Protein AF-A0A932S2H0-F1 (afdb_monomer)

Radius of gyration: 32.2 Å; Cα contacts (8 Å, |Δi|>4): 896; chains: 1; bounding box: 72×89×84 Å

pLDDT: mean 75.14, std 18.94, range [22.08, 97.12]

Secondary structure (DSSP, 8-state):
--GGGSPPTT-TTHHHHHHHHSPS-GGGHHHHHHHHHHHHHHHTTT-HHHHHHHHHHHHHHHHHHH-TTTTTT-S--------SPPP--HHHHHHHHHHHHHHHHHSPPPPPTHHHHHHHHHHHHTT--EEHHHHT-TTTS--SSSS-----GGGTT-----------SSSSSSHHHHHHHHHHHHHTTT---PEEEPHHHHHHHS-S--------SEEEEEEEEE-STT-BTTB-EEEEEEEE-SSS-TTTGGGGGG-HHHHHHHHHHHHHHHTTS-TTSEEEEEE---STTTHHHH------SEEEESSS---S-GGGEEEGGGEEEEEETTEEEEEETTT--EEEEE--S---TTSSS-HHHHHHHHHTTTT---B-----GGGTT-SEE--EEETTEEEE--EEEEEHHHHHHHHHHHHTT-HHHHHHHTT--SEEEEEETTEEEEEETT-HHHHHHHHHHHTT-SEEEEEE-HHHHTGGGT-TTS---EEEEEEEE----S--TTTTSSS---HHHHHHHHHGGGTTS--S--TTEEEEEEE--HHHHHHHIIIIIHHHHHHHHHTTSEEEEEEEEEESSSEEEEEEEEES-HHHHHHHHHHHHHHHHHHHGGGT---EEEEES--BTTBS---------------------

Mean predicted aligned error: 14.0 Å

Nearest PDB structures (foldseek):
  5ehk-assembly1_B  TM=7.546E-01  e=5.288E-26  Microbispora corallina
  2gff-assembly1_A  TM=5.831E-01  e=1.777E-02  Yersinia pestis
  4hl9-assembly4_H  TM=5.674E-01  e=1.698E-01  Rhodospirillum rubrum ATCC 11170
  2omo-assembly4_E  TM=5.451E-01  e=1.440E-01  Nitrosomonas europaea
  4dpo-assembly1_B  TM=5.372E-01  e=2.638E-01  Methanosarcina mazei Go1

Sequence (657 aa):
MLPQLAPTASSKWSLNAIVEKTPTHPATETLREVHRQLNELRQHVLSPLSNTQQYQKLQATVAGVLGTQEVSRGVLQIDSIDIQPAQINREHVQHIIHVVTLFASHLRRRLSPLTEYKRLFRERFEDREVNLAFALHEEQGVPFPVKGNIKSPLLEGLYFGGMSASGDANEKLDQALQNLLVRRLFDLQGASGPIHITEQDLVEASVATSPSGAFTEGLFAHVEVLHGALAQDDSPMIELRGIAGSNGLELLTRFCHLCPELDAAVQNHQSVLDDQRDAQAIYAEIIHHPQDRLLNVLRRPRLGTYELVFAGTSDLPREQQIWIDDLSIKLVDGHFELRDRRSGRRVIPRLSSAHNYSSNQLGMYQFLATLQDDGSALLAFKWPQALENLPYLPRVELSRCILSRARWILQKADIASLNKASVELDIGSWRTTRKMPRFVTWDIADNRLPIDLDNIASVGLLLDEIIKLDTAILYECPALNAPLEAGLGAVRNQEWIVPLTIQKPIDDQRADELWPGSSTALTARQQLHAEGLILSSTDNYMYLRIYTGCGYADSVLREYIGPVMLEEQANGNIDHWFVVRYQDSFEHLRLRFCGHDQAALLVAMGKRSYNVHARTACYGGYLQMIMFPNYSATVGFLACVSANNCFVRIPGICSSF

Solvent-accessible surface area (backbone atoms only — not comparable to full-atom values): 39029 Å² total; per-residue (Å²): 130,67,73,91,70,55,66,34,52,58,53,87,50,49,66,60,55,46,61,71,74,45,75,95,43,84,94,44,45,67,59,50,50,52,53,50,49,52,51,51,51,67,74,40,71,91,38,70,76,62,41,54,56,52,47,52,54,46,46,52,58,52,22,74,74,68,36,63,77,73,40,69,87,53,86,77,86,86,88,86,81,78,88,70,81,83,87,75,63,66,67,58,54,53,49,51,52,49,54,50,50,52,47,67,72,47,54,82,64,55,82,47,86,53,58,65,48,53,54,53,46,39,76,61,52,50,83,44,75,41,36,39,59,47,46,44,27,76,87,84,38,53,41,39,66,80,81,60,79,72,84,42,88,90,43,70,91,65,84,75,84,74,76,73,77,77,85,78,69,75,74,77,75,53,48,49,52,41,51,49,53,54,50,57,58,59,73,43,74,83,58,90,59,67,47,78,49,53,73,64,58,44,58,73,37,34,73,95,63,84,72,92,50,62,74,44,58,11,27,23,40,35,32,37,56,31,57,42,77,71,31,64,90,91,44,60,30,33,33,54,74,34,33,34,67,41,64,20,43,25,85,50,26,54,54,26,86,79,33,71,69,53,35,51,52,53,50,52,54,48,49,62,46,57,77,72,48,64,85,73,46,42,57,21,36,58,34,66,56,66,82,97,57,54,60,76,43,52,26,23,70,86,83,54,84,26,36,32,49,49,71,53,50,77,90,64,60,72,91,36,47,43,48,57,87,43,26,30,34,31,59,54,99,88,39,82,44,34,26,35,56,87,78,67,31,41,43,45,50,39,67,64,25,67,64,77,54,89,59,98,59,58,36,70,58,32,46,49,58,50,56,49,35,64,62,37,44,69,50,62,77,73,78,49,75,93,57,69,80,48,54,63,44,61,26,33,33,42,90,66,26,35,51,38,68,28,34,38,48,36,43,47,68,51,49,53,49,48,54,50,24,55,75,71,72,40,36,65,59,60,33,56,79,67,71,53,67,58,32,28,24,46,64,58,91,92,49,69,45,77,32,42,55,85,36,66,68,43,44,47,58,51,42,74,73,44,70,84,40,66,62,45,60,37,31,56,28,63,72,60,55,25,28,66,82,71,44,90,83,80,68,77,91,44,75,47,78,46,63,39,76,51,86,70,78,94,72,76,74,73,70,73,79,79,60,83,90,45,75,68,57,52,58,56,49,62,56,40,78,54,61,88,58,85,69,93,72,52,86,40,39,45,42,39,42,40,38,39,54,80,90,48,46,62,55,48,40,64,74,50,50,46,58,51,53,54,50,37,35,72,72,68,45,31,83,49,72,53,73,44,84,47,70,76,98,56,47,23,37,41,42,38,38,28,34,86,52,66,67,62,54,52,49,57,52,51,63,50,48,54,62,42,53,70,56,29,71,78,59,86,58,78,76,52,78,53,82,49,92,73,44,55,99,84,49,89,78,79,88,77,96,70,87,74,79,80,70,90,80,79,90,84,80,92,77,91,134

Structure (mmCIF, N/CA/C/O backbone):
data_AF-A0A932S2H0-F1
#
_entry.id   AF-A0A932S2H0-F1
#
loop_
_atom_site.group_PDB
_atom_site.id
_atom_site.type_symbol
_atom_site.label_atom_id
_atom_site.label_alt_id
_atom_site.label_comp_id
_atom_site.label_asym_id
_atom_site.label_entity_id
_atom_site.label_seq_id
_atom_site.pdbx_PDB_ins_code
_atom_site.Cartn_x
_atom_site.Cartn_y
_atom_site.Cartn_z
_atom_site.occupancy
_atom_site.B_iso_or_equiv
_atom_site.auth_seq_id
_atom_site.auth_comp_id
_atom_site.auth_asym_id
_atom_site.auth_atom_id
_atom_site.pdbx_PDB_model_num
ATOM 1 N N . MET A 1 1 ? -31.163 -2.646 -6.554 1.00 46.53 1 MET A N 1
ATOM 2 C CA . MET A 1 1 ? -30.758 -4.020 -6.932 1.00 46.53 1 MET A CA 1
ATOM 3 C C . MET A 1 1 ? -31.077 -4.947 -5.774 1.00 46.53 1 MET A C 1
ATOM 5 O O . MET A 1 1 ? -30.970 -4.494 -4.643 1.00 46.53 1 MET A O 1
ATOM 9 N N . LEU A 1 2 ? -31.481 -6.197 -6.020 1.00 50.53 2 LEU A N 1
ATOM 10 C CA . LEU A 1 2 ? -31.581 -7.195 -4.948 1.00 50.53 2 LEU A CA 1
ATOM 11 C C . LEU A 1 2 ? -30.178 -7.383 -4.340 1.00 50.53 2 LEU A C 1
ATOM 13 O O . LEU A 1 2 ? -29.289 -7.805 -5.079 1.00 50.53 2 LEU A O 1
ATOM 17 N N . PRO A 1 3 ? -29.956 -7.098 -3.042 1.00 55.16 3 PRO A N 1
ATOM 18 C CA . PRO A 1 3 ? -28.644 -7.271 -2.406 1.00 55.16 3 PRO A CA 1
ATOM 19 C C . PRO A 1 3 ? -28.094 -8.696 -2.566 1.00 55.16 3 PRO A C 1
ATOM 21 O O . PRO A 1 3 ? -26.895 -8.893 -2.680 1.00 55.16 3 PRO A O 1
ATOM 24 N N . GLN A 1 4 ? -28.985 -9.685 -2.688 1.00 57.59 4 GLN A N 1
ATOM 25 C CA . GLN A 1 4 ? -28.665 -11.100 -2.912 1.00 57.59 4 GLN A CA 1
ATOM 26 C C . GLN A 1 4 ? -27.989 -11.403 -4.265 1.00 57.59 4 GLN A C 1
ATOM 28 O O . GLN A 1 4 ? -27.494 -12.511 -4.461 1.00 57.59 4 GLN A O 1
ATOM 33 N N . LEU A 1 5 ? -28.013 -10.459 -5.214 1.00 58.62 5 LEU A N 1
ATOM 34 C CA . LEU A 1 5 ? -27.375 -10.582 -6.530 1.00 58.62 5 LEU A CA 1
ATOM 35 C C . LEU A 1 5 ? -26.090 -9.749 -6.640 1.00 58.62 5 LEU A C 1
ATOM 37 O O . LEU A 1 5 ? -25.452 -9.758 -7.693 1.00 58.62 5 LEU A O 1
ATOM 41 N N . ALA A 1 6 ? -25.720 -9.003 -5.595 1.00 65.00 6 ALA A N 1
ATOM 42 C CA . ALA A 1 6 ? -24.497 -8.221 -5.610 1.00 65.00 6 ALA A CA 1
ATOM 43 C C . ALA A 1 6 ? -23.275 -9.159 -5.546 1.00 65.00 6 ALA A C 1
ATOM 45 O O . ALA A 1 6 ? -23.282 -10.122 -4.777 1.00 65.00 6 ALA A O 1
ATOM 46 N N . PRO A 1 7 ? -22.226 -8.915 -6.352 1.00 66.56 7 PRO A N 1
ATOM 47 C CA . PRO A 1 7 ? -20.992 -9.681 -6.244 1.00 66.56 7 PRO A CA 1
ATOM 48 C C . PRO A 1 7 ? -20.390 -9.490 -4.849 1.00 66.56 7 PRO A C 1
ATOM 50 O O . PRO A 1 7 ? -20.389 -8.379 -4.323 1.00 66.56 7 PRO A O 1
ATOM 53 N N . THR A 1 8 ? -19.856 -10.563 -4.272 1.00 70.06 8 THR A N 1
ATOM 54 C CA . THR A 1 8 ? -19.049 -10.509 -3.044 1.00 70.06 8 THR A CA 1
ATOM 55 C C . THR A 1 8 ? -17.569 -10.600 -3.401 1.00 70.06 8 THR A C 1
ATOM 57 O O . THR A 1 8 ? -17.211 -11.111 -4.469 1.00 70.06 8 THR A O 1
ATOM 60 N N . ALA A 1 9 ? -16.685 -10.147 -2.506 1.00 65.25 9 ALA A N 1
ATOM 61 C CA . ALA A 1 9 ? -15.234 -10.245 -2.712 1.00 65.25 9 ALA A CA 1
ATOM 62 C C . ALA A 1 9 ? -14.745 -11.699 -2.879 1.00 65.25 9 ALA A C 1
ATOM 64 O O . ALA A 1 9 ? -13.744 -11.928 -3.561 1.00 65.25 9 ALA A O 1
ATOM 65 N N . SER A 1 10 ? -15.478 -12.661 -2.299 1.00 62.16 10 SER A N 1
ATOM 66 C CA . SER A 1 10 ? -15.185 -14.097 -2.355 1.00 62.16 10 SER A CA 1
ATOM 67 C C . SER A 1 10 ? -15.933 -14.862 -3.448 1.00 62.16 10 SER A C 1
ATOM 69 O O . SER A 1 10 ? -15.637 -16.035 -3.688 1.00 62.16 10 SER A O 1
ATOM 71 N N . SER A 1 11 ? -16.892 -14.227 -4.133 1.00 58.03 11 SER A N 1
ATOM 72 C CA . SER A 1 11 ? -17.718 -14.911 -5.126 1.00 58.03 11 SER A CA 1
ATOM 73 C C . SER A 1 11 ? -16.886 -15.372 -6.327 1.00 58.03 11 SER A C 1
ATOM 75 O O . SER A 1 11 ? -16.501 -14.598 -7.211 1.00 58.03 11 SER A O 1
ATOM 77 N N . LYS A 1 12 ? -16.657 -16.689 -6.404 1.00 55.25 12 LYS A N 1
ATOM 78 C CA . LYS A 1 12 ? -16.313 -17.360 -7.658 1.00 55.25 12 LYS A CA 1
ATOM 79 C C . LYS A 1 12 ? -17.518 -17.177 -8.594 1.00 55.25 12 LYS A C 1
ATOM 81 O O . LYS A 1 12 ? -18.498 -17.901 -8.518 1.00 55.25 12 LYS A O 1
ATOM 86 N N . TRP A 1 13 ? -17.434 -16.162 -9.455 1.00 58.69 13 TRP A N 1
ATOM 87 C CA . TRP A 1 13 ? -18.250 -15.993 -10.664 1.00 58.69 13 TRP A CA 1
ATOM 88 C C . TRP A 1 13 ? -19.698 -15.538 -10.418 1.00 58.69 13 TRP A C 1
ATOM 90 O O . TRP A 1 13 ? -20.657 -16.247 -10.726 1.00 58.69 13 TRP A O 1
ATOM 100 N N . SER A 1 14 ? -19.852 -14.295 -9.950 1.00 66.88 14 SER A N 1
ATOM 101 C CA . SER A 1 14 ? -21.154 -13.648 -9.729 1.00 66.88 14 SER A CA 1
ATOM 102 C C . SER A 1 14 ? -22.124 -13.789 -10.908 1.00 66.88 14 SER A C 1
ATOM 104 O O . SER A 1 14 ? -23.293 -14.081 -10.692 1.00 66.88 14 SER A O 1
ATOM 106 N N . LEU A 1 15 ? -21.656 -13.672 -12.157 1.00 77.12 15 LEU A N 1
ATOM 107 C CA . LEU A 1 15 ? -22.523 -13.786 -13.334 1.00 77.12 15 LEU A CA 1
ATOM 108 C C . LEU A 1 15 ? -23.132 -15.187 -13.510 1.00 77.12 15 LEU A C 1
ATOM 110 O O . LEU A 1 15 ? -24.324 -15.287 -13.788 1.00 77.12 15 LEU A O 1
ATOM 114 N N . ASN A 1 16 ? -22.351 -16.256 -13.316 1.00 77.38 16 ASN A N 1
ATOM 115 C CA . ASN A 1 16 ? -22.864 -17.629 -13.404 1.00 77.38 16 ASN A CA 1
ATOM 116 C C . ASN A 1 16 ? -23.929 -17.865 -12.333 1.00 77.38 16 ASN A C 1
ATOM 118 O O . ASN A 1 16 ? -25.030 -18.308 -12.647 1.00 77.38 16 ASN A O 1
ATOM 122 N N . ALA A 1 17 ? -23.632 -17.470 -11.092 1.00 74.12 17 ALA A N 1
ATOM 123 C CA . ALA A 1 17 ? -24.565 -17.598 -9.981 1.00 74.12 17 ALA A CA 1
ATOM 124 C C . ALA A 1 17 ? -25.854 -16.788 -10.205 1.00 74.12 17 ALA A C 1
ATOM 126 O O . ALA A 1 17 ? -26.941 -17.268 -9.890 1.00 74.12 17 ALA A O 1
ATOM 127 N N . ILE A 1 18 ? -25.762 -15.577 -10.768 1.00 77.00 18 ILE A N 1
ATOM 128 C CA . ILE A 1 18 ? -26.941 -14.764 -11.102 1.00 77.00 18 ILE A CA 1
ATOM 129 C C . ILE A 1 18 ? -27.784 -15.469 -12.171 1.00 77.00 18 ILE A C 1
ATOM 131 O O . ILE A 1 18 ? -28.997 -15.578 -12.001 1.00 77.00 18 ILE A O 1
ATOM 135 N N . VAL A 1 19 ? -27.163 -15.972 -13.243 1.00 82.88 19 VAL A N 1
ATOM 136 C CA . VAL A 1 19 ? -27.844 -16.658 -14.358 1.00 82.88 19 VAL A CA 1
ATOM 137 C C . VAL A 1 19 ? -28.507 -17.972 -13.920 1.00 82.88 19 VAL A C 1
ATOM 139 O O . VAL A 1 19 ? -29.588 -18.292 -14.421 1.00 82.88 19 VAL A O 1
ATOM 142 N N . GLU A 1 20 ? -27.895 -18.706 -12.986 1.00 80.38 20 GLU A N 1
ATOM 143 C CA . GLU A 1 20 ? -28.444 -19.932 -12.384 1.00 80.38 20 GLU A CA 1
ATOM 144 C C . GLU A 1 20 ? -29.611 -19.649 -11.425 1.00 80.38 20 GLU A C 1
ATOM 146 O O . GLU A 1 20 ? -30.603 -20.376 -11.430 1.00 80.38 20 GLU A O 1
ATOM 151 N N . LYS A 1 21 ? -29.516 -18.589 -10.609 1.00 77.00 21 LYS A N 1
ATOM 152 C CA . LYS A 1 21 ? -30.527 -18.248 -9.589 1.00 77.00 21 LYS A CA 1
ATOM 153 C C . LYS A 1 21 ? -31.726 -17.474 -10.131 1.00 77.00 21 LYS A C 1
ATOM 155 O O . LYS A 1 21 ? -32.772 -17.448 -9.484 1.00 77.00 21 LYS A O 1
ATOM 160 N N . THR A 1 22 ? -31.594 -16.805 -11.275 1.00 79.38 22 THR A N 1
ATOM 161 C CA . THR A 1 22 ? -32.723 -16.108 -11.905 1.00 79.38 22 THR A CA 1
ATOM 162 C C . THR A 1 22 ? -33.425 -17.018 -12.912 1.00 79.38 22 THR A C 1
ATOM 164 O O . THR A 1 22 ? -32.753 -17.743 -13.641 1.00 79.38 22 THR A O 1
ATOM 167 N N . PRO A 1 23 ? -34.767 -16.996 -13.008 1.00 80.19 23 PRO A N 1
ATOM 168 C CA . PRO A 1 23 ? -35.487 -17.688 -14.073 1.00 80.19 23 PRO A CA 1
ATOM 169 C C . PRO A 1 23 ? -35.282 -16.992 -15.430 1.00 80.19 23 PRO A C 1
ATOM 171 O O . PRO A 1 23 ? -34.777 -15.864 -15.518 1.00 80.19 23 PRO A O 1
ATOM 174 N N . THR A 1 24 ? -35.659 -17.666 -16.515 1.00 81.69 24 THR A N 1
ATOM 175 C CA . THR A 1 24 ? -35.699 -17.056 -17.851 1.00 81.69 24 THR A CA 1
ATOM 176 C C . THR A 1 24 ? -36.785 -15.983 -17.875 1.00 81.69 24 THR A C 1
ATOM 178 O O . THR A 1 24 ? -37.956 -16.280 -17.654 1.00 81.69 24 THR A O 1
ATOM 181 N N . HIS A 1 25 ? -36.399 -14.731 -18.111 1.00 82.06 25 HIS A N 1
ATOM 182 C CA . HIS A 1 25 ? -37.302 -13.583 -18.149 1.00 82.06 25 HIS A CA 1
ATOM 183 C C . HIS A 1 25 ? -36.767 -12.569 -19.174 1.00 82.06 25 HIS A C 1
ATOM 185 O O . HIS A 1 25 ? -35.547 -12.438 -19.271 1.00 82.06 25 HIS A O 1
ATOM 191 N N . PRO A 1 26 ? -37.613 -11.801 -19.889 1.00 83.19 26 PRO A N 1
ATOM 192 C CA . PRO A 1 26 ? -37.138 -10.780 -20.834 1.00 83.19 26 PRO A CA 1
ATOM 193 C C . PRO A 1 26 ? -36.131 -9.794 -20.216 1.00 83.19 26 PRO A C 1
ATOM 195 O O . PRO A 1 26 ? -35.149 -9.411 -20.837 1.00 83.19 26 PRO A O 1
ATOM 198 N N . ALA A 1 27 ? -36.307 -9.455 -18.934 1.00 79.75 27 ALA A N 1
ATOM 199 C CA . ALA A 1 27 ? -35.375 -8.592 -18.196 1.00 79.75 27 ALA A CA 1
ATOM 200 C C . ALA A 1 27 ? -33.979 -9.208 -17.935 1.00 79.75 27 ALA A C 1
ATOM 202 O O . ALA A 1 27 ? -33.067 -8.478 -17.559 1.00 79.75 27 ALA A O 1
ATOM 203 N N . THR A 1 28 ? -33.798 -10.527 -18.091 1.00 83.00 28 THR A N 1
ATOM 204 C CA . THR A 1 28 ? -32.505 -11.221 -17.915 1.00 83.00 28 THR A CA 1
ATOM 205 C C . THR A 1 28 ? -31.910 -11.729 -19.230 1.00 83.00 28 THR A C 1
ATOM 207 O O . THR A 1 28 ? -30.817 -12.292 -19.221 1.00 83.00 28 THR A O 1
ATOM 210 N N . GLU A 1 29 ? -32.578 -11.509 -20.366 1.00 86.75 29 GLU A N 1
ATOM 211 C CA . GLU A 1 29 ? -32.168 -12.019 -21.679 1.00 86.75 29 GLU A CA 1
ATOM 212 C C . GLU A 1 29 ? -30.784 -11.508 -22.092 1.00 86.75 29 GLU A C 1
ATOM 214 O O . GLU A 1 29 ? -29.889 -12.305 -22.372 1.00 86.75 29 GLU A O 1
ATOM 219 N N . THR A 1 30 ? -30.553 -10.194 -22.014 1.00 87.94 30 THR A N 1
ATOM 220 C CA . THR A 1 30 ? -29.249 -9.614 -22.363 1.00 87.94 30 THR A CA 1
ATOM 221 C C . THR A 1 30 ? -28.130 -10.106 -21.448 1.00 87.94 30 THR A C 1
ATOM 223 O O . THR A 1 30 ? -27.014 -10.340 -21.904 1.00 87.94 30 THR A O 1
ATOM 226 N N . LEU A 1 31 ? -28.422 -10.325 -20.161 1.00 87.38 31 LEU A N 1
ATOM 227 C CA . LEU A 1 31 ? -27.452 -10.866 -19.207 1.00 87.38 31 LEU A CA 1
ATOM 228 C C . LEU A 1 31 ? -27.042 -12.300 -19.575 1.00 87.38 31 LEU A C 1
ATOM 230 O O . LEU A 1 31 ? -25.863 -12.649 -19.504 1.00 87.38 31 LEU A O 1
ATOM 234 N N . ARG A 1 32 ? -28.009 -13.126 -19.993 1.00 88.75 32 ARG A N 1
ATOM 235 C CA . ARG A 1 32 ? -27.761 -14.493 -20.472 1.00 88.75 32 ARG A CA 1
ATOM 236 C C . ARG A 1 32 ? -26.994 -14.503 -21.789 1.00 88.75 32 ARG A C 1
ATOM 238 O O . ARG A 1 32 ? -26.119 -15.344 -21.959 1.00 88.75 32 ARG A O 1
ATOM 245 N N . GLU A 1 33 ? -27.271 -13.564 -22.689 1.00 91.44 33 GLU A N 1
ATOM 246 C CA . GLU A 1 33 ? -26.517 -13.436 -23.939 1.00 91.44 33 GLU A CA 1
ATOM 247 C C . GLU A 1 33 ? -25.058 -13.037 -23.681 1.00 91.44 33 GLU A C 1
ATOM 249 O O . GLU A 1 33 ? -24.147 -13.657 -24.230 1.00 91.44 33 GLU A O 1
ATOM 254 N N . VAL A 1 34 ? -24.817 -12.079 -22.779 1.00 91.25 34 VAL A N 1
ATOM 255 C CA . VAL A 1 34 ? -23.464 -11.726 -22.314 1.00 91.25 34 VAL A CA 1
ATOM 256 C C . VAL A 1 34 ? -22.763 -12.947 -21.713 1.00 91.25 34 VAL A C 1
ATOM 258 O O . VAL A 1 34 ? -21.616 -13.233 -22.055 1.00 91.25 34 VAL A O 1
ATOM 261 N N . HIS A 1 35 ? -23.450 -13.715 -20.862 1.00 89.81 35 HIS A N 1
ATOM 262 C CA . HIS A 1 35 ? -22.916 -14.952 -20.281 1.00 89.81 35 HIS A CA 1
ATOM 263 C C . HIS A 1 35 ? -22.545 -15.998 -21.344 1.00 89.81 35 HIS A C 1
ATOM 265 O O . HIS A 1 35 ? -21.463 -16.584 -21.282 1.00 89.81 35 HIS A O 1
ATOM 271 N N . ARG A 1 36 ? -23.392 -16.184 -22.361 1.00 90.19 36 ARG A N 1
ATOM 272 C CA . ARG A 1 36 ? -23.144 -17.081 -23.498 1.00 90.19 36 ARG A CA 1
ATOM 273 C C . ARG A 1 36 ? -21.902 -16.656 -24.283 1.00 90.19 36 ARG A C 1
ATOM 275 O O . ARG A 1 36 ? -21.011 -17.474 -24.486 1.00 90.19 36 ARG A O 1
ATOM 282 N N . GLN A 1 37 ? -21.807 -15.380 -24.658 1.00 91.12 37 GLN A N 1
ATOM 283 C CA . GLN A 1 37 ? -20.673 -14.828 -25.412 1.00 91.12 37 GLN A CA 1
ATOM 284 C C . GLN A 1 37 ? -19.352 -14.895 -24.627 1.00 91.12 37 GLN A C 1
ATOM 286 O O . GLN A 1 37 ? -18.299 -15.168 -25.202 1.00 91.12 37 GLN A O 1
ATOM 291 N N . LEU A 1 38 ? -19.395 -14.712 -23.303 1.00 89.06 38 LEU A N 1
ATOM 292 C CA . LEU A 1 38 ? -18.238 -14.926 -22.428 1.00 89.06 38 LEU A CA 1
ATOM 293 C C . LEU A 1 38 ? -17.762 -16.383 -22.444 1.00 89.06 38 LEU A C 1
ATOM 295 O O . LEU A 1 38 ? -16.557 -16.633 -22.463 1.00 89.06 38 LEU A O 1
ATOM 299 N N . ASN A 1 39 ? -18.687 -17.346 -22.441 1.00 86.38 39 ASN A N 1
ATOM 300 C CA . ASN A 1 39 ? -18.340 -18.765 -22.522 1.00 86.38 39 ASN A CA 1
ATOM 301 C C . ASN A 1 39 ? -17.771 -19.141 -23.899 1.00 86.38 39 ASN A C 1
ATOM 303 O O . ASN A 1 39 ? -16.816 -19.911 -23.951 1.00 86.38 39 ASN A O 1
ATOM 307 N N . GLU A 1 40 ? -18.285 -18.561 -24.990 1.00 85.94 40 GLU A N 1
ATOM 308 C CA . GLU A 1 40 ? -17.710 -18.722 -26.337 1.00 85.94 40 GLU A CA 1
ATOM 309 C C . GLU A 1 40 ? -16.248 -18.248 -26.370 1.00 85.94 40 GLU A C 1
ATOM 311 O O . GLU A 1 40 ? -15.359 -19.009 -26.752 1.00 85.94 40 GLU A O 1
ATOM 316 N N . LEU A 1 41 ? -15.975 -17.041 -25.861 1.00 86.56 41 LEU A N 1
ATOM 317 C CA . LEU A 1 41 ? -14.614 -16.498 -25.768 1.00 86.56 41 LEU A CA 1
ATOM 318 C C . LEU A 1 41 ? -13.667 -17.405 -24.965 1.00 86.56 41 LEU A C 1
ATOM 320 O O . LEU A 1 41 ? -12.505 -17.571 -25.333 1.00 86.56 41 LEU A O 1
ATOM 324 N N . ARG A 1 42 ? -14.156 -18.030 -23.884 1.00 81.19 42 ARG A N 1
ATOM 325 C CA . ARG A 1 42 ? -13.374 -18.981 -23.070 1.00 81.19 42 ARG A CA 1
ATOM 326 C C . ARG A 1 42 ? -13.075 -20.294 -23.795 1.00 81.19 42 ARG A C 1
ATOM 328 O O . ARG A 1 42 ? -12.042 -20.900 -23.535 1.00 81.19 42 ARG A O 1
ATOM 335 N N . GLN A 1 43 ? -13.955 -20.751 -24.683 1.00 79.94 43 GLN A N 1
ATOM 336 C CA . GLN A 1 43 ? -13.754 -21.992 -25.439 1.00 79.94 43 GLN A CA 1
ATOM 337 C C . GLN A 1 43 ? -12.777 -21.813 -26.611 1.00 79.94 43 GLN A C 1
ATOM 339 O O . GLN A 1 43 ? -12.126 -22.773 -27.018 1.00 79.94 43 GLN A O 1
ATOM 344 N N . HIS A 1 44 ? -12.624 -20.588 -27.122 1.00 72.50 44 HIS A N 1
ATOM 345 C CA . HIS A 1 44 ? -11.800 -20.278 -28.294 1.00 72.50 44 HIS A CA 1
ATOM 346 C C . HIS A 1 44 ? -10.474 -19.560 -27.977 1.00 72.50 44 HIS A C 1
ATOM 348 O O . HIS A 1 44 ? -9.848 -19.000 -28.875 1.00 72.50 44 HIS A O 1
ATOM 354 N N . VAL A 1 45 ? -9.979 -19.622 -26.732 1.00 66.88 45 VAL A N 1
ATOM 355 C CA . VAL A 1 45 ? -8.785 -18.879 -26.254 1.00 66.88 45 VAL A CA 1
ATOM 356 C C . VAL A 1 45 ? -7.558 -19.006 -27.177 1.00 66.88 45 VAL A C 1
ATOM 358 O O . VAL A 1 45 ? -6.822 -18.039 -27.343 1.00 66.88 45 VAL A O 1
ATOM 361 N N . LEU A 1 46 ? -7.375 -20.145 -27.855 1.00 67.25 46 LEU A N 1
ATOM 362 C CA . LEU A 1 46 ? -6.236 -20.409 -28.748 1.00 67.25 46 LEU A CA 1
ATOM 363 C C . LEU A 1 46 ? -6.432 -19.964 -30.218 1.00 67.25 46 LEU A C 1
ATOM 365 O O . LEU A 1 46 ? -5.585 -20.267 -31.053 1.00 67.25 46 LEU A O 1
ATOM 369 N N . SER A 1 47 ? -7.526 -19.273 -30.570 1.00 74.62 47 SER A N 1
ATOM 370 C CA . SER A 1 47 ? -7.845 -18.831 -31.946 1.00 74.62 47 SER A CA 1
ATOM 371 C C . SER A 1 47 ? -7.907 -17.293 -32.076 1.00 74.62 47 SER A C 1
ATOM 373 O O . SER A 1 47 ? -8.993 -16.714 -31.994 1.00 74.62 47 SER A O 1
ATOM 375 N N . PRO A 1 48 ? -6.774 -16.601 -32.332 1.00 64.94 48 PRO A N 1
ATOM 376 C CA . PRO A 1 48 ? -6.667 -15.141 -32.196 1.00 64.94 48 PRO A CA 1
ATOM 377 C C . PRO A 1 48 ? -7.670 -14.330 -33.032 1.00 64.94 48 PRO A C 1
ATOM 379 O O . PRO A 1 48 ? -8.313 -13.423 -32.510 1.00 64.94 48 PRO A O 1
ATOM 382 N N . LEU A 1 49 ? -7.857 -14.680 -34.312 1.00 65.69 49 LEU A N 1
ATOM 383 C CA . LEU A 1 49 ? -8.765 -13.959 -35.219 1.00 65.69 49 LEU A CA 1
ATOM 384 C C . LEU A 1 49 ? -10.245 -14.125 -34.833 1.00 65.69 49 LEU A C 1
ATOM 386 O O . LEU A 1 49 ? -11.028 -13.185 -34.963 1.00 65.69 49 LEU A O 1
ATOM 390 N N . SER A 1 50 ? -10.617 -15.300 -34.316 1.00 71.50 50 SER A N 1
ATOM 391 C CA . SER A 1 50 ? -11.973 -15.568 -33.820 1.00 71.50 50 SER A CA 1
ATOM 392 C C . SER A 1 50 ? -12.265 -14.759 -32.553 1.00 71.50 50 SER A C 1
ATOM 394 O O . SER A 1 50 ? -13.360 -14.219 -32.394 1.00 71.50 50 SER A O 1
ATOM 396 N N . ASN A 1 51 ? -11.267 -14.605 -31.679 1.00 79.75 51 ASN A N 1
ATOM 397 C CA . ASN A 1 51 ? -11.425 -13.917 -30.398 1.00 79.75 51 ASN A CA 1
ATOM 398 C C . ASN A 1 51 ? -11.661 -12.415 -30.559 1.00 79.75 51 ASN A C 1
ATOM 400 O O . ASN A 1 51 ? -12.481 -11.854 -29.836 1.00 79.75 51 ASN A O 1
ATOM 404 N N . THR A 1 52 ? -11.014 -11.756 -31.527 1.00 85.44 52 THR A N 1
ATOM 405 C CA . THR A 1 52 ? -11.259 -10.327 -31.786 1.00 85.44 52 THR A CA 1
ATOM 406 C C . THR A 1 52 ? -12.706 -10.072 -32.208 1.00 85.44 52 THR A C 1
ATOM 408 O O . THR A 1 52 ? -13.349 -9.174 -31.669 1.00 85.44 52 THR A O 1
ATOM 411 N N . GLN A 1 53 ? -13.246 -10.882 -33.124 1.00 85.62 53 GLN A N 1
ATOM 412 C CA . GLN A 1 53 ? -14.631 -10.736 -33.590 1.00 85.62 53 GLN A CA 1
ATOM 413 C C . GLN A 1 53 ? -15.642 -11.043 -32.479 1.00 85.62 53 GLN A C 1
ATOM 415 O O . GLN A 1 53 ? -16.602 -10.298 -32.280 1.00 85.62 53 GLN A O 1
ATOM 420 N N . GLN A 1 54 ? -15.411 -12.112 -31.713 1.00 87.62 54 GLN A N 1
ATOM 421 C CA . GLN A 1 54 ? -16.256 -12.471 -30.572 1.00 87.62 54 GLN A CA 1
ATOM 422 C C . GLN A 1 54 ? -16.225 -11.394 -29.478 1.00 87.62 54 GLN A C 1
ATOM 424 O O . GLN A 1 54 ? -17.267 -11.058 -28.916 1.00 87.62 54 GLN A O 1
ATOM 429 N N . TYR A 1 55 ? -15.062 -10.789 -29.222 1.00 90.25 55 TYR A N 1
ATOM 430 C CA . TYR A 1 55 ? -14.935 -9.683 -28.275 1.00 90.25 55 TYR A CA 1
ATOM 431 C C . TYR A 1 55 ? -15.676 -8.430 -28.751 1.00 90.25 55 TYR A C 1
ATOM 433 O O . TYR A 1 55 ? -16.385 -7.810 -27.964 1.00 90.25 55 TYR A O 1
ATOM 441 N N . GLN A 1 56 ? -15.581 -8.081 -30.037 1.00 89.69 56 GLN A N 1
ATOM 442 C CA . GLN A 1 56 ? -16.340 -6.962 -30.611 1.00 89.69 56 GLN A CA 1
ATOM 443 C C . GLN A 1 56 ? -17.854 -7.185 -30.491 1.00 89.69 56 GLN A C 1
ATOM 445 O O . GLN A 1 56 ? -18.586 -6.260 -30.138 1.00 89.69 56 GLN A O 1
ATOM 450 N N . LYS A 1 57 ? -18.325 -8.421 -30.711 1.00 91.31 57 LYS A N 1
ATOM 451 C CA . LYS A 1 57 ? -19.730 -8.802 -30.498 1.00 91.31 57 LYS A CA 1
ATOM 452 C C . LYS A 1 57 ? -20.149 -8.635 -29.030 1.00 91.31 57 LYS A C 1
ATOM 454 O O . LYS A 1 57 ? -21.217 -8.079 -28.762 1.00 91.31 57 LYS A O 1
ATOM 459 N N . LEU A 1 58 ? -19.298 -9.053 -28.092 1.00 91.88 58 LEU A N 1
ATOM 460 C CA . LEU A 1 58 ? -19.512 -8.850 -26.658 1.00 91.88 58 LEU A CA 1
ATOM 461 C C . LEU A 1 58 ? -19.580 -7.375 -26.286 1.00 91.88 58 LEU A C 1
ATOM 463 O O . LEU A 1 58 ? -20.533 -6.945 -25.638 1.00 91.88 58 LEU A O 1
ATOM 467 N N . GLN A 1 59 ? -18.611 -6.589 -26.742 1.00 92.50 59 GLN A N 1
ATOM 468 C CA . GLN A 1 59 ? -18.573 -5.159 -26.488 1.00 92.50 59 GLN A CA 1
ATOM 469 C C . GLN A 1 59 ? -19.829 -4.467 -27.024 1.00 92.50 59 GLN A C 1
ATOM 471 O O . GLN A 1 59 ? -20.422 -3.673 -26.301 1.00 92.50 59 GLN A O 1
ATOM 476 N N . ALA A 1 60 ? -20.283 -4.806 -28.235 1.00 91.62 60 ALA A N 1
ATOM 477 C CA . ALA A 1 60 ? -21.512 -4.260 -28.811 1.00 91.62 60 ALA A CA 1
ATOM 478 C C . ALA A 1 60 ? -22.763 -4.633 -27.995 1.00 91.62 60 ALA A C 1
ATOM 480 O O . ALA A 1 60 ? -23.625 -3.787 -27.768 1.00 91.62 60 ALA A O 1
ATOM 481 N N . THR A 1 61 ? -22.840 -5.876 -27.509 1.00 93.12 61 THR A N 1
ATOM 482 C CA . THR A 1 61 ? -23.959 -6.351 -26.678 1.00 93.12 61 THR A CA 1
ATOM 483 C C . THR A 1 61 ? -24.034 -5.581 -25.357 1.00 93.12 61 THR A C 1
ATOM 485 O O . THR A 1 61 ? -25.105 -5.111 -24.975 1.00 93.12 61 THR A O 1
ATOM 488 N N . VAL A 1 62 ? -22.897 -5.387 -24.678 1.00 91.12 62 VAL A N 1
ATOM 489 C CA . VAL A 1 62 ? -22.826 -4.615 -23.424 1.00 91.12 62 VAL A CA 1
ATOM 490 C C . VAL A 1 62 ? -23.085 -3.123 -23.675 1.00 91.12 62 VAL A C 1
ATOM 492 O O . VAL A 1 62 ? -23.824 -2.490 -22.919 1.00 91.12 62 VAL A O 1
ATOM 495 N N . ALA A 1 63 ? -22.546 -2.568 -24.767 1.00 90.94 63 ALA A N 1
ATOM 496 C CA . ALA A 1 63 ? -22.768 -1.178 -25.173 1.00 90.94 63 ALA A CA 1
ATOM 497 C C . ALA A 1 63 ? -24.247 -0.872 -25.429 1.00 90.94 63 ALA A C 1
ATOM 499 O O . ALA A 1 63 ? -24.698 0.234 -25.144 1.00 90.94 63 ALA A O 1
ATOM 500 N N . GLY A 1 64 ? -25.007 -1.847 -25.940 1.00 90.00 64 GLY A N 1
ATOM 501 C CA . GLY A 1 64 ? -26.446 -1.713 -26.162 1.00 90.00 64 GLY A CA 1
ATOM 502 C C . GLY A 1 64 ? -27.255 -1.479 -24.880 1.00 90.00 64 GLY A C 1
ATOM 503 O O . GLY A 1 64 ? -28.361 -0.954 -24.961 1.00 90.00 64 GLY A O 1
ATOM 504 N N . VAL A 1 65 ? -26.708 -1.833 -23.709 1.00 86.88 65 VAL A N 1
ATOM 505 C CA . VAL A 1 65 ? -27.367 -1.660 -22.401 1.00 86.88 65 VAL A CA 1
ATOM 506 C C . VAL A 1 65 ? -26.814 -0.464 -21.632 1.00 86.88 65 VAL A C 1
ATOM 508 O O . VAL A 1 65 ? -27.588 0.315 -21.085 1.00 86.88 65 VAL A O 1
ATOM 511 N N . LEU A 1 66 ? -25.486 -0.330 -21.564 1.00 85.69 66 LEU A N 1
ATOM 512 C CA . LEU A 1 66 ? -24.816 0.677 -20.728 1.00 85.69 66 LEU A CA 1
ATOM 513 C C . LEU A 1 66 ? -24.463 1.964 -21.489 1.00 85.69 66 LEU A C 1
ATOM 515 O O . LEU A 1 66 ? -24.134 2.973 -20.877 1.00 85.69 66 LEU A O 1
ATOM 519 N N . GLY A 1 67 ? -24.541 1.949 -22.820 1.00 86.50 67 GLY A N 1
ATOM 520 C CA . GLY A 1 67 ? -24.055 3.027 -23.674 1.00 86.50 67 GLY A CA 1
ATOM 521 C C . GLY A 1 67 ? -22.583 2.856 -24.060 1.00 86.50 67 GLY A C 1
ATOM 522 O O . GLY A 1 67 ? -21.795 2.174 -23.406 1.00 86.50 67 GLY A O 1
ATOM 523 N N . THR A 1 68 ? -22.193 3.486 -25.167 1.00 83.94 68 THR A N 1
ATOM 524 C CA . THR A 1 68 ? -20.847 3.355 -25.753 1.00 83.94 68 THR A CA 1
ATOM 525 C C . THR A 1 68 ? -19.751 4.025 -24.924 1.00 83.94 68 THR A C 1
ATOM 527 O O . THR A 1 68 ? -18.602 3.587 -24.969 1.00 83.94 68 THR A O 1
ATOM 530 N N . GLN A 1 69 ? -20.086 5.066 -24.157 1.00 82.94 69 GLN A N 1
ATOM 531 C CA . GLN A 1 69 ? -19.123 5.768 -23.304 1.00 82.94 69 GLN A CA 1
ATOM 532 C C . GLN A 1 69 ? -18.631 4.882 -22.152 1.00 82.94 69 GLN A C 1
ATOM 534 O O . GLN A 1 69 ? -17.421 4.808 -21.928 1.00 82.94 69 GLN A O 1
ATOM 539 N N . GLU A 1 70 ? -19.538 4.138 -21.514 1.00 78.56 70 GLU A N 1
ATOM 540 C CA . GLU A 1 70 ? -19.234 3.229 -20.398 1.00 78.56 70 GLU A CA 1
ATOM 541 C C . GLU A 1 70 ? -18.292 2.085 -20.812 1.00 78.56 70 GLU A C 1
ATOM 543 O O . GLU A 1 70 ? -17.408 1.677 -20.062 1.00 78.56 70 GLU A O 1
ATOM 548 N N . VAL A 1 71 ? -18.407 1.600 -22.053 1.00 82.81 71 VAL A N 1
ATOM 549 C CA . VAL A 1 71 ? -17.609 0.466 -22.562 1.00 82.81 71 VAL A CA 1
ATOM 550 C C . VAL A 1 71 ? -16.333 0.867 -23.310 1.00 82.81 71 VAL A C 1
ATOM 552 O O . VAL A 1 71 ? -15.617 0.002 -23.825 1.00 82.81 71 VAL A O 1
ATOM 555 N N . SER A 1 72 ? -16.040 2.168 -23.407 1.00 79.88 72 SER A N 1
ATOM 556 C CA . SER A 1 72 ? -14.902 2.709 -24.173 1.00 79.88 72 SER A CA 1
ATOM 557 C C . SER A 1 72 ? -13.545 2.168 -23.708 1.00 79.88 72 SER A C 1
ATOM 559 O O . SER A 1 72 ? -12.604 2.059 -24.491 1.00 79.88 72 SER A O 1
ATOM 561 N N . ARG A 1 73 ? -13.460 1.778 -22.434 1.00 77.12 73 ARG A N 1
ATOM 562 C CA . ARG A 1 73 ? -12.264 1.230 -21.780 1.00 77.12 73 ARG A CA 1
ATOM 563 C C . ARG A 1 73 ? -12.191 -0.300 -21.816 1.00 77.12 73 ARG A C 1
ATOM 565 O O . ARG A 1 73 ? -11.275 -0.872 -21.232 1.00 77.12 73 ARG A O 1
ATOM 572 N N . GLY A 1 74 ? -13.136 -0.943 -22.495 1.00 83.94 74 GLY A N 1
ATOM 573 C CA . GLY A 1 74 ? -13.277 -2.391 -22.564 1.00 83.94 74 GLY A CA 1
ATOM 574 C C . GLY A 1 74 ? -14.303 -2.945 -21.579 1.00 83.94 74 GLY A C 1
ATOM 575 O O . GLY A 1 74 ? -14.728 -2.274 -20.643 1.00 83.94 74 GLY A O 1
ATOM 576 N N . VAL A 1 75 ? -14.716 -4.188 -21.829 1.00 86.62 75 VAL A N 1
ATOM 577 C CA . VAL A 1 75 ? -15.788 -4.880 -21.081 1.00 86.62 75 VAL A CA 1
ATOM 578 C C . VAL A 1 75 ? -15.301 -6.142 -20.368 1.00 86.62 75 VAL A C 1
ATOM 580 O O . VAL A 1 75 ? -16.092 -6.859 -19.760 1.00 86.62 75 VAL A O 1
ATOM 583 N N . LEU A 1 76 ? -13.998 -6.426 -20.451 1.00 84.12 76 LEU A N 1
ATOM 584 C CA . LEU A 1 76 ? -13.363 -7.598 -19.861 1.00 84.12 76 LEU A CA 1
ATOM 585 C C . LEU A 1 76 ? -12.169 -7.206 -19.001 1.00 84.12 76 LEU A C 1
ATOM 587 O O . LEU A 1 76 ? -11.367 -6.355 -19.376 1.00 84.12 76 LEU A O 1
ATOM 591 N N . GLN A 1 77 ? -12.025 -7.927 -17.895 1.00 80.88 77 GLN A N 1
ATOM 592 C CA . GLN A 1 77 ? -10.771 -8.073 -17.173 1.00 80.88 77 GLN A CA 1
ATOM 593 C C . GLN A 1 77 ? -10.241 -9.478 -17.463 1.00 80.88 77 GLN A C 1
ATOM 595 O O . GLN A 1 77 ? -10.980 -10.452 -17.308 1.00 80.88 77 GLN A O 1
ATOM 600 N N . ILE A 1 78 ? -8.981 -9.577 -17.882 1.00 82.25 78 ILE A N 1
ATOM 601 C CA . ILE A 1 78 ? -8.310 -10.849 -18.156 1.00 82.25 78 ILE A CA 1
ATOM 602 C C . ILE A 1 78 ? -7.099 -10.932 -17.238 1.00 82.25 78 ILE A C 1
ATOM 604 O O . ILE A 1 78 ? -6.229 -10.068 -17.294 1.00 82.25 78 ILE A O 1
ATOM 608 N N . ASP A 1 79 ? -7.060 -11.977 -16.418 1.00 85.00 79 ASP A N 1
ATOM 609 C CA . ASP A 1 79 ? -5.878 -12.364 -15.660 1.00 85.00 79 ASP A CA 1
ATOM 610 C C . ASP A 1 79 ? -5.401 -13.704 -16.250 1.00 85.00 79 ASP A C 1
ATOM 612 O O . ASP A 1 79 ? -6.199 -14.627 -16.434 1.00 85.00 79 ASP A O 1
ATOM 616 N N . SER A 1 80 ? -4.124 -13.792 -16.622 1.00 84.00 80 SER A N 1
ATOM 617 C CA . SER A 1 80 ? -3.530 -14.975 -17.257 1.00 84.00 80 SER A CA 1
ATOM 618 C C . SER A 1 80 ? -2.550 -15.659 -16.317 1.00 84.00 80 SER A C 1
ATOM 620 O O . SER A 1 80 ? -1.806 -14.981 -15.612 1.00 84.00 80 SER A O 1
ATOM 622 N N . ILE A 1 81 ? -2.497 -16.987 -16.369 1.00 85.31 81 ILE A N 1
ATOM 623 C CA . ILE A 1 81 ? -1.526 -17.785 -15.624 1.00 85.31 81 ILE A CA 1
ATOM 624 C C . ILE A 1 81 ? -0.797 -18.742 -16.567 1.00 85.31 81 ILE A C 1
ATOM 626 O O . ILE A 1 81 ? -1.406 -19.309 -17.476 1.00 85.31 81 ILE A O 1
ATOM 630 N N . ASP A 1 82 ? 0.502 -18.917 -16.342 1.00 82.75 82 ASP A N 1
ATOM 631 C CA . ASP A 1 82 ? 1.245 -20.051 -16.880 1.00 82.75 82 ASP A CA 1
ATOM 632 C C . ASP A 1 82 ? 1.110 -21.216 -15.892 1.00 82.75 82 ASP A C 1
ATOM 634 O O . ASP A 1 82 ? 1.493 -21.100 -14.730 1.00 82.75 82 ASP A O 1
ATOM 638 N N . ILE A 1 83 ? 0.507 -22.318 -16.337 1.00 72.81 83 ILE A N 1
ATOM 639 C CA . ILE A 1 83 ? 0.269 -23.500 -15.496 1.00 72.81 83 ILE A CA 1
ATOM 640 C C . ILE A 1 83 ? 1.549 -24.303 -15.230 1.00 72.81 83 ILE A C 1
ATOM 642 O O . ILE A 1 83 ? 1.529 -25.227 -14.419 1.00 72.81 83 ILE A O 1
ATOM 646 N N . GLN A 1 84 ? 2.652 -23.992 -15.917 1.00 77.06 84 GLN A N 1
ATOM 647 C CA . GLN A 1 84 ? 3.928 -24.646 -15.658 1.00 77.06 84 GLN A CA 1
ATOM 648 C C . GLN A 1 84 ? 4.511 -24.148 -14.327 1.00 77.06 84 GLN A C 1
ATOM 650 O O . GLN A 1 84 ? 4.716 -22.943 -14.163 1.00 77.06 84 GLN A O 1
ATOM 655 N N . PRO A 1 85 ? 4.813 -25.044 -13.371 1.00 71.69 85 PRO A N 1
ATOM 656 C CA . PRO A 1 85 ? 5.389 -24.637 -12.100 1.00 71.69 85 PRO A CA 1
ATOM 657 C C . PRO A 1 85 ? 6.791 -24.060 -12.314 1.00 71.69 85 PRO A C 1
ATOM 659 O O . PRO A 1 85 ? 7.677 -24.722 -12.861 1.00 71.69 85 PRO A O 1
ATOM 662 N N . ALA A 1 86 ? 7.006 -22.833 -11.842 1.00 74.81 86 ALA A N 1
ATOM 663 C CA . ALA A 1 86 ? 8.336 -22.247 -11.781 1.00 74.81 86 ALA A CA 1
ATOM 664 C C . ALA A 1 86 ? 9.160 -22.956 -10.694 1.00 74.81 86 ALA A C 1
ATOM 666 O O . ALA A 1 86 ? 8.744 -23.037 -9.538 1.00 74.81 86 ALA A O 1
ATOM 667 N N . GLN A 1 87 ? 10.329 -23.477 -11.063 1.00 74.62 87 GLN A N 1
ATOM 668 C CA . GLN A 1 87 ? 11.285 -24.032 -10.107 1.00 74.62 87 GLN A CA 1
ATOM 669 C C . GLN A 1 87 ? 12.159 -22.903 -9.564 1.00 74.62 87 GLN A C 1
ATOM 671 O O . GLN A 1 87 ? 12.716 -22.121 -10.334 1.00 74.62 87 GLN A O 1
ATOM 676 N N . ILE A 1 88 ? 12.285 -22.828 -8.242 1.00 77.00 88 ILE A N 1
ATOM 677 C CA . ILE A 1 88 ? 13.075 -21.803 -7.560 1.00 77.00 88 ILE A CA 1
ATOM 678 C C . ILE A 1 88 ? 14.169 -22.485 -6.738 1.00 77.00 88 ILE A C 1
ATOM 680 O O . ILE A 1 88 ? 13.889 -23.398 -5.960 1.00 77.00 88 ILE A O 1
ATOM 684 N N . ASN A 1 89 ? 15.416 -22.022 -6.881 1.00 80.56 89 ASN A N 1
ATOM 685 C CA . ASN A 1 89 ? 16.514 -22.479 -6.034 1.00 80.56 89 ASN A CA 1
ATOM 686 C C . ASN A 1 89 ? 16.274 -22.029 -4.583 1.00 80.56 89 ASN A C 1
ATOM 688 O O . ASN A 1 89 ? 16.050 -20.848 -4.300 1.00 80.56 89 ASN A O 1
ATOM 692 N N . ARG A 1 90 ? 16.355 -22.982 -3.652 1.00 83.50 90 ARG A N 1
ATOM 693 C CA . ARG A 1 90 ? 16.181 -22.752 -2.216 1.00 83.50 90 ARG A CA 1
ATOM 694 C C . ARG A 1 90 ? 17.157 -21.712 -1.666 1.00 83.50 90 ARG A C 1
ATOM 696 O O . ARG A 1 90 ? 16.768 -20.942 -0.791 1.00 83.50 90 ARG A O 1
ATOM 703 N N . GLU A 1 91 ? 18.377 -21.659 -2.189 1.00 82.19 91 GLU A N 1
ATOM 704 C CA . GLU A 1 91 ? 19.385 -20.678 -1.776 1.00 82.19 91 GLU A CA 1
ATOM 705 C C . GLU A 1 91 ? 18.947 -19.243 -2.097 1.00 82.19 91 GLU A C 1
ATOM 707 O O . GLU A 1 91 ? 19.151 -18.347 -1.282 1.00 82.19 91 GLU A O 1
ATOM 712 N N . HIS A 1 92 ? 18.251 -19.021 -3.221 1.00 80.50 92 HIS A N 1
ATOM 713 C CA . HIS A 1 92 ? 17.737 -17.692 -3.582 1.00 80.50 92 HIS A CA 1
ATOM 714 C C . HIS A 1 92 ? 16.629 -17.252 -2.624 1.00 80.50 92 HIS A C 1
ATOM 716 O O . HIS A 1 92 ? 16.595 -16.102 -2.194 1.00 80.50 92 HIS A O 1
ATOM 722 N N . VAL A 1 93 ? 15.743 -18.173 -2.233 1.00 85.44 93 VAL A N 1
ATOM 723 C CA . VAL A 1 93 ? 14.695 -17.883 -1.241 1.00 85.44 93 VAL A CA 1
ATOM 724 C C . VAL A 1 93 ? 15.318 -17.558 0.115 1.00 85.44 93 VAL A C 1
ATOM 726 O O . VAL A 1 93 ? 14.932 -16.578 0.745 1.00 85.44 93 VAL A O 1
ATOM 729 N N . GLN A 1 94 ? 16.312 -18.336 0.555 1.00 87.25 94 GLN A N 1
ATOM 730 C CA . GLN A 1 94 ? 17.038 -18.075 1.803 1.00 87.25 94 GLN A CA 1
ATOM 731 C C . GLN A 1 94 ? 17.754 -16.724 1.774 1.00 87.25 94 GLN A C 1
ATOM 733 O O . GLN A 1 94 ? 17.729 -15.993 2.761 1.00 87.25 94 GLN A O 1
ATOM 738 N N . HIS A 1 95 ? 18.341 -16.367 0.634 1.00 86.19 95 HIS A N 1
ATOM 739 C CA . HIS A 1 95 ? 18.988 -15.080 0.434 1.00 86.19 95 HIS A CA 1
ATOM 740 C C . HIS A 1 95 ? 17.995 -13.908 0.497 1.00 86.19 95 HIS A C 1
ATOM 742 O O . HIS A 1 95 ? 18.255 -12.939 1.211 1.00 86.19 95 HIS A O 1
ATOM 748 N N . ILE A 1 96 ? 16.829 -14.015 -0.150 1.00 87.00 96 ILE A N 1
ATOM 749 C CA . ILE A 1 96 ? 15.754 -13.013 -0.040 1.00 87.00 96 ILE A CA 1
ATOM 750 C C . ILE A 1 96 ? 15.309 -12.870 1.419 1.00 87.00 96 ILE A C 1
ATOM 752 O O . ILE A 1 96 ? 15.248 -11.754 1.930 1.00 87.00 96 ILE A O 1
ATOM 756 N N . ILE A 1 97 ? 15.047 -13.985 2.112 1.00 88.06 97 ILE A N 1
ATOM 757 C CA . ILE A 1 97 ? 14.653 -13.986 3.530 1.00 88.06 97 ILE A CA 1
ATOM 758 C C . ILE A 1 97 ? 15.709 -13.285 4.388 1.00 88.06 97 ILE A C 1
ATOM 760 O O . ILE A 1 97 ? 15.359 -12.478 5.249 1.00 88.06 97 ILE A O 1
ATOM 764 N N . HIS A 1 98 ? 16.991 -13.557 4.144 1.00 88.25 98 HIS A N 1
ATOM 765 C CA . HIS A 1 98 ? 18.100 -12.933 4.860 1.00 88.25 98 HIS A CA 1
ATOM 766 C C . HIS A 1 98 ? 18.120 -11.412 4.670 1.00 88.25 98 HIS A C 1
ATOM 768 O O . HIS A 1 98 ? 18.082 -10.667 5.649 1.00 88.25 98 HIS A O 1
ATOM 774 N N . VAL A 1 99 ? 18.072 -10.934 3.422 1.00 86.94 99 VAL A N 1
ATOM 775 C CA . VAL A 1 99 ? 18.055 -9.490 3.118 1.00 86.94 99 VAL A CA 1
ATOM 776 C C . VAL A 1 99 ? 16.826 -8.807 3.720 1.00 86.94 99 VAL A C 1
ATOM 778 O O . VAL A 1 99 ? 16.946 -7.742 4.324 1.00 86.94 99 VAL A O 1
ATOM 781 N N . VAL A 1 100 ? 15.649 -9.425 3.605 1.00 84.81 100 VAL A N 1
ATOM 782 C CA . VAL A 1 100 ? 14.401 -8.905 4.181 1.00 84.81 100 VAL A CA 1
ATOM 783 C C . VAL A 1 100 ? 14.482 -8.840 5.703 1.00 84.81 100 VAL A C 1
ATOM 785 O O . VAL A 1 100 ? 14.044 -7.853 6.288 1.00 84.81 100 VAL A O 1
ATOM 788 N N . THR A 1 101 ? 15.086 -9.842 6.346 1.00 83.62 101 THR A N 1
ATOM 789 C CA . THR A 1 101 ? 15.281 -9.869 7.802 1.00 83.62 101 THR A CA 1
ATOM 790 C C . THR A 1 101 ? 16.209 -8.744 8.249 1.00 83.62 101 THR A C 1
ATOM 792 O O . THR A 1 101 ? 15.886 -8.042 9.208 1.00 83.62 101 THR A O 1
ATOM 795 N N . LEU A 1 102 ? 17.315 -8.512 7.534 1.00 82.88 102 LEU A N 1
ATOM 796 C CA . LEU A 1 102 ? 18.227 -7.397 7.811 1.00 82.88 102 LEU A CA 1
ATOM 797 C C . LEU A 1 102 ? 17.507 -6.049 7.674 1.00 82.88 102 LEU A C 1
ATOM 799 O O . LEU A 1 102 ? 17.583 -5.205 8.566 1.00 82.88 102 LEU A O 1
ATOM 803 N N . PHE A 1 103 ? 16.746 -5.868 6.595 1.00 79.12 103 PHE A N 1
ATOM 804 C CA . PHE A 1 103 ? 15.951 -4.662 6.366 1.00 79.12 103 PHE A CA 1
ATOM 805 C C . PHE A 1 103 ? 14.914 -4.435 7.466 1.00 79.12 103 PHE A C 1
ATOM 807 O O . PHE A 1 103 ? 14.836 -3.344 8.027 1.00 79.12 103 PHE A O 1
ATOM 814 N N . ALA A 1 104 ? 14.137 -5.464 7.797 1.00 75.62 104 ALA A N 1
ATOM 815 C CA . ALA A 1 104 ? 13.082 -5.384 8.800 1.00 75.62 104 ALA A CA 1
ATOM 816 C C . ALA A 1 104 ? 13.609 -5.188 10.227 1.00 75.62 104 ALA A C 1
ATOM 818 O O . ALA A 1 104 ? 12.916 -4.584 11.046 1.00 75.62 104 ALA A O 1
ATOM 819 N N . SER A 1 105 ? 14.820 -5.672 10.517 1.00 75.12 105 SER A N 1
ATOM 820 C CA . SER A 1 105 ? 15.440 -5.556 11.840 1.00 75.12 105 SER A CA 1
ATOM 821 C C . SER A 1 105 ? 16.147 -4.218 12.049 1.00 75.12 105 SER A C 1
ATOM 823 O O . SER A 1 105 ? 16.126 -3.691 13.161 1.00 75.12 105 SER A O 1
ATOM 825 N N . HIS A 1 106 ? 16.764 -3.656 11.003 1.00 70.75 106 HIS A N 1
ATOM 826 C CA . HIS A 1 106 ? 17.652 -2.497 11.143 1.00 70.75 106 HIS A CA 1
ATOM 827 C C . HIS A 1 106 ? 17.076 -1.184 10.601 1.00 70.75 106 HIS A C 1
ATOM 829 O O . HIS A 1 106 ? 17.503 -0.119 11.049 1.00 70.75 106 HIS A O 1
ATOM 835 N N . LEU A 1 107 ? 16.091 -1.214 9.694 1.00 64.62 107 LEU A N 1
ATOM 836 C CA . LEU A 1 107 ? 15.482 0.009 9.168 1.00 64.62 107 LEU A CA 1
ATOM 837 C C . LEU A 1 107 ? 14.222 0.401 9.935 1.00 64.62 107 LEU A C 1
ATOM 839 O O . LEU A 1 107 ? 13.346 -0.410 10.240 1.00 64.62 107 LEU A O 1
ATOM 843 N N . ARG A 1 108 ? 14.122 1.697 10.242 1.00 61.59 108 ARG A N 1
ATOM 844 C CA . ARG A 1 108 ? 12.999 2.256 10.996 1.00 61.59 108 ARG A CA 1
ATOM 845 C C . ARG A 1 108 ? 11.757 2.379 10.120 1.00 61.59 108 ARG A C 1
ATOM 847 O O . ARG A 1 108 ? 11.797 2.805 8.968 1.00 61.59 108 ARG A O 1
ATOM 854 N N . ARG A 1 109 ? 10.626 2.037 10.730 1.00 62.31 109 ARG A N 1
ATOM 855 C CA . ARG A 1 109 ? 9.284 2.095 10.152 1.00 62.31 109 ARG A CA 1
ATOM 856 C C . ARG A 1 109 ? 8.870 3.549 9.888 1.00 62.31 109 ARG A C 1
ATOM 858 O O . ARG A 1 109 ? 9.106 4.413 10.729 1.00 62.31 109 ARG A O 1
ATOM 865 N N . ARG A 1 110 ? 8.224 3.828 8.746 1.00 57.12 110 ARG A N 1
ATOM 866 C CA . ARG A 1 110 ? 7.564 5.128 8.518 1.00 57.12 110 ARG A CA 1
ATOM 867 C C . ARG A 1 110 ? 6.534 5.395 9.617 1.00 57.12 110 ARG A C 1
ATOM 869 O O . ARG A 1 110 ? 5.808 4.489 10.015 1.00 57.12 110 ARG A O 1
ATOM 876 N N . LEU A 1 111 ? 6.423 6.656 10.035 1.00 55.88 111 LEU A N 1
ATOM 877 C CA . LEU A 1 111 ? 5.310 7.115 10.866 1.00 55.88 111 LEU A CA 1
ATOM 878 C C . LEU A 1 111 ? 3.982 6.824 10.160 1.00 55.88 111 LEU A C 1
ATOM 880 O O . LEU A 1 111 ? 3.775 7.225 9.012 1.00 55.88 111 LEU A O 1
ATOM 884 N N . SER A 1 112 ? 3.089 6.130 10.865 1.00 66.31 112 SER A N 1
ATOM 885 C CA . SER A 1 112 ? 1.742 5.852 10.376 1.00 66.31 112 SER A CA 1
ATOM 886 C C . SER A 1 112 ? 0.986 7.171 10.148 1.00 66.31 112 SER A C 1
ATOM 888 O O . SER A 1 112 ? 1.092 8.076 10.992 1.00 66.31 112 SER A O 1
ATOM 890 N N . PRO A 1 113 ? 0.160 7.281 9.084 1.00 67.62 113 PRO A N 1
ATOM 891 C CA . PRO A 1 113 ? -0.806 8.373 8.918 1.00 67.62 113 PRO A CA 1
ATOM 892 C C . PRO A 1 113 ? -1.722 8.562 10.139 1.00 67.62 113 PRO A C 1
ATOM 894 O O . PRO A 1 113 ? -2.299 9.631 10.326 1.00 67.62 113 PRO A O 1
ATOM 897 N N . LEU A 1 114 ? -1.826 7.541 10.998 1.00 82.62 114 LEU A N 1
ATOM 898 C CA . LEU A 1 114 ? -2.573 7.584 12.249 1.00 82.62 114 LEU A CA 1
ATOM 899 C C . LEU A 1 114 ? -1.926 8.457 13.323 1.00 82.62 114 LEU A C 1
ATOM 901 O O . LEU A 1 114 ? -2.622 8.807 14.263 1.00 82.62 114 LEU A O 1
ATOM 905 N N . THR A 1 115 ? -0.644 8.828 13.228 1.00 82.31 115 THR A N 1
ATOM 906 C CA . THR A 1 115 ? 0.042 9.595 14.290 1.00 82.31 115 THR A CA 1
ATOM 907 C C . THR A 1 115 ? -0.707 10.883 14.638 1.00 82.31 115 THR A C 1
ATOM 909 O O . THR A 1 115 ? -1.033 11.126 15.798 1.00 82.31 115 THR A O 1
ATOM 912 N N . GLU A 1 116 ? -1.041 11.680 13.623 1.00 81.94 116 GLU A N 1
ATOM 913 C CA . GLU A 1 116 ? -1.774 12.933 13.820 1.00 81.94 116 GLU A CA 1
ATOM 914 C C . GLU A 1 116 ? -3.224 12.684 14.252 1.00 81.94 116 GLU A C 1
ATOM 916 O O . GLU A 1 116 ? -3.756 13.380 15.115 1.00 81.94 116 GLU A O 1
ATOM 921 N N . TYR A 1 117 ? -3.855 11.641 13.709 1.00 87.38 117 TYR A N 1
ATOM 922 C CA . TYR A 1 117 ? -5.209 11.269 14.101 1.00 87.38 117 TYR A CA 1
ATOM 923 C C . TYR A 1 117 ? -5.281 10.804 15.564 1.00 87.38 117 TYR A C 1
ATOM 925 O O . TYR A 1 117 ? -6.192 11.201 16.275 1.00 87.38 117 TYR A O 1
ATOM 933 N N . LYS A 1 118 ? -4.300 10.037 16.060 1.00 87.94 118 LYS A N 1
ATOM 934 C CA . LYS A 1 118 ? -4.188 9.621 17.471 1.00 87.94 118 LYS A CA 1
ATOM 935 C C . LYS A 1 118 ? -4.102 10.823 18.406 1.00 87.94 118 LYS A C 1
ATOM 937 O O . LYS A 1 118 ? -4.750 10.819 19.451 1.00 87.94 118 LYS A O 1
ATOM 942 N N . ARG A 1 119 ? -3.330 11.849 18.025 1.00 86.69 119 ARG A N 1
ATOM 943 C CA . ARG A 1 119 ? -3.226 13.108 18.776 1.00 86.69 119 ARG A CA 1
ATOM 944 C C . ARG A 1 119 ? -4.594 13.783 18.892 1.00 86.69 119 ARG A C 1
ATOM 946 O O . ARG A 1 119 ? -5.053 14.023 20.004 1.00 86.69 119 ARG A O 1
ATOM 953 N N . LEU A 1 120 ? -5.266 14.009 17.763 1.00 86.69 120 LEU A N 1
ATOM 954 C CA . LEU A 1 120 ? -6.588 14.648 17.730 1.00 86.69 120 LEU A CA 1
ATOM 955 C C . LEU A 1 120 ? -7.677 13.815 18.412 1.00 86.69 120 LEU A C 1
ATOM 957 O O . LEU A 1 120 ? -8.524 14.358 19.116 1.00 86.69 120 LEU A O 1
ATOM 961 N N . PHE A 1 121 ? -7.641 12.494 18.243 1.00 89.38 121 PHE A N 1
ATOM 962 C CA . PHE A 1 121 ? -8.557 11.573 18.903 1.00 89.38 121 PHE A CA 1
ATOM 963 C C . PHE A 1 121 ? -8.419 11.673 20.424 1.00 89.38 121 PHE A C 1
ATOM 965 O O . PHE A 1 121 ? -9.423 11.829 21.113 1.00 89.38 121 PHE A O 1
ATOM 972 N N . ARG A 1 122 ? -7.186 11.651 20.953 1.00 86.25 122 ARG A N 1
ATOM 973 C CA . ARG A 1 122 ? -6.931 11.817 22.392 1.00 86.25 122 ARG A CA 1
ATOM 974 C C . ARG A 1 122 ? -7.374 13.192 22.894 1.00 86.25 122 ARG A C 1
ATOM 976 O O . ARG A 1 122 ? -7.956 13.279 23.964 1.00 86.25 122 ARG A O 1
ATOM 983 N N . GLU A 1 123 ? -7.143 14.255 22.127 1.00 83.19 123 GLU A N 1
ATOM 984 C CA . GLU A 1 123 ? -7.604 15.606 22.485 1.00 83.19 123 GLU A CA 1
ATOM 985 C C . GLU A 1 123 ? -9.133 15.724 22.545 1.00 83.19 123 GLU A C 1
ATOM 987 O O . GLU A 1 123 ? -9.659 16.496 23.347 1.00 83.19 123 GLU A O 1
ATOM 992 N N . ARG A 1 124 ? -9.852 14.973 21.701 1.00 80.94 124 ARG A N 1
ATOM 993 C CA . ARG A 1 124 ? -11.317 15.012 21.617 1.00 80.94 124 ARG A CA 1
ATOM 994 C C . ARG A 1 124 ? -12.006 14.069 22.602 1.00 80.94 124 ARG A C 1
ATOM 996 O O . ARG A 1 124 ? -13.021 14.450 23.183 1.00 80.94 124 ARG A O 1
ATOM 1003 N N . PHE A 1 125 ? -11.499 12.848 22.737 1.00 82.62 125 PHE A N 1
ATOM 1004 C CA . PHE A 1 125 ? -12.169 11.748 23.437 1.00 82.62 125 PHE A CA 1
ATOM 1005 C C . PHE A 1 125 ? -11.427 11.271 24.693 1.00 82.62 125 PHE A C 1
ATOM 1007 O O . PHE A 1 125 ? -11.979 10.461 25.437 1.00 82.62 125 PHE A O 1
ATOM 1014 N N . GLU A 1 126 ? -10.222 11.783 24.962 1.00 81.56 126 GLU A N 1
ATOM 1015 C CA . GLU A 1 126 ? -9.372 11.367 26.085 1.00 81.56 126 GLU A CA 1
ATOM 1016 C C . GLU A 1 126 ? -9.184 9.834 26.094 1.00 81.56 126 GLU A C 1
ATOM 1018 O O . GLU A 1 126 ? -8.899 9.243 25.050 1.00 81.56 126 GLU A O 1
ATOM 1023 N N . ASP A 1 127 ? -9.360 9.180 27.246 1.00 78.62 127 ASP A N 1
ATOM 1024 C CA . ASP A 1 127 ? -9.225 7.726 27.404 1.00 78.62 127 ASP A CA 1
ATOM 1025 C C . ASP A 1 127 ? -10.561 6.977 27.236 1.00 78.62 127 ASP A C 1
ATOM 1027 O O . ASP A 1 127 ? -10.713 5.832 27.687 1.00 78.62 127 ASP A O 1
ATOM 1031 N N . ARG A 1 128 ? -11.574 7.607 26.631 1.00 80.69 128 ARG A N 1
ATOM 1032 C CA . ARG A 1 128 ? -12.893 6.987 26.473 1.00 80.69 128 ARG A CA 1
ATOM 1033 C C . ARG A 1 128 ? -12.927 5.973 25.338 1.00 80.69 128 ARG A C 1
ATOM 1035 O O . ARG A 1 128 ? -12.293 6.127 24.298 1.00 80.69 128 ARG A O 1
ATOM 1042 N N . GLU A 1 129 ? -13.729 4.939 25.560 1.00 84.88 129 GLU A N 1
ATOM 1043 C CA . GLU A 1 129 ? -14.246 4.084 24.496 1.00 84.88 129 GLU A CA 1
ATOM 1044 C C . GLU A 1 129 ? -15.466 4.786 23.886 1.00 84.88 129 GLU A C 1
ATOM 1046 O O . GLU A 1 129 ? -16.362 5.195 24.625 1.00 84.88 129 GLU A O 1
ATOM 1051 N N . VAL A 1 130 ? -15.478 4.954 22.563 1.00 87.94 130 VAL A N 1
ATOM 1052 C CA . VAL A 1 130 ? -16.540 5.657 21.822 1.00 87.94 130 VAL A CA 1
ATOM 1053 C C . VAL A 1 130 ? -17.017 4.826 20.637 1.00 87.94 130 VAL A C 1
ATOM 1055 O O . VAL A 1 130 ? -16.282 3.970 20.139 1.00 87.94 130 VAL A O 1
ATOM 1058 N N . ASN A 1 131 ? -18.240 5.059 20.161 1.00 89.56 131 ASN A N 1
ATOM 1059 C CA . ASN A 1 131 ? -18.717 4.426 18.929 1.00 89.56 131 ASN A CA 1
ATOM 1060 C C . ASN A 1 131 ? -17.842 4.841 17.725 1.00 89.56 131 ASN A C 1
ATOM 1062 O O . ASN A 1 131 ? -17.538 6.020 17.555 1.00 89.56 131 ASN A O 1
ATOM 1066 N N . LEU A 1 132 ? -17.446 3.885 16.876 1.00 92.12 132 LEU A N 1
ATOM 1067 C CA . LEU A 1 132 ? -16.534 4.146 15.757 1.00 92.12 132 LEU A CA 1
ATOM 1068 C C . LEU A 1 132 ? -17.128 5.106 14.713 1.00 92.12 132 LEU A C 1
ATOM 1070 O O . LEU A 1 132 ? -16.421 5.997 14.239 1.00 92.12 132 LEU A O 1
ATOM 1074 N N . ALA A 1 133 ? -18.413 4.950 14.378 1.00 88.50 133 ALA A N 1
ATOM 1075 C CA . ALA A 1 133 ? -19.104 5.827 13.435 1.00 88.50 133 ALA A CA 1
ATOM 1076 C C . ALA A 1 133 ? -19.171 7.264 13.967 1.00 88.50 133 ALA A C 1
ATOM 1078 O O . ALA A 1 133 ? -18.908 8.208 13.226 1.00 88.50 133 ALA A O 1
ATOM 1079 N N . PHE A 1 134 ? -19.454 7.426 15.264 1.00 87.19 134 PHE A N 1
ATOM 1080 C CA . PHE A 1 134 ? -19.424 8.730 15.930 1.00 87.19 134 PHE A CA 1
ATOM 1081 C C . PHE A 1 134 ? -18.014 9.329 15.937 1.00 87.19 134 PHE A C 1
ATOM 1083 O O . PHE A 1 134 ? -17.839 10.504 15.616 1.00 87.19 134 PHE A O 1
ATOM 1090 N N . ALA A 1 135 ? -16.997 8.521 16.249 1.00 89.44 135 ALA A N 1
ATOM 1091 C CA . ALA A 1 135 ? -15.623 8.994 16.343 1.00 89.44 135 ALA A CA 1
ATOM 1092 C C . ALA A 1 135 ? -15.098 9.546 15.014 1.00 89.44 135 ALA A C 1
ATOM 1094 O O . ALA A 1 135 ? -14.354 10.519 15.031 1.00 89.44 135 ALA A O 1
ATOM 1095 N N . LEU A 1 136 ? -15.508 8.951 13.889 1.00 89.19 136 LEU A N 1
ATOM 1096 C CA . LEU A 1 136 ? -15.086 9.328 12.534 1.00 89.19 136 LEU A CA 1
ATOM 1097 C C . LEU A 1 136 ? -16.067 10.243 11.799 1.00 89.19 136 LEU A C 1
ATOM 1099 O O . LEU A 1 136 ? -15.849 10.567 10.630 1.00 89.19 136 LEU A O 1
ATOM 1103 N N . HIS A 1 137 ? -17.146 10.655 12.460 1.00 85.50 137 HIS A N 1
ATOM 1104 C CA . HIS A 1 137 ? -18.139 11.535 11.868 1.00 85.50 137 HIS A CA 1
ATOM 1105 C C . HIS A 1 137 ? -17.516 12.893 11.511 1.00 85.50 137 HIS A C 1
ATOM 1107 O O . HIS A 1 137 ? -16.842 13.504 12.339 1.00 85.50 137 HIS A O 1
ATOM 1113 N N . GLU A 1 138 ? -17.802 13.409 10.312 1.00 79.56 138 GLU A N 1
ATOM 1114 C CA . GLU A 1 138 ? -17.159 14.625 9.783 1.00 79.56 138 GLU A CA 1
ATOM 1115 C C . GLU A 1 138 ? -17.429 15.879 10.629 1.00 79.56 138 GLU A C 1
ATOM 1117 O O . GLU A 1 138 ? -16.520 16.665 10.874 1.00 79.56 138 GLU A O 1
ATOM 1122 N N . GLU A 1 139 ? -18.667 16.055 11.104 1.00 74.75 139 GLU A N 1
ATOM 1123 C CA . GLU A 1 139 ? -19.049 17.228 11.908 1.00 74.75 139 GLU A CA 1
ATOM 1124 C C . GLU A 1 139 ? -18.938 17.035 13.428 1.00 74.75 139 GLU A C 1
ATOM 1126 O O . GLU A 1 139 ? -18.616 17.972 14.158 1.00 74.75 139 GLU A O 1
ATOM 1131 N N . GLN A 1 140 ? -19.262 15.839 13.929 1.00 75.44 140 GLN A N 1
ATOM 1132 C CA . GLN A 1 140 ? -19.397 15.585 15.366 1.00 75.44 140 GLN A CA 1
ATOM 1133 C C . GLN A 1 140 ? -18.174 14.890 15.978 1.00 75.44 140 GLN A C 1
ATOM 1135 O O . GLN A 1 140 ? -17.950 14.995 17.189 1.00 75.44 140 GLN A O 1
ATOM 1140 N N . GLY A 1 141 ? -17.397 14.184 15.158 1.00 83.62 141 GLY A N 1
ATOM 1141 C CA . GLY A 1 141 ? -16.227 13.419 15.562 1.00 83.62 141 GLY A CA 1
ATOM 1142 C C . GLY A 1 141 ? -14.922 14.092 15.148 1.00 83.62 141 GLY A C 1
ATOM 1143 O O . GLY A 1 141 ? -14.794 15.316 15.151 1.00 83.62 141 GLY A O 1
ATOM 1144 N N . VAL A 1 142 ? -13.940 13.262 14.816 1.00 86.75 142 VAL A N 1
ATOM 1145 C CA . VAL A 1 142 ? -12.692 13.642 14.160 1.00 86.75 142 VAL A CA 1
ATOM 1146 C C . VAL A 1 142 ? -12.669 12.906 12.817 1.00 86.75 142 VAL A C 1
ATOM 1148 O O . VAL A 1 142 ? -12.584 11.681 12.810 1.00 86.75 142 VAL A O 1
ATOM 1151 N N . PRO A 1 143 ? -12.752 13.592 11.667 1.00 85.25 143 PRO A N 1
ATOM 1152 C CA . PRO A 1 143 ? -12.690 12.915 10.379 1.00 85.25 143 PRO A CA 1
ATOM 1153 C C . PRO A 1 143 ? -11.311 12.288 10.140 1.00 85.25 143 PRO A C 1
ATOM 1155 O O . PRO A 1 143 ? -10.275 12.798 10.580 1.00 85.25 143 PRO A O 1
ATOM 1158 N N . PHE A 1 144 ? -11.295 11.196 9.378 1.00 84.69 144 PHE A N 1
ATOM 1159 C CA . PHE A 1 144 ? -10.074 10.590 8.859 1.00 84.69 144 PHE A CA 1
ATOM 1160 C C . PHE A 1 144 ? -10.153 10.485 7.332 1.00 84.69 144 PHE A C 1
ATOM 1162 O O . PHE A 1 144 ? -11.172 10.022 6.832 1.00 84.69 144 PHE A O 1
ATOM 1169 N N . PRO A 1 145 ? -9.106 10.859 6.579 1.00 77.94 145 PRO A N 1
ATOM 1170 C CA . PRO A 1 145 ? -7.867 11.474 7.045 1.00 77.94 145 PRO A CA 1
ATOM 1171 C C . PRO A 1 145 ? -8.107 12.884 7.606 1.00 77.94 145 PRO A C 1
ATOM 1173 O O . PRO A 1 145 ? -8.938 13.631 7.104 1.00 77.94 145 PRO A O 1
ATOM 1176 N N . VAL A 1 146 ? -7.322 13.263 8.621 1.00 70.44 146 VAL A N 1
ATOM 1177 C CA . VAL A 1 146 ? -7.367 14.601 9.253 1.00 70.44 146 VAL A CA 1
ATOM 1178 C C . VAL A 1 146 ? -7.137 15.711 8.225 1.00 70.44 146 VAL A C 1
ATOM 1180 O O . VAL A 1 146 ? -7.706 16.796 8.309 1.00 70.44 146 VAL A O 1
ATOM 1183 N N . LYS A 1 147 ? -6.261 15.431 7.253 1.00 62.88 147 LYS A N 1
ATOM 1184 C CA . LYS A 1 147 ? -5.942 16.313 6.136 1.00 62.88 147 LYS A CA 1
ATOM 1185 C C . LYS A 1 147 ? -6.493 15.698 4.860 1.00 62.88 147 LYS A C 1
ATOM 1187 O O . LYS A 1 147 ? -5.883 14.818 4.261 1.00 62.88 147 LYS A O 1
ATOM 1192 N N . GLY A 1 148 ? -7.635 16.207 4.442 1.00 50.25 148 GLY A N 1
ATOM 1193 C CA . GLY A 1 148 ? -8.176 16.042 3.109 1.00 50.25 148 GLY A CA 1
ATOM 1194 C C . GLY A 1 148 ? -8.998 17.280 2.809 1.00 50.25 148 GLY A C 1
ATOM 1195 O O . GLY A 1 148 ? -9.722 17.759 3.679 1.00 50.25 148 GLY A O 1
ATOM 1196 N N . ASN A 1 149 ? -8.892 17.820 1.594 1.00 43.72 149 ASN A N 1
ATOM 1197 C CA . ASN A 1 149 ? -9.968 18.673 1.103 1.00 43.72 149 ASN A CA 1
ATOM 1198 C C . ASN A 1 149 ? -11.242 17.845 1.259 1.00 43.72 149 ASN A C 1
ATOM 1200 O O . ASN A 1 149 ? -11.287 16.733 0.730 1.00 43.72 149 ASN A O 1
ATOM 1204 N N . ILE A 1 150 ? -12.237 18.341 1.992 1.00 46.84 150 ILE A N 1
ATOM 1205 C CA . ILE A 1 150 ? -13.582 17.781 1.918 1.00 46.84 150 ILE A CA 1
ATOM 1206 C C . ILE A 1 150 ? -13.965 17.918 0.443 1.00 46.84 150 ILE A C 1
ATOM 1208 O O . ILE A 1 150 ? -14.271 19.008 -0.038 1.00 46.84 150 ILE A O 1
ATOM 1212 N N . LYS A 1 151 ? -13.820 16.835 -0.325 1.00 49.19 151 LYS A N 1
ATOM 1213 C CA . LYS A 1 151 ? -14.105 16.826 -1.759 1.00 49.19 151 LYS A CA 1
ATOM 1214 C C . LYS A 1 151 ? -15.596 16.586 -1.925 1.00 49.19 151 LYS A C 1
ATOM 1216 O O . LYS A 1 151 ? -16.030 15.520 -2.341 1.00 49.19 151 LYS A O 1
ATOM 1221 N N . SER A 1 152 ? -16.372 17.592 -1.546 1.00 47.75 152 SER A N 1
ATOM 1222 C CA . SER A 1 152 ? -17.760 17.716 -1.965 1.00 47.75 152 SER A CA 1
ATOM 1223 C C . SER A 1 152 ? -17.789 18.524 -3.263 1.00 47.75 152 SER A C 1
ATOM 1225 O O . SER A 1 152 ? -17.059 19.515 -3.349 1.00 47.75 152 SER A O 1
ATOM 1227 N N . PRO A 1 153 ? -18.648 18.187 -4.241 1.00 47.81 153 PRO A N 1
ATOM 1228 C CA . PRO A 1 153 ? -18.927 19.064 -5.381 1.00 47.81 153 PRO A CA 1
ATOM 1229 C C . PRO A 1 153 ? -19.298 20.495 -4.948 1.00 47.81 153 PRO A C 1
ATOM 1231 O O . PRO A 1 153 ? -19.066 21.451 -5.675 1.00 47.81 153 PRO A O 1
ATOM 1234 N N . LEU A 1 154 ? -19.832 20.656 -3.729 1.00 47.78 154 LEU A N 1
ATOM 1235 C CA . LEU A 1 154 ? -20.177 21.952 -3.135 1.00 47.78 154 LEU A CA 1
ATOM 1236 C C . LEU A 1 154 ? -18.964 22.766 -2.652 1.00 47.78 154 LEU A C 1
ATOM 1238 O O . LEU A 1 154 ? -19.106 23.951 -2.367 1.00 47.78 154 LEU A O 1
ATOM 1242 N N . LEU A 1 155 ? -17.795 22.138 -2.513 1.00 49.00 155 LEU A N 1
ATOM 1243 C CA . LEU A 1 155 ? -16.560 22.746 -1.999 1.00 49.00 155 LEU A CA 1
ATOM 1244 C C . LEU A 1 155 ? -15.476 22.864 -3.082 1.00 49.00 155 LEU A C 1
ATOM 1246 O O . LEU A 1 155 ? -14.338 23.246 -2.797 1.00 49.00 155 LEU A O 1
ATOM 1250 N N . GLU A 1 156 ? -15.823 22.552 -4.331 1.00 41.31 156 GLU A N 1
ATOM 1251 C CA . GLU A 1 156 ? -14.938 22.681 -5.482 1.00 41.31 156 GLU A CA 1
ATOM 1252 C C . GLU A 1 156 ? -14.592 24.168 -5.707 1.00 41.31 156 GLU A C 1
ATOM 1254 O O . GLU A 1 156 ? -15.467 25.006 -5.911 1.00 41.31 156 GLU A O 1
ATOM 1259 N N . GLY A 1 157 ? -13.304 24.520 -5.600 1.00 46.41 157 GLY A N 1
ATOM 1260 C CA . GLY A 1 157 ? -12.808 25.902 -5.720 1.00 46.41 157 GLY A CA 1
ATOM 1261 C C . GLY A 1 157 ? -12.464 26.610 -4.400 1.00 46.41 157 GLY A C 1
ATOM 1262 O O . GLY A 1 157 ? -11.885 27.696 -4.439 1.00 46.41 157 GLY A O 1
ATOM 1263 N N . LEU A 1 158 ? -12.739 26.004 -3.237 1.00 44.50 158 LEU A N 1
ATOM 1264 C CA . LEU A 1 158 ? -12.324 26.541 -1.935 1.00 44.50 158 LEU A CA 1
ATOM 1265 C C . LEU A 1 158 ? -10.961 25.969 -1.513 1.00 44.50 158 LEU A C 1
ATOM 1267 O O . LEU A 1 158 ? -10.813 24.776 -1.251 1.00 44.50 158 LEU A O 1
ATOM 1271 N N . TYR A 1 159 ? -9.950 26.838 -1.437 1.00 42.56 159 TYR A N 1
ATOM 1272 C CA . TYR A 1 159 ? -8.627 26.493 -0.915 1.00 42.56 159 TYR A CA 1
ATOM 1273 C C . TYR A 1 159 ? -8.627 26.569 0.612 1.00 42.56 159 TYR A C 1
ATOM 1275 O O . TYR A 1 159 ? -8.561 27.652 1.194 1.00 42.56 159 TYR A O 1
ATOM 1283 N N . PHE A 1 160 ? -8.637 25.414 1.270 1.00 53.38 160 PHE A N 1
ATOM 1284 C CA . PHE A 1 160 ? -8.307 25.328 2.687 1.00 53.38 160 PHE A CA 1
ATOM 1285 C C . PHE A 1 160 ? -6.791 25.179 2.797 1.00 53.38 160 PHE A C 1
ATOM 1287 O O . PHE A 1 160 ? -6.220 24.183 2.355 1.00 53.38 160 PHE A O 1
ATOM 1294 N N . GLY A 1 161 ? -6.125 26.217 3.306 1.00 38.03 161 GLY A N 1
ATOM 1295 C CA . GLY A 1 161 ? -4.674 26.242 3.456 1.00 38.03 161 GLY A CA 1
ATOM 1296 C C . GLY A 1 161 ? -4.188 25.009 4.213 1.00 38.03 161 GLY A C 1
ATOM 1297 O O . GLY A 1 161 ? -4.501 24.825 5.387 1.00 38.03 161 GLY A O 1
ATOM 1298 N N . GLY A 1 162 ? -3.431 24.148 3.536 1.00 38.59 162 GLY A N 1
ATOM 1299 C CA . GLY A 1 162 ? -2.790 23.018 4.185 1.00 38.59 162 GLY A CA 1
ATOM 1300 C C . GLY A 1 162 ? -1.731 23.546 5.142 1.00 38.59 162 GLY A C 1
ATOM 1301 O O . GLY A 1 162 ? -0.708 24.057 4.695 1.00 38.59 162 GLY A O 1
ATOM 1302 N N . MET A 1 163 ? -1.946 23.409 6.454 1.00 37.25 163 MET A N 1
ATOM 1303 C CA . MET A 1 163 ? -0.833 23.496 7.396 1.00 37.25 163 MET A CA 1
ATOM 1304 C C . MET A 1 163 ? 0.180 22.435 6.975 1.00 37.25 163 MET A C 1
ATOM 1306 O O . MET A 1 163 ? -0.107 21.232 7.038 1.00 37.25 163 MET A O 1
ATOM 1310 N N . SER A 1 164 ? 1.345 22.887 6.516 1.00 33.62 164 SER A N 1
ATOM 1311 C CA . SER A 1 164 ? 2.539 22.071 6.345 1.00 33.62 164 SER A CA 1
ATOM 1312 C C . SER A 1 164 ? 2.668 21.184 7.576 1.00 33.62 164 SER A C 1
ATOM 1314 O O . SER A 1 164 ? 2.733 21.688 8.696 1.00 33.62 164 SER A O 1
ATOM 1316 N N . ALA A 1 165 ? 2.605 19.863 7.387 1.00 37.56 165 ALA A N 1
ATOM 1317 C CA . ALA A 1 165 ? 3.040 18.957 8.436 1.00 37.56 165 ALA A CA 1
ATOM 1318 C C . ALA A 1 165 ? 4.476 19.372 8.750 1.00 37.56 165 ALA A C 1
ATOM 1320 O O . ALA A 1 165 ? 5.328 19.319 7.866 1.00 37.56 165 ALA A O 1
ATOM 1321 N N . SER A 1 166 ? 4.705 19.892 9.952 1.00 35.69 166 SER A N 1
ATOM 1322 C CA . SER A 1 166 ? 6.044 20.116 10.464 1.00 35.69 166 SER A CA 1
ATOM 1323 C C . SER A 1 166 ? 6.784 18.787 10.344 1.00 35.69 166 SER A C 1
ATOM 1325 O O . SER A 1 166 ? 6.439 17.799 10.996 1.00 35.69 166 SER A O 1
ATOM 1327 N N . GLY A 1 167 ? 7.740 18.728 9.419 1.00 43.03 167 GLY A N 1
ATOM 1328 C CA . GLY A 1 167 ? 8.703 17.644 9.376 1.00 43.03 167 GLY A CA 1
ATOM 1329 C C . GLY A 1 167 ? 9.531 17.760 10.640 1.00 43.03 167 GLY A C 1
ATOM 1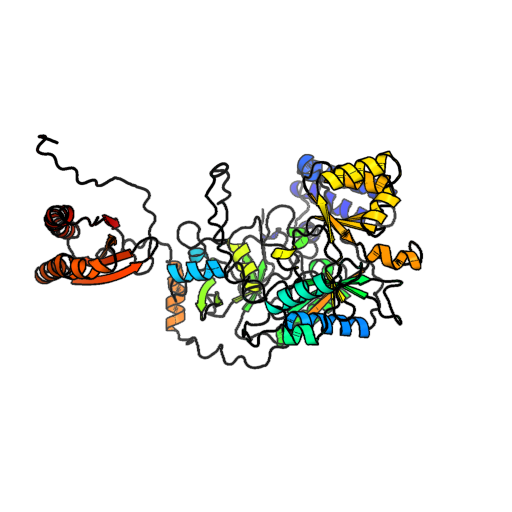330 O O . GLY A 1 167 ? 10.274 18.721 10.767 1.00 43.03 167 GLY A O 1
ATOM 1331 N N . ASP A 1 168 ? 9.333 16.880 11.624 1.00 40.34 168 ASP A N 1
ATOM 1332 C CA . ASP A 1 168 ? 10.162 16.998 12.835 1.00 40.34 168 ASP A CA 1
ATOM 1333 C C . ASP A 1 168 ? 10.355 15.730 13.679 1.00 40.34 168 ASP A C 1
ATOM 1335 O O . ASP A 1 168 ? 11.000 15.777 14.724 1.00 40.34 168 ASP A O 1
ATOM 1339 N N . ALA A 1 169 ? 9.882 14.563 13.229 1.00 42.81 169 ALA A N 1
ATOM 1340 C CA . ALA A 1 169 ? 10.165 13.297 13.923 1.00 42.81 169 ALA A CA 1
ATOM 1341 C C . ALA A 1 169 ? 10.945 12.282 13.071 1.00 42.81 169 ALA A C 1
ATOM 1343 O O . ALA A 1 169 ? 11.736 11.515 13.613 1.00 42.81 169 ALA A O 1
ATOM 1344 N N . ASN A 1 170 ? 10.774 12.294 11.743 1.00 43.28 170 ASN A N 1
ATOM 1345 C CA . ASN A 1 170 ? 11.369 11.281 10.863 1.00 43.28 170 ASN A CA 1
ATOM 1346 C C . ASN A 1 170 ? 12.813 11.608 10.430 1.00 43.28 170 ASN A C 1
ATOM 1348 O O . ASN A 1 170 ? 13.572 10.697 10.123 1.00 43.28 170 ASN A O 1
ATOM 1352 N N . GLU A 1 171 ? 13.213 12.886 10.425 1.00 46.50 171 GLU A N 1
ATOM 1353 C CA . GLU A 1 171 ? 14.558 13.301 9.987 1.00 46.50 171 GLU A CA 1
ATOM 1354 C C . GLU A 1 171 ? 15.652 12.975 11.014 1.00 46.50 171 GLU A C 1
ATOM 1356 O O . GLU A 1 171 ? 16.776 12.670 10.638 1.00 46.50 171 GLU A O 1
ATOM 1361 N N . LYS A 1 172 ? 15.332 12.979 12.314 1.00 44.34 172 LYS A N 1
ATOM 1362 C CA . LYS A 1 172 ? 16.345 12.858 13.377 1.00 44.34 172 LYS A CA 1
ATOM 1363 C C . LYS A 1 172 ? 16.795 11.420 13.670 1.00 44.34 172 LYS A C 1
ATOM 1365 O O . LYS A 1 172 ? 17.833 11.245 14.302 1.00 44.34 172 LYS A O 1
ATOM 1370 N N . LEU A 1 173 ? 16.038 10.394 13.260 1.00 49.25 173 LEU A N 1
ATOM 1371 C CA . LEU A 1 173 ? 16.202 9.028 13.791 1.00 49.25 173 LEU A CA 1
ATOM 1372 C C . LEU A 1 173 ? 16.945 8.035 12.873 1.00 49.25 173 LEU A C 1
ATOM 1374 O O . LEU A 1 173 ? 17.356 6.986 13.359 1.00 49.25 173 LEU A O 1
ATOM 1378 N N . ASP A 1 174 ? 17.162 8.362 11.594 1.00 65.75 174 ASP A N 1
ATOM 1379 C CA . ASP A 1 174 ? 17.958 7.553 10.643 1.00 65.75 174 ASP A CA 1
ATOM 1380 C C . ASP A 1 174 ? 19.266 8.255 10.233 1.00 65.75 174 ASP A C 1
ATOM 1382 O O . ASP A 1 174 ? 19.808 8.099 9.141 1.00 65.75 174 ASP A O 1
ATOM 1386 N N . GLN A 1 175 ? 19.785 9.101 11.121 1.00 72.75 175 GLN A N 1
ATOM 1387 C CA . GLN A 1 175 ? 20.931 9.943 10.803 1.00 72.75 175 GLN A CA 1
ATOM 1388 C C . GLN A 1 175 ? 22.197 9.118 10.512 1.00 72.75 175 GLN A C 1
ATOM 1390 O O . GLN A 1 175 ? 23.026 9.543 9.714 1.00 72.75 175 GLN A O 1
ATOM 1395 N N . ALA A 1 176 ? 22.363 7.941 11.126 1.00 79.44 176 ALA A N 1
ATOM 1396 C CA . ALA A 1 176 ? 23.570 7.127 10.976 1.00 79.44 176 ALA A CA 1
ATOM 1397 C C . ALA A 1 176 ? 23.687 6.490 9.582 1.00 79.44 176 ALA A C 1
ATOM 1399 O O . ALA A 1 176 ? 24.720 6.657 8.930 1.00 79.44 176 ALA A O 1
ATOM 1400 N N . LEU A 1 177 ? 22.625 5.838 9.088 1.00 80.88 177 LEU A N 1
ATOM 1401 C CA . LEU A 1 177 ? 22.608 5.294 7.728 1.00 80.88 177 LEU A CA 1
ATOM 1402 C C . LEU A 1 177 ? 22.673 6.419 6.694 1.00 80.88 177 LEU A C 1
ATOM 1404 O O . LEU A 1 177 ? 23.419 6.318 5.722 1.00 80.88 177 LEU A O 1
ATOM 1408 N N . GLN A 1 178 ? 21.960 7.526 6.924 1.00 85.19 178 GLN A N 1
ATOM 1409 C CA . GLN A 1 178 ? 22.045 8.691 6.045 1.00 85.19 178 GLN A CA 1
ATOM 1410 C C . GLN A 1 178 ? 23.471 9.250 5.976 1.00 85.19 178 GLN A C 1
ATOM 1412 O O . GLN A 1 178 ? 23.979 9.502 4.884 1.00 85.19 178 GLN A O 1
ATOM 1417 N N . ASN A 1 179 ? 24.152 9.384 7.117 1.00 86.44 179 ASN A N 1
ATOM 1418 C CA . ASN A 1 179 ? 25.542 9.831 7.175 1.00 86.44 179 ASN A CA 1
ATOM 1419 C C . ASN A 1 179 ? 26.481 8.859 6.458 1.00 86.44 179 ASN A C 1
ATOM 1421 O O . ASN A 1 179 ? 27.374 9.305 5.739 1.00 86.44 179 ASN A O 1
ATOM 1425 N N . LEU A 1 180 ? 26.284 7.548 6.624 1.00 88.31 180 LEU A N 1
ATOM 1426 C CA . LEU A 1 180 ? 27.054 6.532 5.912 1.00 88.31 180 LEU A CA 1
ATOM 1427 C C . LEU A 1 180 ? 26.885 6.677 4.396 1.00 88.31 180 LEU A C 1
ATOM 1429 O O . LEU A 1 180 ? 27.883 6.743 3.683 1.00 88.31 180 LEU A O 1
ATOM 1433 N N . LEU A 1 181 ? 25.644 6.771 3.910 1.00 89.94 181 LEU A N 1
ATOM 1434 C CA . LEU A 1 181 ? 25.336 6.939 2.487 1.00 89.94 181 LEU A CA 1
ATOM 1435 C C . LEU A 1 181 ? 25.989 8.197 1.912 1.00 89.94 181 LEU A C 1
ATOM 1437 O O . LEU A 1 181 ? 26.602 8.141 0.847 1.00 89.94 181 LEU A O 1
ATOM 1441 N N . VAL A 1 182 ? 25.905 9.316 2.638 1.00 90.81 182 VAL A N 1
ATOM 1442 C CA . VAL A 1 182 ? 26.574 10.570 2.271 1.00 90.81 182 VAL A CA 1
ATOM 1443 C C . VAL A 1 182 ? 28.087 10.355 2.175 1.00 90.81 182 VAL A C 1
ATOM 1445 O O . VAL A 1 182 ? 28.699 10.733 1.179 1.00 90.81 182 VAL A O 1
ATOM 1448 N N . ARG A 1 183 ? 28.699 9.710 3.173 1.00 89.94 183 ARG A N 1
ATOM 1449 C CA . ARG A 1 183 ? 30.148 9.475 3.225 1.00 89.94 183 ARG A CA 1
ATOM 1450 C C . ARG A 1 183 ? 30.624 8.588 2.072 1.00 89.94 183 ARG A C 1
ATOM 1452 O O . ARG A 1 183 ? 31.529 8.981 1.345 1.00 89.94 183 ARG A O 1
ATOM 1459 N N . ARG A 1 184 ? 29.942 7.462 1.835 1.00 91.00 184 ARG A N 1
ATOM 1460 C CA . ARG A 1 184 ? 30.232 6.540 0.725 1.00 91.00 184 ARG A CA 1
ATOM 1461 C C . ARG A 1 184 ? 30.075 7.209 -0.639 1.00 91.00 184 ARG A C 1
ATOM 1463 O O . ARG A 1 184 ? 30.865 6.945 -1.539 1.00 91.00 184 ARG A O 1
ATOM 1470 N N . LEU A 1 185 ? 29.088 8.092 -0.794 1.00 91.12 185 LEU A N 1
ATOM 1471 C CA . LEU A 1 185 ? 28.911 8.860 -2.024 1.00 91.12 185 LEU A CA 1
ATOM 1472 C C . LEU A 1 185 ? 30.106 9.788 -2.291 1.00 91.12 185 LEU A C 1
ATOM 1474 O O . LEU A 1 185 ? 30.563 9.876 -3.430 1.00 91.12 185 LEU A O 1
ATOM 1478 N N . PHE A 1 186 ? 30.632 10.454 -1.259 1.00 88.88 186 PHE A N 1
ATOM 1479 C CA . PHE A 1 186 ? 31.831 11.289 -1.387 1.00 88.88 186 PHE A CA 1
ATOM 1480 C C . PHE A 1 186 ? 33.100 10.469 -1.652 1.00 88.88 186 PHE A C 1
ATOM 1482 O O . PHE A 1 186 ? 33.931 10.896 -2.456 1.00 88.88 186 PHE A O 1
ATOM 1489 N N . ASP A 1 187 ? 33.231 9.286 -1.045 1.00 88.31 187 ASP A N 1
ATOM 1490 C CA . ASP A 1 187 ? 34.378 8.388 -1.243 1.00 88.31 187 ASP A CA 1
ATOM 1491 C C . ASP A 1 187 ? 34.511 7.911 -2.699 1.00 88.31 187 ASP A C 1
ATOM 1493 O O . ASP A 1 187 ? 35.620 7.659 -3.166 1.00 88.31 187 ASP A O 1
ATOM 1497 N N . LEU A 1 188 ? 33.403 7.841 -3.448 1.00 84.81 188 LEU A N 1
ATOM 1498 C CA . LEU A 1 188 ? 33.438 7.504 -4.873 1.00 84.81 188 LEU A CA 1
ATOM 1499 C C . LEU A 1 188 ? 34.152 8.567 -5.722 1.00 84.81 188 LEU A C 1
ATOM 1501 O O . LEU A 1 188 ? 34.578 8.247 -6.826 1.00 84.81 188 LEU A O 1
ATOM 1505 N N . GLN A 1 189 ? 34.280 9.820 -5.263 1.00 78.19 189 GLN A N 1
ATOM 1506 C CA . GLN A 1 189 ? 34.987 10.910 -5.965 1.00 78.19 189 GLN A CA 1
ATOM 1507 C C . GLN A 1 189 ? 34.646 11.047 -7.471 1.00 78.19 189 GLN A C 1
ATOM 1509 O O . GLN A 1 189 ? 35.484 11.423 -8.288 1.00 78.19 189 GLN A O 1
ATOM 1514 N N . GLY A 1 190 ? 33.408 10.733 -7.871 1.00 69.88 190 GLY A N 1
ATOM 1515 C CA . GLY A 1 190 ? 32.968 10.780 -9.275 1.00 69.88 190 GLY A CA 1
ATOM 1516 C C . GLY A 1 190 ? 33.293 9.533 -10.117 1.00 69.88 190 GLY A C 1
ATOM 1517 O O . GLY A 1 190 ? 33.003 9.510 -11.325 1.00 69.88 190 GLY A O 1
ATOM 1518 N N . ALA A 1 191 ? 33.851 8.484 -9.508 1.00 74.31 191 ALA A N 1
ATOM 1519 C CA . ALA A 1 191 ? 33.901 7.147 -10.083 1.00 74.31 191 ALA A CA 1
ATOM 1520 C C . ALA A 1 191 ? 32.480 6.613 -10.321 1.00 74.31 191 ALA A C 1
ATOM 1522 O O . ALA A 1 191 ? 31.553 6.865 -9.550 1.00 74.31 191 ALA A O 1
ATOM 1523 N N . SER A 1 192 ? 32.299 5.880 -11.420 1.00 71.12 192 SER A N 1
ATOM 1524 C CA . SER A 1 192 ? 31.054 5.166 -11.698 1.00 71.12 192 SER A CA 1
ATOM 1525 C C . SER A 1 192 ? 31.137 3.781 -11.070 1.00 71.12 192 SER A C 1
ATOM 1527 O O . SER A 1 192 ? 31.894 2.938 -11.547 1.00 71.12 192 SER A O 1
ATOM 1529 N N . GLY A 1 193 ? 30.374 3.554 -10.008 1.00 81.50 193 GLY A N 1
ATOM 1530 C CA . GLY A 1 193 ? 30.273 2.256 -9.355 1.00 81.50 193 GLY A CA 1
ATOM 1531 C C . GLY A 1 193 ? 29.132 2.232 -8.340 1.00 81.50 193 GLY A C 1
ATOM 1532 O O . GLY A 1 193 ? 28.659 3.302 -7.938 1.00 81.50 193 GLY A O 1
ATOM 1533 N N . PRO A 1 194 ? 28.656 1.037 -7.962 1.00 90.06 194 PRO A N 1
ATOM 1534 C CA . PRO A 1 194 ? 27.679 0.892 -6.895 1.00 90.06 194 PRO A CA 1
ATOM 1535 C C . PRO A 1 194 ? 28.291 1.247 -5.531 1.00 90.06 194 PRO A C 1
ATOM 1537 O O . PRO A 1 194 ? 29.479 1.043 -5.282 1.00 90.06 194 PRO A O 1
ATOM 1540 N N . ILE A 1 195 ? 27.458 1.756 -4.627 1.00 93.31 195 ILE A N 1
ATOM 1541 C CA . ILE A 1 195 ? 27.755 1.811 -3.199 1.00 93.31 195 ILE A CA 1
ATOM 1542 C C . ILE A 1 195 ? 27.379 0.464 -2.596 1.00 93.31 195 ILE A C 1
ATOM 1544 O O . ILE A 1 195 ? 26.218 0.060 -2.655 1.00 93.31 195 ILE A O 1
ATOM 1548 N N . HIS A 1 196 ? 28.348 -0.197 -1.973 1.00 91.94 196 HIS A N 1
ATOM 1549 C CA . HIS A 1 196 ? 28.109 -1.418 -1.216 1.00 91.94 196 HIS A CA 1
ATOM 1550 C C . HIS A 1 196 ? 27.896 -1.085 0.262 1.00 91.94 196 HIS A C 1
ATOM 1552 O O . HIS A 1 196 ? 28.751 -0.462 0.896 1.00 91.94 196 HIS A O 1
ATOM 1558 N N . ILE A 1 197 ? 26.751 -1.503 0.791 1.00 90.62 197 ILE A N 1
ATOM 1559 C CA . ILE A 1 197 ? 26.428 -1.503 2.216 1.00 90.62 197 ILE A CA 1
ATOM 1560 C C . ILE A 1 197 ? 26.672 -2.918 2.731 1.00 90.62 197 ILE A C 1
ATOM 1562 O O . ILE A 1 197 ? 26.265 -3.895 2.101 1.00 90.62 197 ILE A O 1
ATOM 1566 N N . THR A 1 198 ? 27.343 -3.032 3.871 1.00 90.69 198 THR A N 1
ATOM 1567 C CA . THR A 1 198 ? 27.559 -4.308 4.554 1.00 90.69 198 THR A CA 1
ATOM 1568 C C . THR A 1 198 ? 26.531 -4.526 5.661 1.00 90.69 198 THR A C 1
ATOM 1570 O O . THR A 1 198 ? 25.859 -3.605 6.120 1.00 90.69 198 THR A O 1
ATOM 1573 N N . GLU A 1 199 ? 26.415 -5.761 6.136 1.00 88.62 199 GLU A N 1
ATOM 1574 C CA . GLU A 1 199 ? 25.555 -6.073 7.284 1.00 88.62 199 GLU A CA 1
ATOM 1575 C C . GLU A 1 199 ? 26.038 -5.363 8.552 1.00 88.62 199 GLU A C 1
ATOM 1577 O O . GLU A 1 199 ? 25.233 -4.850 9.325 1.00 88.62 199 GLU A O 1
ATOM 1582 N N . GLN A 1 200 ? 27.357 -5.258 8.727 1.00 87.19 200 GLN A N 1
ATOM 1583 C CA . GLN A 1 200 ? 27.958 -4.536 9.843 1.00 87.19 200 GLN A CA 1
ATOM 1584 C C . GLN A 1 200 ? 27.598 -3.045 9.813 1.00 87.19 200 GLN A C 1
ATOM 1586 O O . GLN A 1 200 ? 27.250 -2.492 10.853 1.00 87.19 200 GLN A O 1
ATOM 1591 N N . ASP A 1 201 ? 27.594 -2.420 8.632 1.00 86.75 201 ASP A N 1
ATOM 1592 C CA . ASP A 1 201 ? 27.164 -1.027 8.473 1.00 86.75 201 ASP A CA 1
ATOM 1593 C C . ASP A 1 201 ? 25.719 -0.816 8.974 1.00 86.75 201 ASP A C 1
ATOM 1595 O O . ASP A 1 201 ? 25.425 0.189 9.622 1.00 86.75 201 ASP A O 1
ATOM 1599 N N . LEU A 1 202 ? 24.808 -1.765 8.706 1.00 82.00 202 LEU A N 1
ATOM 1600 C CA . LEU A 1 202 ? 23.419 -1.701 9.183 1.00 82.00 202 LEU A CA 1
ATOM 1601 C C . LEU A 1 202 ? 23.312 -1.885 10.699 1.00 82.00 202 LEU A C 1
ATOM 1603 O O . LEU A 1 202 ? 22.532 -1.186 11.347 1.00 82.00 202 LEU A O 1
ATOM 1607 N N . VAL A 1 203 ? 24.096 -2.802 11.268 1.00 81.12 203 VAL A N 1
ATOM 1608 C CA . VAL A 1 203 ? 24.149 -3.022 12.719 1.00 81.12 203 VAL A CA 1
ATOM 1609 C C . VAL A 1 203 ? 24.663 -1.769 13.429 1.00 81.12 203 VAL A C 1
ATOM 1611 O O . VAL A 1 203 ? 24.039 -1.315 14.386 1.00 81.12 203 VAL A O 1
ATOM 1614 N N . GLU A 1 204 ? 25.743 -1.165 12.934 1.00 80.25 204 GLU A N 1
ATOM 1615 C CA . GLU A 1 204 ? 26.321 0.067 13.486 1.00 80.25 204 GLU A CA 1
ATOM 1616 C C . GLU A 1 204 ? 25.390 1.277 13.322 1.00 80.25 204 GLU A C 1
ATOM 1618 O O . GLU A 1 204 ? 25.319 2.131 14.207 1.00 80.25 204 GLU A O 1
ATOM 1623 N N . ALA A 1 205 ? 24.648 1.345 12.212 1.00 73.94 205 ALA A N 1
ATOM 1624 C CA . ALA A 1 205 ? 23.654 2.388 11.981 1.00 73.94 205 ALA A CA 1
ATOM 1625 C C . ALA A 1 205 ? 22.381 2.205 12.823 1.00 73.94 205 ALA A C 1
ATOM 1627 O O . ALA A 1 205 ? 21.656 3.175 13.070 1.00 73.94 205 ALA A O 1
ATOM 1628 N N . SER A 1 206 ? 22.095 0.982 13.277 1.00 66.69 206 SER A N 1
ATOM 1629 C CA . SER A 1 206 ? 20.910 0.707 14.078 1.00 66.69 206 SER A CA 1
ATOM 1630 C C . SER A 1 206 ? 21.071 1.258 15.497 1.00 66.69 206 SER A C 1
ATOM 1632 O O . SER A 1 206 ? 21.817 0.746 16.329 1.00 66.69 206 SER A O 1
ATOM 1634 N N . VAL A 1 207 ? 20.340 2.332 15.806 1.00 59.19 207 VAL A N 1
ATOM 1635 C CA . VAL A 1 207 ? 20.210 2.803 17.189 1.00 59.19 207 VAL A CA 1
ATOM 1636 C C . VAL A 1 207 ? 19.510 1.704 17.984 1.00 59.19 207 VAL A C 1
ATOM 1638 O O . VAL A 1 207 ? 18.400 1.307 17.620 1.00 59.19 207 VAL A O 1
ATOM 1641 N N . ALA A 1 208 ? 20.136 1.244 19.071 1.00 47.16 208 ALA A N 1
ATOM 1642 C CA . ALA A 1 208 ? 19.568 0.323 20.054 1.00 47.16 208 ALA A CA 1
ATOM 1643 C C . ALA A 1 208 ? 18.383 0.970 20.792 1.00 47.16 208 ALA A C 1
ATOM 1645 O O . ALA A 1 208 ? 18.447 1.329 21.961 1.00 47.16 208 ALA A O 1
ATOM 1646 N N . THR A 1 209 ? 17.279 1.167 20.091 1.00 46.62 209 THR A N 1
ATOM 1647 C CA . THR A 1 209 ? 15.991 1.480 20.692 1.00 46.62 209 THR A CA 1
ATOM 1648 C C . THR A 1 209 ? 15.000 0.554 20.044 1.00 46.62 209 THR A C 1
ATOM 1650 O O . THR A 1 209 ? 14.462 0.889 19.001 1.00 46.62 209 THR A O 1
ATOM 1653 N N . SER A 1 210 ? 14.765 -0.617 20.624 1.00 40.50 210 SER A N 1
ATOM 1654 C CA . SER A 1 210 ? 13.598 -1.415 20.266 1.00 40.50 210 SER A CA 1
ATOM 1655 C C . SER A 1 210 ? 12.360 -0.545 20.485 1.00 40.50 210 SER A C 1
ATOM 1657 O O . SER A 1 210 ? 12.047 -0.254 21.641 1.00 40.50 210 SER A O 1
ATOM 1659 N N . PRO A 1 211 ? 11.606 -0.120 19.455 1.00 44.72 211 PRO A N 1
ATOM 1660 C CA . PRO A 1 211 ? 10.191 -0.004 19.691 1.00 44.72 211 PRO A CA 1
ATOM 1661 C C . PRO A 1 211 ? 9.701 -1.448 19.692 1.00 44.72 211 PRO A C 1
ATOM 1663 O O . PRO A 1 211 ? 9.730 -2.133 18.669 1.00 44.72 211 PRO A O 1
ATOM 1666 N N . SER A 1 212 ? 9.255 -1.928 20.842 1.00 42.50 212 SER A N 1
ATOM 1667 C CA . SER A 1 212 ? 8.305 -3.033 20.937 1.00 42.50 212 SER A CA 1
ATOM 1668 C C . SER A 1 212 ? 6.992 -2.622 20.249 1.00 42.50 212 SER A C 1
ATOM 1670 O O . SER A 1 212 ? 5.951 -2.472 20.871 1.00 42.50 212 SER A O 1
ATOM 1672 N N . GLY A 1 213 ? 7.057 -2.350 18.946 1.00 45.88 213 GLY A N 1
ATOM 1673 C CA . GLY A 1 213 ? 5.922 -2.096 18.083 1.00 45.88 213 GLY A CA 1
ATOM 1674 C C . GLY A 1 213 ? 5.541 -3.426 17.473 1.00 45.88 213 GLY A C 1
ATOM 1675 O O . GLY A 1 213 ? 6.323 -3.974 16.689 1.00 45.88 213 GLY A O 1
ATOM 1676 N N . ALA A 1 214 ? 4.376 -3.936 17.875 1.00 48.41 214 ALA A N 1
ATOM 1677 C CA . ALA A 1 214 ? 3.788 -5.180 17.399 1.00 48.41 214 ALA A CA 1
ATOM 1678 C C . ALA A 1 214 ? 4.102 -5.380 15.912 1.00 48.41 214 ALA A C 1
ATOM 1680 O O . ALA A 1 214 ? 3.713 -4.577 15.064 1.00 48.41 214 ALA A O 1
ATOM 1681 N N . PHE A 1 215 ? 4.884 -6.413 15.606 1.00 49.81 215 PHE A N 1
ATOM 1682 C CA . PHE A 1 215 ? 4.998 -6.858 14.231 1.00 49.81 215 PHE A CA 1
ATOM 1683 C C . PHE A 1 215 ? 3.600 -7.269 13.759 1.00 49.81 215 PHE A C 1
ATOM 1685 O O . PHE A 1 215 ? 2.791 -7.805 14.531 1.00 49.81 215 PHE A O 1
ATOM 1692 N N . THR A 1 216 ? 3.320 -7.002 12.489 1.00 65.38 216 THR A N 1
ATOM 1693 C CA . THR A 1 216 ? 2.213 -7.639 11.785 1.00 65.38 216 THR A CA 1
ATOM 1694 C C . THR A 1 216 ? 2.378 -9.159 11.813 1.00 65.38 216 THR A C 1
ATOM 1696 O O . THR A 1 216 ? 3.396 -9.691 12.251 1.00 65.38 216 THR A O 1
ATOM 1699 N N . GLU A 1 217 ? 1.345 -9.883 11.401 1.00 78.56 217 GLU A N 1
ATOM 1700 C CA . GLU A 1 217 ? 1.369 -11.353 11.391 1.00 78.56 217 GLU A CA 1
ATOM 1701 C C . GLU A 1 217 ? 2.308 -11.87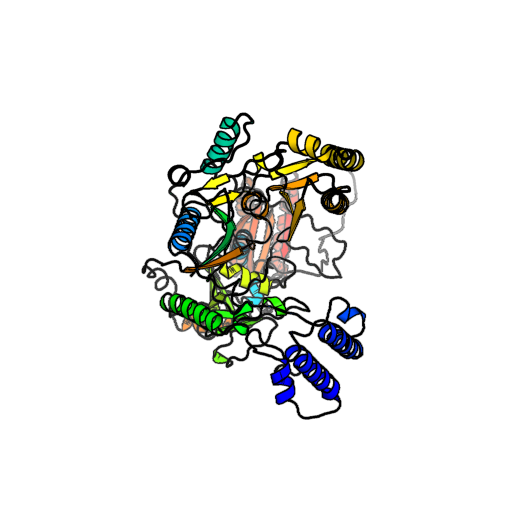4 10.293 1.00 78.56 217 GLU A C 1
ATOM 1703 O O . GLU A 1 217 ? 2.962 -12.906 10.433 1.00 78.56 217 GLU A O 1
ATOM 1708 N N . GLY A 1 218 ? 2.425 -11.104 9.212 1.00 84.19 218 GLY A N 1
ATOM 1709 C CA . GLY A 1 218 ? 3.345 -11.359 8.122 1.00 84.19 218 GLY A CA 1
ATOM 1710 C C . GLY A 1 218 ? 3.664 -10.101 7.324 1.00 84.19 218 GLY A C 1
ATOM 1711 O O . GLY A 1 218 ? 3.199 -8.998 7.626 1.00 84.19 218 GLY A O 1
ATOM 1712 N N . LEU A 1 219 ? 4.471 -10.300 6.291 1.00 87.56 219 LEU A N 1
ATOM 1713 C CA . LEU A 1 219 ? 4.823 -9.331 5.259 1.00 87.56 219 LEU A CA 1
ATOM 1714 C C . LEU A 1 219 ? 5.066 -10.083 3.947 1.00 87.56 219 LEU A C 1
ATOM 1716 O O . LEU A 1 219 ? 5.204 -11.303 3.940 1.00 87.56 219 LEU A O 1
ATOM 1720 N N . PHE A 1 220 ? 5.141 -9.375 2.832 1.00 90.38 220 PHE A N 1
ATOM 1721 C CA . PHE A 1 220 ? 5.659 -9.905 1.580 1.00 90.38 220 PHE A CA 1
ATOM 1722 C C . PHE A 1 220 ? 6.887 -9.113 1.148 1.00 90.38 220 PHE A C 1
ATOM 1724 O O . PHE A 1 220 ? 6.972 -7.901 1.359 1.00 90.38 220 PHE A O 1
ATOM 1731 N N . ALA A 1 221 ? 7.821 -9.801 0.503 1.00 91.06 221 ALA A N 1
ATOM 1732 C CA . ALA A 1 221 ? 8.906 -9.178 -0.235 1.00 91.06 221 ALA A CA 1
ATOM 1733 C C . ALA A 1 221 ? 8.589 -9.221 -1.730 1.00 91.06 221 ALA A C 1
ATOM 1735 O O . ALA A 1 221 ? 8.311 -10.288 -2.278 1.00 91.06 221 ALA A O 1
ATOM 1736 N N . HIS A 1 222 ? 8.629 -8.063 -2.383 1.00 92.25 222 HIS A N 1
ATOM 1737 C CA . HIS A 1 222 ? 8.533 -7.952 -3.835 1.00 92.25 222 HIS A CA 1
ATOM 1738 C C . HIS A 1 222 ? 9.938 -7.757 -4.393 1.00 92.25 222 HIS A C 1
ATOM 1740 O O . HIS A 1 222 ? 10.607 -6.768 -4.078 1.00 92.25 222 HIS A O 1
ATOM 1746 N N . VAL A 1 223 ? 10.400 -8.717 -5.189 1.00 91.44 223 VAL A N 1
ATOM 1747 C CA . VAL A 1 223 ? 11.747 -8.702 -5.765 1.00 91.44 223 VAL A CA 1
ATOM 1748 C C . VAL A 1 223 ? 11.694 -8.907 -7.270 1.00 91.44 223 VAL A C 1
ATOM 1750 O O . VAL A 1 223 ? 10.905 -9.706 -7.762 1.00 91.44 223 VAL A O 1
ATOM 1753 N N . GLU A 1 224 ? 12.544 -8.203 -8.006 1.00 89.69 224 GLU A N 1
ATOM 1754 C CA . GLU A 1 224 ? 12.838 -8.526 -9.402 1.00 89.69 224 GLU A CA 1
ATOM 1755 C C . GLU A 1 224 ? 14.100 -9.391 -9.452 1.00 89.69 224 GLU A C 1
ATOM 1757 O O . GLU A 1 224 ? 15.102 -9.074 -8.809 1.00 89.69 224 GLU A O 1
ATOM 1762 N N . VAL A 1 225 ? 14.051 -10.494 -10.198 1.00 85.44 225 VAL A N 1
ATOM 1763 C CA . VAL A 1 225 ? 15.175 -11.424 -10.343 1.00 85.44 225 VAL A CA 1
ATOM 1764 C C . VAL A 1 225 ? 15.956 -11.086 -11.603 1.00 85.44 225 VAL A C 1
ATOM 1766 O O . VAL A 1 225 ? 15.435 -11.145 -12.722 1.00 85.44 225 VAL A O 1
ATOM 1769 N N . LEU A 1 226 ? 17.229 -10.750 -11.419 1.00 82.69 226 LEU A N 1
ATOM 1770 C CA . LEU A 1 226 ? 18.128 -10.349 -12.488 1.00 82.69 226 LEU A CA 1
ATOM 1771 C C . LEU A 1 226 ? 18.985 -11.539 -12.911 1.00 82.69 226 LEU A C 1
ATOM 1773 O O . LEU A 1 226 ? 19.677 -12.159 -12.105 1.00 82.69 226 LEU A O 1
ATOM 1777 N N . HIS A 1 227 ? 18.947 -11.834 -14.204 1.00 71.06 227 HIS A N 1
ATOM 1778 C CA . HIS A 1 227 ? 19.703 -12.915 -14.825 1.00 71.06 227 HIS A CA 1
ATOM 1779 C C . HIS A 1 227 ? 20.852 -12.332 -15.664 1.00 71.06 227 HIS A C 1
ATOM 1781 O O . HIS A 1 227 ? 20.775 -11.187 -16.112 1.00 71.06 227 HIS A O 1
ATOM 1787 N N . GLY A 1 228 ? 21.888 -13.127 -15.937 1.00 64.44 228 GLY A N 1
ATOM 1788 C CA . GLY A 1 228 ? 23.017 -12.722 -16.787 1.00 64.44 228 GLY A CA 1
ATOM 1789 C C . GLY A 1 228 ? 24.258 -12.317 -15.991 1.00 64.44 228 GLY A C 1
ATOM 1790 O O . GLY A 1 228 ? 24.447 -12.777 -14.874 1.00 64.44 228 GLY A O 1
ATOM 1791 N N . ALA A 1 229 ? 25.109 -11.464 -16.564 1.00 52.72 229 ALA A N 1
ATOM 1792 C CA . ALA A 1 229 ? 26.493 -11.215 -16.127 1.00 52.72 229 ALA A CA 1
ATOM 1793 C C . ALA A 1 229 ? 26.692 -10.633 -14.715 1.00 52.72 229 ALA A C 1
ATOM 1795 O O . ALA A 1 229 ? 27.806 -10.602 -14.198 1.00 52.72 229 ALA A O 1
ATOM 1796 N N . LEU A 1 230 ? 25.613 -10.170 -14.081 1.00 54.53 230 LEU A N 1
ATOM 1797 C CA . LEU A 1 230 ? 25.618 -9.762 -12.673 1.00 54.53 230 LEU A CA 1
ATOM 1798 C C . LEU A 1 230 ? 25.521 -10.965 -11.715 1.00 54.53 230 LEU A C 1
ATOM 1800 O O . LEU A 1 230 ? 25.709 -10.797 -10.513 1.00 54.53 230 LEU A O 1
ATOM 1804 N N . ALA A 1 231 ? 25.238 -12.162 -12.234 1.00 53.50 231 ALA A N 1
ATOM 1805 C CA . ALA A 1 231 ? 25.303 -13.414 -11.499 1.00 53.50 231 ALA A CA 1
ATOM 1806 C C . ALA A 1 231 ? 26.756 -13.905 -11.445 1.00 53.50 231 ALA A C 1
ATOM 1808 O O . ALA A 1 231 ? 27.374 -14.181 -12.473 1.00 53.50 231 ALA A O 1
ATOM 1809 N N . GLN A 1 232 ? 27.299 -14.023 -10.236 1.00 51.69 232 GLN A N 1
ATOM 1810 C CA . GLN A 1 232 ? 28.522 -14.784 -9.978 1.00 51.69 232 GLN A CA 1
ATOM 1811 C C . GLN A 1 232 ? 28.112 -16.168 -9.467 1.00 51.69 232 GLN A C 1
ATOM 1813 O O . GLN A 1 232 ? 27.229 -16.262 -8.612 1.00 51.69 232 GLN A O 1
ATOM 1818 N N . ASP A 1 233 ? 28.736 -17.224 -9.993 1.00 53.31 233 ASP A N 1
ATOM 1819 C CA . ASP A 1 233 ? 28.562 -18.612 -9.541 1.00 53.31 233 ASP A CA 1
ATOM 1820 C C . ASP A 1 233 ? 27.089 -19.083 -9.483 1.00 53.31 233 ASP A C 1
ATOM 1822 O O . ASP A 1 233 ? 26.610 -19.537 -8.445 1.00 53.31 233 ASP A O 1
ATOM 1826 N N . ASP A 1 234 ? 26.346 -18.934 -10.591 1.00 57.81 234 ASP A N 1
ATOM 1827 C CA . ASP A 1 234 ? 24.930 -19.349 -10.755 1.00 57.81 234 ASP A CA 1
ATOM 1828 C C . ASP A 1 234 ? 23.908 -18.689 -9.798 1.00 57.81 234 ASP A C 1
ATOM 1830 O O . ASP A 1 234 ? 22.709 -18.970 -9.866 1.00 57.81 234 ASP A O 1
ATOM 1834 N N . SER A 1 235 ? 24.345 -17.758 -8.943 1.00 63.28 235 SER A N 1
ATOM 1835 C CA . SER A 1 235 ? 23.476 -17.006 -8.031 1.00 63.28 235 SER A CA 1
ATOM 1836 C C . SER A 1 235 ? 23.026 -15.677 -8.668 1.00 63.28 235 SER A C 1
ATOM 1838 O O . SER A 1 235 ? 23.870 -14.804 -8.888 1.00 63.28 235 SER A O 1
ATOM 1840 N N . PRO A 1 236 ? 21.7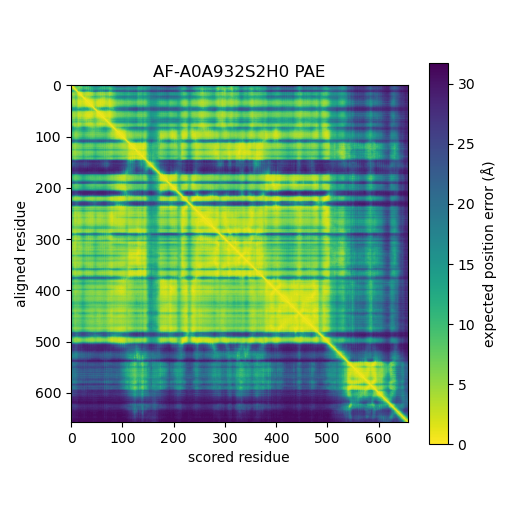26 -15.462 -8.944 1.00 72.88 236 PRO A N 1
ATOM 1841 C CA . PRO A 1 236 ? 21.215 -14.238 -9.538 1.00 72.88 236 PRO A CA 1
ATOM 1842 C C . PRO A 1 236 ? 21.294 -13.075 -8.549 1.00 72.88 236 PRO A C 1
ATOM 1844 O O . PRO A 1 236 ? 21.143 -13.240 -7.336 1.00 72.88 236 PRO A O 1
ATOM 1847 N N . MET A 1 237 ? 21.475 -11.873 -9.088 1.00 84.25 237 MET A N 1
ATOM 1848 C CA . MET A 1 237 ? 21.262 -10.647 -8.327 1.00 84.25 237 MET A CA 1
ATOM 1849 C C . MET A 1 237 ? 19.758 -10.370 -8.242 1.00 84.25 237 MET A C 1
ATOM 1851 O O . MET A 1 237 ? 19.010 -10.653 -9.177 1.00 84.25 237 MET A O 1
ATOM 1855 N N . ILE A 1 238 ? 19.303 -9.798 -7.134 1.00 88.31 238 ILE A N 1
ATOM 1856 C CA . ILE A 1 238 ? 17.900 -9.397 -6.961 1.00 88.31 238 ILE A CA 1
ATOM 1857 C C . ILE A 1 238 ? 17.799 -7.878 -6.819 1.00 88.31 238 ILE A C 1
ATOM 1859 O O . ILE A 1 238 ? 18.701 -7.253 -6.272 1.00 88.31 238 ILE A O 1
ATOM 1863 N N . GLU A 1 239 ? 16.715 -7.269 -7.291 1.00 91.12 239 GLU A N 1
ATOM 1864 C CA . GLU A 1 239 ? 16.336 -5.895 -6.934 1.00 91.12 239 GLU A CA 1
ATOM 1865 C C . GLU A 1 239 ? 15.163 -5.939 -5.957 1.00 91.12 239 GLU A C 1
ATOM 1867 O O . GLU A 1 239 ? 14.104 -6.484 -6.274 1.00 91.12 239 GLU A O 1
ATOM 1872 N N . LEU A 1 240 ? 15.329 -5.337 -4.778 1.00 90.50 240 LEU A N 1
ATOM 1873 C CA . LEU A 1 240 ? 14.253 -5.207 -3.804 1.00 90.50 240 LEU A CA 1
ATOM 1874 C C . LEU A 1 240 ? 13.341 -4.041 -4.194 1.00 90.50 240 LEU A C 1
ATOM 1876 O O . LEU A 1 240 ? 13.710 -2.876 -4.056 1.00 90.50 240 LEU A O 1
ATOM 1880 N N . ARG A 1 241 ? 12.120 -4.351 -4.642 1.00 88.88 241 ARG A N 1
ATOM 1881 C CA . ARG A 1 241 ? 11.092 -3.340 -4.945 1.00 88.88 241 ARG A CA 1
ATOM 1882 C C . ARG A 1 241 ? 10.493 -2.749 -3.677 1.00 88.88 241 ARG A C 1
ATOM 1884 O O . ARG A 1 241 ? 10.196 -1.558 -3.621 1.00 88.88 241 ARG A O 1
ATOM 1891 N N . GLY A 1 242 ? 10.313 -3.591 -2.667 1.00 87.19 242 GLY A N 1
ATOM 1892 C CA . GLY A 1 242 ? 9.784 -3.188 -1.377 1.00 87.19 242 GLY A CA 1
ATOM 1893 C C . GLY A 1 242 ? 9.370 -4.376 -0.526 1.00 87.19 242 GLY A C 1
ATOM 1894 O O . GLY A 1 242 ? 9.214 -5.500 -1.008 1.00 87.19 242 GLY A O 1
ATOM 1895 N N . ILE A 1 243 ? 9.188 -4.094 0.758 1.00 86.06 243 ILE A N 1
ATOM 1896 C CA . ILE A 1 243 ? 8.647 -5.027 1.739 1.00 86.06 243 ILE A CA 1
ATOM 1897 C C . ILE A 1 243 ? 7.422 -4.367 2.354 1.00 86.06 243 ILE A C 1
ATOM 1899 O O . ILE A 1 243 ? 7.512 -3.256 2.883 1.00 86.06 243 ILE A O 1
ATOM 1903 N N . ALA A 1 244 ? 6.276 -5.027 2.264 1.00 84.50 244 ALA A N 1
ATOM 1904 C CA . ALA A 1 244 ? 5.015 -4.469 2.731 1.00 84.50 244 ALA A CA 1
ATOM 1905 C C . ALA A 1 244 ? 4.068 -5.564 3.220 1.00 84.50 244 ALA A C 1
ATOM 1907 O O . ALA A 1 244 ? 4.414 -6.740 3.240 1.00 84.50 244 ALA A O 1
ATOM 1908 N N . GLY A 1 245 ? 2.853 -5.162 3.575 1.00 83.88 245 GLY A N 1
ATOM 1909 C CA . GLY A 1 245 ? 1.789 -6.077 3.952 1.00 83.88 245 GLY A CA 1
ATOM 1910 C C . GLY A 1 245 ? 1.654 -6.267 5.457 1.00 83.88 245 GLY A C 1
ATOM 1911 O O . GLY A 1 245 ? 2.460 -5.811 6.271 1.00 83.88 245 GLY A O 1
ATOM 1912 N N . SER A 1 246 ? 0.561 -6.930 5.795 1.00 83.56 246 SER A N 1
ATOM 1913 C CA . SER A 1 246 ? 0.089 -7.228 7.141 1.00 83.56 246 SER A CA 1
ATOM 1914 C C . SER A 1 246 ? -0.002 -8.737 7.389 1.00 83.56 246 SER A C 1
ATOM 1916 O O . SER A 1 246 ? 0.199 -9.200 8.514 1.00 83.56 246 SER A O 1
ATOM 1918 N N . ASN A 1 247 ? -0.262 -9.509 6.332 1.00 86.31 247 ASN A N 1
ATOM 1919 C CA . ASN A 1 247 ? -0.252 -10.971 6.349 1.00 86.31 247 ASN A CA 1
ATOM 1920 C C . ASN A 1 247 ? 0.596 -11.589 5.224 1.00 86.31 247 ASN A C 1
ATOM 1922 O O . ASN A 1 247 ? 0.859 -12.790 5.255 1.00 86.31 247 ASN A O 1
ATOM 1926 N N . GLY A 1 248 ? 1.064 -10.781 4.267 1.00 89.94 248 GLY A N 1
ATOM 1927 C CA . GLY A 1 248 ? 1.927 -11.208 3.166 1.00 89.94 248 GLY A CA 1
ATOM 1928 C C . GLY A 1 248 ? 1.175 -11.748 1.948 1.00 89.94 248 GLY A C 1
ATOM 1929 O O . GLY A 1 248 ? 1.801 -12.113 0.957 1.00 89.94 248 GLY A O 1
ATOM 1930 N N . LEU A 1 249 ? -0.156 -11.802 1.990 1.00 92.62 249 LEU A N 1
ATOM 1931 C CA . LEU A 1 249 ? -0.987 -12.380 0.933 1.00 92.62 249 LEU A CA 1
ATOM 1932 C C . LEU A 1 249 ? -1.547 -11.325 -0.028 1.00 92.62 249 LEU A C 1
ATOM 1934 O O . LEU A 1 249 ? -2.121 -11.675 -1.059 1.00 92.62 249 LEU A O 1
ATOM 1938 N N . GLU A 1 250 ? -1.379 -10.038 0.277 1.00 91.19 250 GLU A N 1
ATOM 1939 C CA . GLU A 1 250 ? -2.085 -8.929 -0.367 1.00 91.19 250 GLU A CA 1
ATOM 1940 C C . GLU A 1 250 ? -1.931 -8.897 -1.899 1.00 91.19 250 GLU A C 1
ATOM 1942 O O . GLU A 1 250 ? -2.890 -8.580 -2.603 1.00 91.19 250 GLU A O 1
ATOM 1947 N N . LEU A 1 251 ? -0.762 -9.269 -2.433 1.00 91.75 251 LEU A N 1
ATOM 1948 C CA . LEU A 1 251 ? -0.501 -9.291 -3.881 1.00 91.75 251 LEU A CA 1
ATOM 1949 C C . LEU A 1 251 ? -0.840 -10.630 -4.569 1.00 91.75 251 LEU A C 1
ATOM 1951 O O . LEU A 1 251 ? -0.771 -10.713 -5.793 1.00 91.75 251 LEU A O 1
ATOM 1955 N N . LEU A 1 252 ? -1.216 -11.672 -3.819 1.00 91.44 252 LEU A N 1
ATOM 1956 C CA . LEU A 1 252 ? -1.443 -13.030 -4.340 1.00 91.44 252 LEU A CA 1
ATOM 1957 C C . LEU A 1 252 ? -2.927 -13.400 -4.439 1.00 91.44 252 LEU A C 1
ATOM 1959 O O . LEU A 1 252 ? -3.345 -14.108 -5.360 1.00 91.44 252 LEU A O 1
ATOM 1963 N N . THR A 1 253 ? -3.742 -12.924 -3.499 1.00 90.81 253 THR A N 1
ATOM 1964 C CA . THR A 1 253 ? -5.129 -13.379 -3.300 1.00 90.81 253 THR A CA 1
ATOM 1965 C C . THR A 1 253 ? -6.028 -13.228 -4.521 1.00 90.81 253 THR A C 1
ATOM 1967 O O . THR A 1 253 ? -6.849 -14.107 -4.797 1.00 90.81 253 THR A O 1
ATOM 1970 N N . ARG A 1 254 ? -5.849 -12.159 -5.305 1.00 88.25 254 ARG A N 1
ATOM 1971 C CA . ARG A 1 254 ? -6.604 -11.932 -6.544 1.00 88.25 254 ARG A CA 1
ATOM 1972 C C . ARG A 1 254 ? -6.461 -13.084 -7.534 1.00 88.25 254 ARG A C 1
ATOM 1974 O O . ARG A 1 254 ? -7.423 -13.400 -8.232 1.00 88.25 254 ARG A O 1
ATOM 1981 N N . PHE A 1 255 ? -5.305 -13.738 -7.575 1.00 89.00 255 PHE A N 1
ATOM 1982 C CA . PHE A 1 255 ? -4.988 -14.766 -8.564 1.00 89.00 255 PHE A CA 1
ATOM 1983 C C . PHE A 1 255 ? -5.376 -16.184 -8.128 1.00 89.00 255 PHE A C 1
ATOM 1985 O O . PHE A 1 255 ? -5.364 -17.091 -8.955 1.00 89.00 255 PHE A O 1
ATOM 1992 N N . CYS A 1 256 ? -5.799 -16.392 -6.875 1.00 88.81 256 CYS A N 1
ATOM 1993 C CA . CYS A 1 256 ? -6.155 -17.722 -6.353 1.00 88.81 256 CYS A CA 1
ATOM 1994 C C . CYS A 1 256 ? -7.272 -18.408 -7.159 1.00 88.81 256 CYS A C 1
ATOM 1996 O O . CYS A 1 256 ? -7.319 -19.626 -7.273 1.00 88.81 256 CYS A O 1
ATOM 1998 N N . HIS A 1 257 ? -8.163 -17.635 -7.786 1.00 84.44 257 HIS A N 1
ATOM 1999 C CA . HIS A 1 257 ? -9.224 -18.192 -8.627 1.00 84.44 257 HIS A CA 1
ATOM 2000 C C . HIS A 1 257 ? -8.726 -18.816 -9.946 1.00 84.44 257 HIS A C 1
ATOM 2002 O O . HIS A 1 257 ? -9.506 -19.509 -10.600 1.00 84.44 257 HIS A O 1
ATOM 2008 N N . LEU A 1 258 ? -7.477 -18.552 -10.348 1.00 85.81 258 LEU A N 1
ATOM 2009 C CA . LEU A 1 258 ? -6.869 -19.072 -11.577 1.00 85.81 258 LEU A CA 1
ATOM 2010 C C . LEU A 1 258 ? -6.186 -20.430 -11.375 1.00 85.81 258 LEU A C 1
ATOM 2012 O O . LEU A 1 258 ? -5.993 -21.151 -12.348 1.00 85.81 258 LEU A O 1
ATOM 2016 N N . CYS A 1 259 ? -5.797 -20.761 -10.141 1.00 86.44 259 CYS A N 1
ATOM 2017 C CA . CYS A 1 259 ? -4.915 -21.884 -9.838 1.00 86.44 259 CYS A CA 1
ATOM 2018 C C . CYS A 1 259 ? -5.269 -22.508 -8.481 1.00 86.44 259 CYS A C 1
ATOM 2020 O O . CYS A 1 259 ? -5.044 -21.867 -7.449 1.00 86.44 259 CYS A O 1
ATOM 2022 N N . PRO A 1 260 ? -5.820 -23.737 -8.455 1.00 88.94 260 PRO A N 1
ATOM 2023 C CA . PRO A 1 260 ? -6.117 -24.450 -7.214 1.00 88.94 260 PRO A CA 1
ATOM 2024 C C . PRO A 1 260 ? -4.895 -24.633 -6.308 1.00 88.94 260 PRO A C 1
ATOM 2026 O O . PRO A 1 260 ? -5.025 -24.555 -5.090 1.00 88.94 260 PRO A O 1
ATOM 2029 N N . GLU A 1 261 ? -3.710 -24.839 -6.881 1.00 90.62 261 GLU A N 1
ATOM 2030 C CA . GLU A 1 261 ? -2.457 -24.993 -6.143 1.00 90.62 261 GLU A CA 1
ATOM 2031 C C . GLU A 1 261 ? -2.063 -23.691 -5.432 1.00 90.62 261 GLU A C 1
ATOM 2033 O O . GLU A 1 261 ? -1.637 -23.725 -4.277 1.00 90.62 261 GLU A O 1
ATOM 2038 N N . LEU A 1 262 ? -2.261 -22.537 -6.083 1.00 89.88 262 LEU A N 1
ATOM 2039 C CA . LEU A 1 262 ? -2.051 -21.225 -5.465 1.00 89.88 262 LEU A CA 1
ATOM 2040 C C . LEU A 1 262 ? -3.075 -20.963 -4.354 1.00 89.88 262 LEU A C 1
ATOM 2042 O O . LEU A 1 262 ? -2.687 -20.520 -3.277 1.00 89.88 262 LEU A O 1
ATOM 2046 N N . ASP A 1 263 ? -4.358 -21.258 -4.594 1.00 91.56 263 ASP A N 1
ATOM 2047 C CA . ASP A 1 263 ? -5.420 -21.149 -3.581 1.00 91.56 263 ASP A CA 1
ATOM 2048 C C . ASP A 1 263 ? -5.060 -21.987 -2.343 1.00 91.56 263 ASP A C 1
ATOM 2050 O O . ASP A 1 263 ? -5.066 -21.482 -1.224 1.00 91.56 263 ASP A O 1
ATOM 2054 N N . ALA A 1 264 ? -4.630 -23.239 -2.538 1.00 93.12 264 ALA A N 1
ATOM 2055 C CA . ALA A 1 264 ? -4.217 -24.125 -1.452 1.00 93.12 264 ALA A CA 1
ATOM 2056 C C . ALA A 1 264 ? -2.980 -23.607 -0.696 1.00 93.12 264 ALA A C 1
ATOM 2058 O O . ALA A 1 264 ? -2.946 -23.660 0.534 1.00 93.12 264 ALA A O 1
ATOM 2059 N N . ALA A 1 265 ? -1.978 -23.075 -1.404 1.00 92.88 265 ALA A N 1
ATOM 2060 C CA . ALA A 1 265 ? -0.786 -22.494 -0.785 1.00 92.88 265 ALA A CA 1
ATOM 2061 C C . ALA A 1 265 ? -1.120 -21.254 0.060 1.00 92.88 265 ALA A C 1
ATOM 2063 O O . ALA A 1 265 ? -0.619 -21.111 1.176 1.00 92.88 265 ALA A O 1
ATOM 2064 N N . VAL A 1 266 ? -2.005 -20.389 -0.442 1.00 93.81 266 VAL A N 1
ATOM 2065 C CA . VAL A 1 266 ? -2.496 -19.205 0.275 1.00 93.81 266 VAL A CA 1
ATOM 2066 C C . VAL A 1 266 ? -3.295 -19.605 1.519 1.00 93.81 266 VAL A C 1
ATOM 2068 O O . VAL A 1 266 ? -3.078 -19.027 2.582 1.00 93.81 266 VAL A O 1
ATOM 2071 N N . GLN A 1 267 ? -4.159 -20.621 1.427 1.00 93.44 267 GLN A N 1
ATOM 2072 C CA . GLN A 1 267 ? -4.895 -21.154 2.583 1.00 93.44 267 GLN A CA 1
ATOM 2073 C C . GLN A 1 267 ? -3.954 -21.754 3.638 1.00 93.44 267 GLN A C 1
ATOM 2075 O O . GLN A 1 267 ? -4.134 -21.510 4.827 1.00 93.44 267 GLN A O 1
ATOM 2080 N N . ASN A 1 268 ? -2.912 -22.479 3.219 1.00 94.31 268 ASN A N 1
ATOM 2081 C CA . ASN A 1 268 ? -1.908 -23.028 4.133 1.00 94.31 268 ASN A CA 1
ATOM 2082 C C . ASN A 1 268 ? -1.082 -21.928 4.827 1.00 94.31 268 ASN A C 1
ATOM 2084 O O . ASN A 1 268 ? -0.795 -22.011 6.018 1.00 94.31 268 ASN A O 1
ATOM 2088 N N . HIS A 1 269 ? -0.711 -20.865 4.108 1.00 93.50 269 HIS A N 1
ATOM 2089 C CA . HIS A 1 269 ? -0.061 -19.707 4.730 1.00 93.50 269 HIS A CA 1
ATOM 2090 C C . HIS A 1 269 ? -0.990 -19.035 5.746 1.00 93.50 269 HIS A C 1
ATOM 2092 O O . HIS A 1 269 ? -0.565 -18.719 6.853 1.00 93.50 269 HIS A O 1
ATOM 2098 N N . GLN A 1 270 ? -2.272 -18.877 5.405 1.00 91.94 270 GLN A N 1
ATOM 2099 C CA . GLN A 1 270 ? -3.272 -18.318 6.312 1.00 91.94 270 GLN A CA 1
ATOM 2100 C C . GLN A 1 270 ? -3.458 -19.173 7.576 1.00 91.94 270 GLN A C 1
ATOM 2102 O O . GLN A 1 270 ? -3.517 -18.603 8.662 1.00 91.94 270 GLN A O 1
ATOM 2107 N N . SER A 1 271 ? -3.462 -20.508 7.479 1.00 91.56 271 SER A N 1
ATOM 2108 C CA . SER A 1 271 ? -3.569 -21.371 8.665 1.00 91.56 271 SER A CA 1
ATOM 2109 C C . SER A 1 271 ? -2.367 -21.241 9.603 1.00 91.56 271 SER A C 1
ATOM 2111 O O . SER A 1 271 ? -2.541 -21.216 10.815 1.00 91.56 271 SER A O 1
ATOM 2113 N N . VAL A 1 272 ? -1.153 -21.070 9.063 1.00 91.44 272 VAL A N 1
ATOM 2114 C CA . VAL A 1 272 ? 0.049 -20.821 9.885 1.00 91.44 272 VAL A CA 1
ATOM 2115 C C . VAL A 1 272 ? -0.050 -19.494 10.646 1.00 91.44 272 VAL A C 1
ATOM 2117 O O . VAL A 1 272 ? 0.468 -19.382 11.759 1.00 91.44 272 VAL A O 1
ATOM 2120 N N . LEU A 1 273 ? -0.695 -18.483 10.057 1.00 88.88 273 LEU A N 1
ATOM 2121 C CA . LEU A 1 273 ? -0.988 -17.233 10.758 1.00 88.88 273 LEU A CA 1
ATOM 2122 C C . LEU A 1 273 ? -2.061 -17.444 11.827 1.00 88.88 273 LEU A C 1
ATOM 2124 O O . LEU A 1 273 ? -1.903 -16.938 12.933 1.00 88.88 273 LEU A O 1
ATOM 2128 N N . ASP A 1 274 ? -3.116 -18.202 11.520 1.00 88.56 274 ASP A N 1
ATOM 2129 C CA . ASP A 1 274 ? -4.210 -18.490 12.453 1.00 88.56 274 ASP A CA 1
ATOM 2130 C C . ASP A 1 274 ? -3.735 -19.204 13.721 1.00 88.56 274 ASP A C 1
ATOM 2132 O O . ASP A 1 274 ? -4.177 -18.851 14.812 1.00 88.56 274 ASP A O 1
ATOM 2136 N N . ASP A 1 275 ? -2.766 -20.113 13.606 1.00 87.06 275 ASP A N 1
ATOM 2137 C CA . ASP A 1 275 ? -2.150 -20.790 14.754 1.00 87.06 275 ASP A CA 1
ATOM 2138 C C . ASP A 1 275 ? -1.380 -19.830 15.686 1.00 87.06 275 ASP A C 1
ATOM 2140 O O . ASP A 1 275 ? -1.135 -20.147 16.850 1.00 87.06 275 ASP A O 1
ATOM 2144 N N . GLN A 1 276 ? -0.993 -18.651 15.188 1.00 83.06 276 GLN A N 1
ATOM 2145 C CA . GLN A 1 276 ? -0.270 -17.613 15.937 1.00 83.06 276 GLN A CA 1
ATOM 2146 C C . GLN A 1 276 ? -1.182 -16.466 16.397 1.00 83.06 276 GLN A C 1
ATOM 2148 O O . GLN A 1 276 ? -0.712 -15.517 17.034 1.00 83.06 276 GLN A O 1
ATOM 2153 N N . ARG A 1 277 ? -2.475 -16.509 16.054 1.00 84.81 277 ARG A N 1
ATOM 2154 C CA . ARG A 1 277 ? -3.445 -15.470 16.405 1.00 84.81 277 ARG A CA 1
ATOM 2155 C C . ARG A 1 277 ? -3.900 -15.598 17.851 1.00 84.81 277 ARG A C 1
ATOM 2157 O O . ARG A 1 277 ? -4.139 -16.684 18.365 1.00 84.81 277 ARG A O 1
ATOM 2164 N N . ASP A 1 278 ? -4.128 -14.447 18.475 1.00 80.88 278 ASP A N 1
ATOM 2165 C CA . ASP A 1 278 ? -4.884 -14.362 19.722 1.00 80.88 278 ASP A CA 1
ATOM 2166 C C . ASP A 1 278 ? -6.306 -14.923 19.525 1.00 80.88 278 ASP A C 1
ATOM 2168 O O . ASP A 1 278 ? -7.115 -14.359 18.781 1.00 80.88 278 ASP A O 1
ATOM 2172 N N . ALA A 1 279 ? -6.612 -16.017 20.225 1.00 80.25 279 ALA A N 1
ATOM 2173 C CA . ALA A 1 279 ? -7.907 -16.688 20.182 1.00 80.25 279 ALA A CA 1
ATOM 2174 C C . ALA A 1 279 ? -9.067 -15.811 20.702 1.00 80.25 279 ALA A C 1
ATOM 2176 O O . ALA A 1 279 ? -10.226 -16.024 20.329 1.00 80.25 279 ALA A O 1
ATOM 2177 N N . GLN A 1 280 ? -8.784 -14.812 21.545 1.00 82.12 280 GLN A N 1
ATOM 2178 C CA . GLN A 1 280 ? -9.786 -13.888 22.078 1.00 82.12 280 GLN A CA 1
ATOM 2179 C C . GLN A 1 280 ? -10.114 -12.750 21.104 1.00 82.12 280 GLN A C 1
ATOM 2181 O O . GLN A 1 280 ? -11.215 -12.189 21.166 1.00 82.12 280 GLN A O 1
ATOM 2186 N N . ALA A 1 281 ? -9.235 -12.453 20.146 1.00 86.94 281 ALA A N 1
ATOM 2187 C CA . ALA A 1 281 ? -9.463 -11.445 19.118 1.00 86.94 281 ALA A CA 1
ATOM 2188 C C . ALA A 1 281 ? -10.264 -11.989 17.920 1.00 86.94 281 ALA A C 1
ATOM 2190 O O . ALA A 1 281 ? -10.269 -13.180 17.612 1.00 86.94 281 ALA A O 1
ATOM 2191 N N . ILE A 1 282 ? -10.970 -11.093 17.233 1.00 89.94 282 ILE A N 1
ATOM 2192 C CA . ILE A 1 282 ? -11.653 -11.349 15.967 1.00 89.94 282 ILE A CA 1
ATOM 2193 C C . ILE A 1 282 ? -10.839 -10.711 14.847 1.00 89.94 282 ILE A C 1
ATOM 2195 O O . ILE A 1 282 ? -10.721 -9.490 14.783 1.00 89.94 282 ILE A O 1
ATOM 2199 N N . TYR A 1 283 ? -10.332 -11.526 13.931 1.00 89.94 283 TYR A N 1
ATOM 2200 C CA . TYR A 1 283 ? -9.691 -11.053 12.709 1.00 89.94 283 TYR A CA 1
ATOM 2201 C C . TYR A 1 283 ? -10.746 -10.987 11.609 1.00 89.94 283 TYR A C 1
ATOM 2203 O O . TYR A 1 283 ? -11.330 -12.011 11.248 1.00 89.94 283 TYR A O 1
ATOM 2211 N N . ALA A 1 284 ? -11.032 -9.779 11.127 1.00 91.38 284 ALA A N 1
ATOM 2212 C CA . ALA A 1 284 ? -12.148 -9.531 10.223 1.00 91.38 284 ALA A CA 1
ATOM 2213 C C . ALA A 1 284 ? -11.679 -8.933 8.894 1.00 91.38 284 ALA A C 1
ATOM 2215 O O . ALA A 1 284 ? -11.063 -7.867 8.859 1.00 91.38 284 ALA A O 1
ATOM 2216 N N . GLU A 1 285 ? -12.014 -9.603 7.793 1.00 90.94 285 GLU A N 1
ATOM 2217 C CA . GLU A 1 285 ? -11.739 -9.119 6.439 1.00 90.94 285 GLU A CA 1
ATOM 2218 C C . GLU A 1 285 ? -12.654 -7.938 6.092 1.00 90.94 285 GLU A C 1
ATOM 2220 O O . GLU A 1 285 ? -13.877 -8.047 6.168 1.00 90.94 285 GLU A O 1
ATOM 2225 N N . ILE A 1 286 ? -12.080 -6.803 5.688 1.00 91.06 286 ILE A N 1
ATOM 2226 C CA . ILE A 1 286 ? -12.841 -5.611 5.309 1.00 91.06 286 ILE A CA 1
ATOM 2227 C C . ILE A 1 286 ? -13.497 -5.850 3.948 1.00 91.06 286 ILE A C 1
ATOM 2229 O O . ILE A 1 286 ? -12.825 -5.981 2.918 1.00 91.06 286 ILE A O 1
ATOM 2233 N N . ILE A 1 287 ? -14.824 -5.847 3.918 1.00 87.69 287 ILE A N 1
ATOM 2234 C CA . ILE A 1 287 ? -15.612 -5.934 2.692 1.00 87.69 287 ILE A CA 1
ATOM 2235 C C . ILE A 1 287 ? -16.057 -4.535 2.295 1.00 87.69 287 ILE A C 1
ATOM 2237 O O . ILE A 1 287 ? -16.892 -3.929 2.960 1.00 87.69 287 ILE A O 1
ATOM 2241 N N . HIS A 1 288 ? -15.502 -4.050 1.186 1.00 84.25 288 HIS A N 1
ATOM 2242 C CA . HIS A 1 288 ? -15.818 -2.756 0.599 1.00 84.25 288 HIS A CA 1
ATOM 2243 C C . HIS A 1 288 ? -15.976 -2.888 -0.917 1.00 84.25 288 HIS A C 1
ATOM 2245 O O . HIS A 1 288 ? -15.176 -3.555 -1.574 1.00 84.25 288 HIS A O 1
ATOM 2251 N N . HIS A 1 289 ? -17.013 -2.274 -1.483 1.00 76.12 289 HIS A N 1
ATOM 2252 C CA . HIS A 1 289 ? -17.287 -2.245 -2.920 1.00 76.12 289 HIS A CA 1
ATOM 2253 C C . HIS A 1 289 ? -17.412 -0.792 -3.400 1.00 76.12 289 HIS A C 1
ATOM 2255 O O . HIS A 1 289 ? -18.520 -0.284 -3.573 1.00 76.12 289 HIS A O 1
ATOM 2261 N N . PRO A 1 290 ? -16.284 -0.098 -3.614 1.00 66.75 290 PRO A N 1
ATOM 2262 C CA . PRO A 1 290 ? -16.299 1.218 -4.239 1.00 66.75 290 PRO A CA 1
ATOM 2263 C C . PRO A 1 290 ? -16.645 1.103 -5.736 1.00 66.75 290 PRO A C 1
ATOM 2265 O O . PRO A 1 290 ? -16.578 0.017 -6.318 1.00 66.75 290 PRO A O 1
ATOM 2268 N N . GLN A 1 291 ? -17.034 2.213 -6.371 1.00 61.84 291 GLN A N 1
ATOM 2269 C CA . GLN A 1 291 ? -17.507 2.208 -7.764 1.00 61.84 291 GLN A CA 1
ATOM 2270 C C . GLN A 1 291 ? -16.425 1.818 -8.810 1.00 61.84 291 GLN A C 1
ATOM 2272 O O . GLN A 1 291 ? -15.220 2.026 -8.637 1.00 61.84 291 GLN A O 1
ATOM 2277 N N . ASP A 1 292 ? -16.926 1.227 -9.902 1.00 59.91 292 ASP A N 1
ATOM 2278 C CA . ASP A 1 292 ? -16.361 0.811 -11.201 1.00 59.91 292 ASP A CA 1
ATOM 2279 C C . ASP A 1 292 ? -15.156 -0.141 -11.297 1.00 59.91 292 ASP A C 1
ATOM 2281 O O . ASP A 1 292 ? -15.257 -1.148 -11.999 1.00 59.91 292 ASP A O 1
ATOM 2285 N N . ARG A 1 293 ? -13.997 0.121 -10.675 1.00 64.50 293 ARG A N 1
ATOM 2286 C CA . ARG A 1 293 ? -12.742 -0.609 -11.031 1.00 64.50 293 ARG A CA 1
ATOM 2287 C C . ARG A 1 293 ? -12.077 -1.388 -9.913 1.00 64.50 293 ARG A C 1
ATOM 2289 O O . ARG A 1 293 ? -11.375 -2.368 -10.158 1.00 64.50 293 ARG A O 1
ATOM 2296 N N . LEU A 1 294 ? -12.309 -0.969 -8.683 1.00 69.50 294 LEU A N 1
ATOM 2297 C CA . LEU A 1 294 ? -11.634 -1.521 -7.516 1.00 69.50 294 LEU A CA 1
ATOM 2298 C C . LEU A 1 294 ? -12.042 -2.969 -7.228 1.00 69.50 294 LEU A C 1
ATOM 2300 O O . LEU A 1 294 ? -11.234 -3.741 -6.720 1.00 69.50 294 LEU A O 1
ATOM 2304 N N . LEU A 1 295 ? -13.233 -3.389 -7.665 1.00 72.19 295 LEU A N 1
ATOM 2305 C CA . LEU A 1 295 ? -13.668 -4.786 -7.580 1.00 72.19 295 LEU A CA 1
ATOM 2306 C C . LEU A 1 295 ? -12.709 -5.766 -8.266 1.00 72.19 295 LEU A C 1
ATOM 2308 O O . LEU A 1 295 ? -12.589 -6.896 -7.804 1.00 72.19 295 LEU A O 1
ATOM 2312 N N . ASN A 1 296 ? -11.999 -5.356 -9.322 1.00 74.00 296 ASN A N 1
ATOM 2313 C CA . ASN A 1 296 ? -11.017 -6.224 -9.979 1.00 74.00 296 ASN A CA 1
ATOM 2314 C C . ASN A 1 296 ? -9.811 -6.507 -9.075 1.00 74.00 296 ASN A C 1
ATOM 2316 O O . ASN A 1 296 ? -9.222 -7.576 -9.16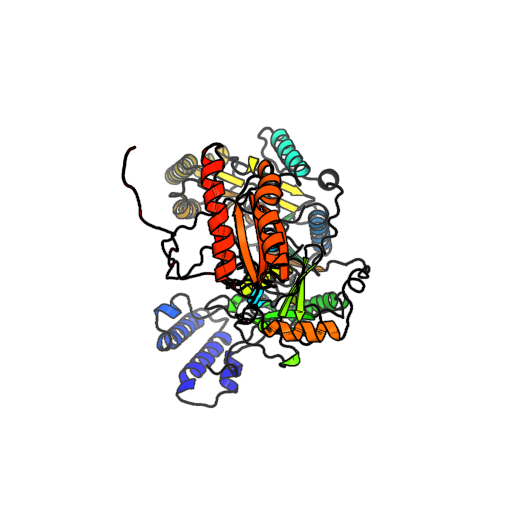7 1.00 74.00 296 ASN A O 1
ATOM 2320 N N . VAL A 1 297 ? -9.463 -5.573 -8.188 1.00 79.81 297 VAL A N 1
ATOM 2321 C CA . VAL A 1 297 ? -8.320 -5.681 -7.270 1.00 79.81 297 VAL A CA 1
ATOM 2322 C C . VAL A 1 297 ? -8.711 -6.359 -5.953 1.00 79.81 297 VAL A C 1
ATOM 2324 O O . VAL A 1 297 ? -7.894 -7.040 -5.348 1.00 79.81 297 VAL A O 1
ATOM 2327 N N . LEU A 1 298 ? -9.967 -6.205 -5.524 1.00 80.50 298 LEU A N 1
ATOM 2328 C CA . LEU A 1 298 ? -10.452 -6.655 -4.214 1.00 80.50 298 LEU A CA 1
ATOM 2329 C C . LEU A 1 298 ? -10.871 -8.135 -4.155 1.00 80.50 298 LEU A C 1
ATOM 2331 O O . LEU A 1 298 ? -11.178 -8.627 -3.063 1.00 80.50 298 LEU A O 1
ATOM 2335 N N . ARG A 1 299 ? -10.911 -8.834 -5.300 1.00 80.44 299 ARG A N 1
ATOM 2336 C CA . ARG A 1 299 ? -11.212 -10.276 -5.366 1.00 80.44 299 ARG A CA 1
ATOM 2337 C C . ARG A 1 299 ? -10.194 -11.068 -4.559 1.00 80.44 299 ARG A C 1
ATOM 2339 O O . ARG A 1 299 ? -8.998 -10.844 -4.703 1.00 80.44 299 ARG A O 1
ATOM 2346 N N . ARG A 1 300 ? -10.672 -12.014 -3.755 1.00 86.25 300 ARG A N 1
ATOM 2347 C CA . ARG A 1 300 ? -9.823 -12.879 -2.928 1.00 86.25 300 ARG A CA 1
ATOM 2348 C C . ARG A 1 300 ? -10.573 -14.119 -2.449 1.00 86.25 300 ARG A C 1
ATOM 2350 O O . ARG A 1 300 ? -11.800 -14.075 -2.366 1.00 86.25 300 ARG A O 1
ATOM 2357 N N . PRO A 1 301 ? -9.877 -15.222 -2.128 1.00 86.25 301 PRO A N 1
ATOM 2358 C CA . PRO A 1 301 ? -10.504 -16.334 -1.431 1.00 86.25 301 PRO A CA 1
ATOM 2359 C C . PRO A 1 301 ? -10.937 -15.910 -0.022 1.00 86.25 301 PRO A C 1
ATOM 2361 O O . PRO A 1 301 ? -10.563 -14.849 0.483 1.00 86.25 301 PRO A O 1
ATOM 2364 N N . ARG A 1 302 ? -11.748 -16.749 0.625 1.00 85.38 302 ARG A N 1
ATOM 2365 C CA . ARG A 1 302 ? -12.118 -16.546 2.029 1.00 85.38 302 ARG A CA 1
ATOM 2366 C C . ARG A 1 302 ? -10.916 -16.909 2.896 1.00 85.38 302 ARG A C 1
ATOM 2368 O O . ARG A 1 302 ? -10.501 -18.063 2.877 1.00 85.38 302 ARG A O 1
ATOM 2375 N N . LEU A 1 303 ? -10.365 -15.920 3.598 1.00 83.56 303 LEU A N 1
ATOM 2376 C CA . LEU A 1 303 ? -9.188 -16.066 4.468 1.00 83.56 303 LEU A CA 1
ATOM 2377 C C . LEU A 1 303 ? -9.505 -15.875 5.955 1.00 83.56 303 LEU A C 1
ATOM 2379 O O . LEU A 1 303 ? -8.718 -16.263 6.808 1.00 83.56 303 LEU A O 1
ATOM 2383 N N . GLY A 1 304 ? -10.641 -15.255 6.273 1.00 76.94 304 GLY A N 1
ATOM 2384 C CA . GLY A 1 304 ? -11.072 -14.990 7.641 1.00 76.94 304 GLY A CA 1
ATOM 2385 C C . GLY A 1 304 ? -12.360 -15.726 7.989 1.00 76.94 304 GLY A C 1
ATOM 2386 O O . GLY A 1 304 ? -13.153 -16.081 7.116 1.00 76.94 304 GLY A O 1
ATOM 2387 N N . THR A 1 305 ? -12.586 -15.911 9.288 1.00 81.62 305 THR A N 1
ATOM 2388 C CA . THR A 1 305 ? -13.851 -16.427 9.835 1.00 81.62 305 THR A CA 1
ATOM 2389 C C . THR A 1 305 ? -14.910 -15.340 10.013 1.00 81.62 305 THR A C 1
ATOM 2391 O O . THR A 1 305 ? -16.088 -15.669 10.140 1.00 81.62 305 THR A O 1
ATOM 2394 N N . TYR A 1 306 ? -14.503 -14.065 10.007 1.00 91.81 306 TYR A N 1
ATOM 2395 C CA . TYR A 1 306 ? -15.381 -12.904 10.122 1.00 91.81 306 TYR A CA 1
ATOM 2396 C C . TYR A 1 306 ? -15.141 -11.910 8.983 1.00 91.81 306 TYR A C 1
ATOM 2398 O O . TYR A 1 306 ? -14.024 -11.766 8.480 1.00 91.81 306 TYR A O 1
ATOM 2406 N N . GLU A 1 307 ? -16.188 -11.174 8.623 1.00 92.19 307 GLU A N 1
ATOM 2407 C CA . GLU A 1 307 ? -16.134 -10.087 7.645 1.00 92.19 307 GLU A CA 1
ATOM 2408 C C . GLU A 1 307 ? -16.655 -8.785 8.267 1.00 92.19 307 GLU A C 1
ATOM 2410 O O . GLU A 1 307 ? -17.741 -8.739 8.850 1.00 92.19 307 GLU A O 1
ATOM 2415 N N . LEU A 1 308 ? -15.874 -7.712 8.138 1.00 92.75 308 LEU A N 1
ATOM 2416 C CA . LEU A 1 308 ? -16.259 -6.357 8.520 1.00 92.75 308 LEU A CA 1
ATOM 2417 C C . LEU A 1 308 ? -16.874 -5.686 7.291 1.00 92.75 308 LEU A C 1
ATOM 2419 O O . LEU A 1 308 ? -16.172 -5.318 6.348 1.00 92.75 308 LEU A O 1
ATOM 2423 N N . VAL A 1 309 ? -18.198 -5.551 7.282 1.00 89.75 309 VAL A N 1
ATOM 2424 C CA . VAL A 1 309 ? -18.948 -5.107 6.104 1.00 89.75 309 VAL A CA 1
ATOM 2425 C C . VAL A 1 309 ? -19.093 -3.587 6.106 1.00 89.75 309 VAL A C 1
ATOM 2427 O O . VAL A 1 309 ? -19.775 -3.019 6.959 1.00 89.75 309 VAL A O 1
ATOM 2430 N N . PHE A 1 310 ? -18.488 -2.925 5.116 1.00 87.31 310 PHE A N 1
ATOM 2431 C CA . PHE A 1 310 ? -18.589 -1.484 4.900 1.00 87.31 310 PHE A CA 1
ATOM 2432 C C . PHE A 1 310 ? -18.842 -1.152 3.424 1.00 87.31 310 PHE A C 1
ATOM 2434 O O . PHE A 1 310 ? -17.930 -1.168 2.597 1.00 87.31 310 PHE A O 1
ATOM 2441 N N . ALA A 1 311 ? -20.086 -0.799 3.088 1.00 82.81 311 ALA A N 1
ATOM 2442 C CA . ALA A 1 311 ? -20.506 -0.528 1.710 1.00 82.81 311 ALA A CA 1
ATOM 2443 C C . ALA A 1 311 ? -20.143 -1.685 0.753 1.00 82.81 311 ALA A C 1
ATOM 2445 O O . ALA A 1 311 ? -19.436 -1.501 -0.236 1.00 82.81 311 ALA A O 1
ATOM 2446 N N . GLY A 1 312 ? -20.605 -2.895 1.075 1.00 81.94 312 GLY A N 1
ATOM 2447 C CA . GLY A 1 312 ? -20.408 -4.092 0.264 1.00 81.94 312 GLY A CA 1
ATOM 2448 C C . GLY A 1 312 ? -21.316 -5.245 0.694 1.00 81.94 312 GLY A C 1
ATOM 2449 O O . GLY A 1 312 ? -22.239 -5.039 1.484 1.00 81.94 312 GLY A O 1
ATOM 2450 N N . THR A 1 313 ? -21.060 -6.450 0.178 1.00 80.12 313 THR A N 1
ATOM 2451 C CA . THR A 1 313 ? -21.907 -7.629 0.424 1.00 80.12 313 THR A CA 1
ATOM 2452 C C . THR A 1 313 ? -21.077 -8.836 0.842 1.00 80.12 313 THR A C 1
ATOM 2454 O O . THR A 1 313 ? -20.036 -9.120 0.250 1.00 80.12 313 THR A O 1
ATOM 2457 N N . SER A 1 314 ? -21.570 -9.547 1.854 1.00 83.44 314 SER A N 1
ATOM 2458 C CA . SER A 1 314 ? -20.962 -10.738 2.447 1.00 83.44 314 SER A CA 1
ATOM 2459 C C . SER A 1 314 ? -21.841 -11.963 2.202 1.00 83.44 314 SER A C 1
ATOM 2461 O O . SER A 1 314 ? -23.067 -11.867 2.272 1.00 83.44 314 SER A O 1
ATOM 2463 N N . ASP A 1 315 ? -21.206 -13.110 1.959 1.00 80.50 315 ASP A N 1
ATOM 2464 C CA . ASP A 1 315 ? -21.872 -14.418 1.885 1.00 80.50 315 ASP A CA 1
ATOM 2465 C C . ASP A 1 315 ? -21.848 -15.171 3.232 1.00 80.50 315 ASP A C 1
ATOM 2467 O O . ASP A 1 315 ? -22.318 -16.309 3.308 1.00 80.50 315 ASP A O 1
ATOM 2471 N N . LEU A 1 316 ? -21.259 -14.589 4.285 1.00 85.69 316 LEU A N 1
ATOM 2472 C CA . LEU A 1 316 ? -21.196 -15.214 5.607 1.00 85.69 316 LEU A CA 1
ATOM 2473 C C . LEU A 1 316 ? -22.533 -15.077 6.359 1.00 85.69 316 LEU A C 1
ATOM 2475 O O . LEU A 1 316 ? -23.273 -14.121 6.130 1.00 85.69 316 LEU A O 1
ATOM 2479 N N . PRO A 1 317 ? -22.853 -15.989 7.291 1.00 89.25 317 PRO A N 1
ATOM 2480 C CA . PRO A 1 317 ? -23.935 -15.804 8.259 1.00 89.25 317 PRO A CA 1
ATOM 2481 C C . PRO A 1 317 ? -23.810 -14.485 9.040 1.00 89.25 317 PRO A C 1
ATOM 2483 O O . PRO A 1 317 ? -22.705 -13.991 9.276 1.00 89.25 317 PRO A O 1
ATOM 2486 N N . ARG A 1 318 ? -24.937 -13.909 9.484 1.00 88.06 318 ARG A N 1
ATOM 2487 C CA . ARG A 1 318 ? -24.976 -12.594 10.164 1.00 88.06 318 ARG A CA 1
ATOM 2488 C C . ARG A 1 318 ? -24.122 -12.557 11.435 1.00 88.06 318 ARG A C 1
ATOM 2490 O O . ARG A 1 318 ? -23.616 -11.492 11.796 1.00 88.06 318 ARG A O 1
ATOM 2497 N N . GLU A 1 319 ? -23.961 -13.695 12.098 1.00 89.62 319 GLU A N 1
ATOM 2498 C CA . GLU A 1 319 ? -23.172 -13.889 13.317 1.00 89.62 319 GLU A CA 1
ATOM 2499 C C . GLU A 1 319 ? -21.671 -13.698 13.066 1.00 89.62 319 GLU A C 1
ATOM 2501 O O . GLU A 1 319 ? -20.945 -13.273 13.960 1.00 89.62 319 GLU A O 1
ATOM 2506 N N . GLN A 1 320 ? -21.223 -13.961 11.836 1.00 91.38 320 GLN A N 1
ATOM 2507 C CA . GLN A 1 320 ? -19.842 -13.786 11.382 1.00 91.38 320 GLN A CA 1
ATOM 2508 C C . GLN A 1 320 ? -19.616 -12.441 10.674 1.00 91.38 320 GLN A C 1
ATOM 2510 O O . GLN A 1 320 ? -18.507 -12.136 10.241 1.00 91.38 320 GLN A O 1
ATOM 2515 N N . GLN A 1 321 ? -20.653 -11.607 10.576 1.00 92.44 321 GLN A N 1
ATOM 2516 C CA . GLN A 1 321 ? -20.552 -10.259 10.032 1.00 92.44 321 GLN A CA 1
ATOM 2517 C C . GLN A 1 321 ? -20.473 -9.224 11.157 1.00 92.44 321 GLN A C 1
ATOM 2519 O O . GLN A 1 321 ? -21.260 -9.248 12.112 1.00 92.44 321 GLN A O 1
ATOM 2524 N N . ILE A 1 322 ? -19.554 -8.274 11.011 1.00 92.94 322 ILE A N 1
ATOM 2525 C CA . ILE A 1 322 ? -19.411 -7.106 11.881 1.00 92.94 322 ILE A CA 1
ATOM 2526 C C . ILE A 1 322 ? -19.779 -5.866 11.072 1.00 92.94 322 ILE A C 1
ATOM 2528 O O . ILE A 1 322 ? -19.246 -5.645 9.984 1.00 92.94 322 ILE A O 1
ATOM 2532 N N . TRP A 1 323 ? -20.713 -5.071 11.587 1.00 90.94 323 TRP A N 1
ATOM 2533 C CA . TRP A 1 323 ? -21.109 -3.802 10.979 1.00 90.94 323 TRP A CA 1
ATOM 2534 C C . TRP A 1 323 ? -20.420 -2.637 11.685 1.00 90.94 323 TRP A C 1
ATOM 2536 O O . TRP A 1 323 ? -19.996 -2.759 12.831 1.00 90.94 323 TRP A O 1
ATOM 2546 N N . ILE A 1 324 ? -20.324 -1.491 11.011 1.00 89.00 324 ILE A N 1
ATOM 2547 C CA . ILE A 1 324 ? -19.661 -0.302 11.567 1.00 89.00 324 ILE A CA 1
ATOM 2548 C C . ILE A 1 324 ? -20.311 0.170 12.872 1.00 89.00 324 ILE A C 1
ATOM 2550 O O . ILE A 1 324 ? -19.601 0.498 13.818 1.00 89.00 324 ILE A O 1
ATOM 2554 N N . ASP A 1 325 ? -21.640 0.142 12.959 1.00 84.62 325 ASP A N 1
ATOM 2555 C CA . ASP A 1 325 ? -22.373 0.596 14.151 1.00 84.62 325 ASP A CA 1
ATOM 2556 C C . ASP A 1 325 ? -22.150 -0.314 15.374 1.00 84.62 325 ASP A C 1
ATOM 2558 O O . ASP A 1 325 ? -22.299 0.113 16.528 1.00 84.62 325 ASP A O 1
ATOM 2562 N N . ASP A 1 326 ? -21.754 -1.566 15.124 1.00 88.44 326 ASP A N 1
ATOM 2563 C CA . ASP A 1 326 ? -21.413 -2.549 16.149 1.00 88.44 326 ASP A CA 1
ATOM 2564 C C . ASP A 1 326 ? -19.986 -2.333 16.691 1.00 88.44 326 ASP A C 1
ATOM 2566 O O . ASP A 1 326 ? -19.607 -2.995 17.655 1.00 88.44 326 ASP A O 1
ATOM 2570 N N . LEU A 1 327 ? -19.194 -1.411 16.125 1.00 92.69 327 LEU A N 1
ATOM 2571 C CA . LEU A 1 327 ? -17.810 -1.169 16.532 1.00 92.69 327 LEU A CA 1
ATOM 2572 C C . LEU A 1 327 ? -17.672 0.004 17.504 1.00 92.69 327 LEU A C 1
ATOM 2574 O O . LEU A 1 327 ? -18.224 1.090 17.312 1.00 92.69 327 LEU A O 1
ATOM 2578 N N . SER A 1 328 ? -16.857 -0.205 18.531 1.00 91.88 328 SER A N 1
ATOM 2579 C CA . SER A 1 328 ? -16.302 0.853 19.373 1.00 91.88 328 SER A CA 1
ATOM 2580 C C . SER A 1 328 ? -14.793 0.953 19.185 1.00 91.88 328 SER A C 1
ATOM 2582 O O . SER A 1 328 ? -14.138 0.004 18.747 1.00 91.88 328 SER A O 1
ATOM 2584 N N . ILE A 1 329 ? -14.245 2.122 19.504 1.00 92.50 329 ILE A N 1
ATOM 2585 C CA . ILE A 1 329 ? -12.820 2.416 19.428 1.00 92.50 329 ILE A CA 1
ATOM 2586 C C . ILE A 1 329 ? -12.332 3.091 20.704 1.00 92.50 329 ILE A C 1
ATOM 2588 O O . ILE A 1 329 ? -13.004 3.958 21.266 1.00 92.50 329 ILE A O 1
ATOM 2592 N N . LYS A 1 330 ? -11.133 2.709 21.141 1.00 89.06 330 LYS A N 1
ATOM 2593 C CA . LYS A 1 330 ? -10.403 3.353 22.233 1.00 89.06 330 LYS A CA 1
ATOM 2594 C C . LYS A 1 330 ? -8.922 3.476 21.882 1.00 89.06 330 LYS A C 1
ATOM 2596 O O . LYS A 1 330 ? -8.381 2.637 21.166 1.00 89.06 330 LYS A O 1
ATOM 2601 N N . LEU A 1 331 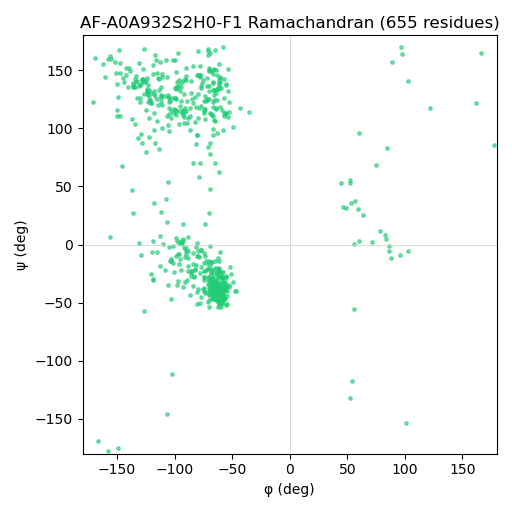? -8.263 4.512 22.396 1.00 87.75 331 LEU A N 1
ATOM 2602 C CA . LEU A 1 331 ? -6.808 4.639 22.358 1.00 87.75 331 LEU A CA 1
ATOM 2603 C C . LEU A 1 331 ? -6.222 4.102 23.676 1.00 87.75 331 LEU A C 1
ATOM 2605 O O . LEU A 1 331 ? -6.481 4.669 24.734 1.00 87.75 331 LEU A O 1
ATOM 2609 N N . VAL A 1 332 ? -5.447 3.018 23.619 1.00 80.88 332 VAL A N 1
ATOM 2610 C CA . VAL A 1 332 ? -4.797 2.364 24.772 1.00 80.88 332 VAL A CA 1
ATOM 2611 C C . VAL A 1 332 ? -3.291 2.368 24.535 1.00 80.88 332 VAL A C 1
ATOM 2613 O O . VAL A 1 332 ? -2.842 1.911 23.490 1.00 80.88 332 VAL A O 1
ATOM 2616 N N . ASP A 1 333 ? -2.508 2.963 25.439 1.00 78.06 333 ASP A N 1
ATOM 2617 C CA . ASP A 1 333 ? -1.039 3.065 25.332 1.00 78.06 333 ASP A CA 1
ATOM 2618 C C . ASP A 1 333 ? -0.522 3.571 23.969 1.00 78.06 333 ASP A C 1
ATOM 2620 O O . ASP A 1 333 ? 0.556 3.219 23.499 1.00 78.06 333 ASP A O 1
ATOM 2624 N N . GLY A 1 334 ? -1.302 4.436 23.310 1.00 77.50 334 GLY A N 1
ATOM 2625 C CA . GLY A 1 334 ? -0.963 4.981 21.992 1.00 77.50 334 GLY A CA 1
ATOM 2626 C C . GLY A 1 334 ? -1.326 4.083 20.803 1.00 77.50 334 GLY A C 1
ATOM 2627 O O . GLY A 1 334 ? -0.989 4.436 19.672 1.00 77.50 334 GLY A O 1
ATOM 2628 N N . HIS A 1 335 ? -2.051 2.986 21.016 1.00 82.81 335 HIS A N 1
ATOM 2629 C CA . HIS A 1 335 ? -2.579 2.090 19.987 1.00 82.81 335 HIS A CA 1
ATOM 2630 C C . HIS A 1 335 ? -4.103 2.140 19.940 1.00 82.81 335 HIS A C 1
ATOM 2632 O O . HIS A 1 335 ? -4.765 2.261 20.970 1.00 82.81 335 HIS A O 1
ATOM 2638 N N . PHE A 1 336 ? -4.674 2.067 18.739 1.00 88.38 336 PHE A N 1
ATOM 2639 C CA . PHE A 1 336 ? -6.121 1.948 18.609 1.00 88.38 336 PHE A CA 1
ATOM 2640 C C . PHE A 1 336 ? -6.563 0.505 18.844 1.00 88.38 336 PHE A C 1
ATOM 2642 O O . PHE A 1 336 ? -6.065 -0.427 18.214 1.00 88.38 336 PHE A O 1
ATOM 2649 N N . GLU A 1 337 ? -7.554 0.335 19.710 1.00 88.12 337 GLU A N 1
ATOM 2650 C CA . GLU A 1 337 ? -8.274 -0.916 19.893 1.00 88.12 337 GLU A CA 1
ATOM 2651 C C . GLU A 1 337 ? -9.697 -0.765 19.371 1.00 88.12 337 GLU A C 1
ATOM 2653 O O . GLU A 1 337 ? -10.460 0.063 19.874 1.00 88.12 337 GLU A O 1
ATOM 2658 N N . LEU A 1 338 ? -10.059 -1.581 18.379 1.00 91.88 338 LEU A N 1
ATOM 2659 C CA . LEU A 1 338 ? -11.449 -1.772 17.978 1.00 91.88 338 LEU A CA 1
ATOM 2660 C C . LEU A 1 338 ? -12.060 -2.928 18.763 1.00 91.88 338 LEU A C 1
ATOM 2662 O O . LEU A 1 338 ? -11.382 -3.926 19.017 1.00 91.88 338 LEU A O 1
ATOM 2666 N N . ARG A 1 339 ? -13.346 -2.833 19.101 1.00 89.81 339 ARG A N 1
ATOM 2667 C CA . ARG A 1 339 ? -14.102 -3.924 19.731 1.00 89.81 339 ARG A CA 1
ATOM 2668 C C . ARG A 1 339 ? -15.465 -4.100 19.078 1.00 89.81 339 ARG A C 1
ATOM 2670 O O . ARG A 1 339 ? -16.119 -3.120 18.733 1.00 89.81 339 ARG A O 1
ATOM 2677 N N . ASP A 1 340 ? -15.895 -5.351 18.940 1.00 90.69 340 ASP A N 1
ATOM 2678 C CA . ASP A 1 340 ? -17.288 -5.671 18.623 1.00 90.69 340 ASP A CA 1
ATOM 2679 C C . ASP A 1 340 ? -18.100 -5.494 19.905 1.00 90.69 340 ASP A C 1
ATOM 2681 O O . ASP A 1 340 ? -17.845 -6.137 20.922 1.00 90.69 340 ASP A O 1
ATOM 2685 N N . ARG A 1 341 ? -19.074 -4.590 19.883 1.00 85.44 341 ARG A N 1
ATOM 2686 C CA . ARG A 1 341 ? -19.869 -4.223 21.060 1.00 85.44 341 ARG A CA 1
ATOM 2687 C C . ARG A 1 341 ? -20.793 -5.348 21.519 1.00 85.44 341 ARG A C 1
ATOM 2689 O O . ARG A 1 341 ? -21.206 -5.345 22.678 1.00 85.44 341 ARG A O 1
ATOM 2696 N N . ARG A 1 342 ? -21.121 -6.299 20.637 1.00 84.00 342 ARG A N 1
ATOM 2697 C CA . ARG A 1 342 ? -22.003 -7.434 20.947 1.00 84.00 342 ARG A CA 1
ATOM 2698 C C . ARG A 1 342 ? -21.256 -8.492 21.752 1.00 84.00 342 ARG A C 1
ATOM 2700 O O . ARG A 1 342 ? -21.782 -8.966 22.753 1.00 84.00 342 ARG A O 1
ATOM 2707 N N . SER A 1 343 ? -20.035 -8.834 21.343 1.00 84.25 343 SER A N 1
ATOM 2708 C CA . SER A 1 343 ? -19.210 -9.850 22.002 1.00 84.25 343 SER A CA 1
ATOM 2709 C C . SER A 1 343 ? -18.193 -9.280 22.997 1.00 84.25 343 SER A C 1
ATOM 2711 O O . SER A 1 343 ? -17.638 -10.032 23.790 1.00 84.25 343 SER A O 1
ATOM 2713 N N . GLY A 1 344 ? -17.895 -7.978 22.942 1.00 83.00 344 GLY A N 1
ATOM 2714 C CA . GLY A 1 344 ? -16.840 -7.310 23.719 1.00 83.00 344 GLY A CA 1
ATOM 2715 C C . GLY A 1 344 ? -15.408 -7.644 23.275 1.00 83.00 344 GLY A C 1
ATOM 2716 O O . GLY A 1 344 ? -14.445 -7.175 23.893 1.00 83.00 344 GLY A O 1
ATOM 2717 N N . ARG A 1 345 ? -15.261 -8.454 22.219 1.00 86.94 345 ARG A N 1
ATOM 2718 C CA . ARG A 1 345 ? -13.970 -8.961 21.734 1.00 86.94 345 ARG A CA 1
ATOM 2719 C C . ARG A 1 345 ? -13.263 -7.903 20.902 1.00 86.94 345 ARG A C 1
ATOM 2721 O O . ARG A 1 345 ? -13.908 -7.148 20.173 1.00 86.94 345 ARG A O 1
ATOM 2728 N N . ARG A 1 346 ? -11.933 -7.878 20.988 1.00 88.81 346 ARG A N 1
ATOM 2729 C CA . ARG A 1 346 ? -11.090 -7.030 20.142 1.00 88.81 346 ARG A CA 1
ATOM 2730 C C . ARG A 1 346 ? -11.275 -7.417 18.676 1.00 88.81 346 ARG A C 1
ATOM 2732 O O . ARG A 1 346 ? -11.297 -8.601 18.362 1.00 88.81 346 ARG A O 1
ATOM 2739 N N . VAL A 1 347 ? -11.384 -6.433 17.793 1.00 91.44 347 VAL A N 1
ATOM 2740 C CA . VAL A 1 347 ? -11.495 -6.623 16.345 1.00 91.44 347 VAL A CA 1
ATOM 2741 C C . VAL A 1 347 ? -10.222 -6.111 15.684 1.00 91.44 347 VAL A C 1
ATOM 2743 O O . VAL A 1 347 ? -9.784 -4.992 15.935 1.00 91.44 347 VAL A O 1
ATOM 2746 N N . ILE A 1 348 ? -9.620 -6.935 14.837 1.00 89.69 348 ILE A N 1
ATOM 2747 C CA . ILE A 1 348 ? -8.431 -6.607 14.059 1.00 89.69 348 ILE A CA 1
ATOM 2748 C C . ILE A 1 348 ? -8.841 -6.627 12.583 1.00 89.69 348 ILE A C 1
ATOM 2750 O O . ILE A 1 348 ? -9.087 -7.704 12.030 1.00 89.69 348 ILE A O 1
ATOM 2754 N N . PRO A 1 349 ? -8.970 -5.453 11.942 1.00 91.56 349 PRO A N 1
ATOM 2755 C CA . PRO A 1 349 ? -9.353 -5.379 10.545 1.00 91.56 349 PRO A CA 1
ATOM 2756 C C . PRO A 1 349 ? -8.206 -5.848 9.638 1.00 91.56 349 PRO A C 1
ATOM 2758 O O . PRO A 1 349 ? -7.027 -5.594 9.909 1.00 91.56 349 PRO A O 1
ATOM 2761 N N . ARG A 1 350 ? -8.564 -6.535 8.551 1.00 89.50 350 ARG A N 1
ATOM 2762 C CA . ARG A 1 350 ? -7.636 -7.049 7.538 1.00 89.50 350 ARG A CA 1
ATOM 2763 C C . ARG A 1 350 ? -8.120 -6.732 6.134 1.00 89.50 350 ARG A C 1
ATOM 2765 O O . ARG A 1 350 ? -9.307 -6.840 5.836 1.00 89.50 350 ARG A O 1
ATOM 2772 N N . LEU A 1 351 ? -7.192 -6.366 5.262 1.00 89.50 351 LEU A N 1
ATOM 2773 C CA . LEU A 1 351 ? -7.427 -6.182 3.840 1.00 89.50 351 LEU A CA 1
ATOM 2774 C C . LEU A 1 351 ? -6.396 -6.991 3.056 1.00 89.50 351 LEU A C 1
ATOM 2776 O O . LEU A 1 351 ? -5.366 -6.473 2.634 1.00 89.50 351 LEU A O 1
ATOM 2780 N N . SER A 1 352 ? -6.716 -8.258 2.810 1.00 90.06 352 SER A N 1
ATOM 2781 C CA . SER A 1 352 ? -5.860 -9.184 2.060 1.00 90.06 352 SER A CA 1
ATOM 2782 C C . SER A 1 352 ? -5.955 -8.958 0.546 1.00 90.06 352 SER A C 1
ATOM 2784 O O . SER A 1 352 ? -6.368 -9.845 -0.201 1.00 90.06 352 SER A O 1
ATOM 2786 N N . SER A 1 353 ? -5.654 -7.744 0.078 1.00 88.94 353 SER A N 1
ATOM 2787 C CA . SER A 1 353 ? -5.710 -7.370 -1.343 1.00 88.94 353 SER A CA 1
ATOM 2788 C C . SER A 1 353 ? -4.727 -6.253 -1.682 1.00 88.94 353 SER A C 1
ATOM 2790 O O . SER A 1 353 ? -4.412 -5.428 -0.829 1.00 88.94 353 SER A O 1
ATOM 2792 N N . ALA A 1 354 ? -4.350 -6.149 -2.955 1.00 86.81 354 ALA A N 1
ATOM 2793 C CA . ALA A 1 354 ? -3.420 -5.146 -3.476 1.00 86.81 354 ALA A CA 1
ATOM 2794 C C . ALA A 1 354 ? -4.012 -3.721 -3.568 1.00 86.81 354 ALA A C 1
ATOM 2796 O O . ALA A 1 354 ? -3.521 -2.883 -4.326 1.00 86.81 354 ALA A O 1
ATOM 2797 N N . HIS A 1 355 ? -5.116 -3.437 -2.873 1.00 86.69 355 HIS A N 1
ATOM 2798 C CA . HIS A 1 355 ? -5.778 -2.145 -2.979 1.00 86.69 355 HIS A CA 1
ATOM 2799 C C . HIS A 1 355 ? -4.999 -1.056 -2.236 1.00 86.69 355 HIS A C 1
ATOM 2801 O O . HIS A 1 355 ? -4.798 -1.124 -1.026 1.00 86.69 355 HIS A O 1
ATOM 2807 N N . ASN A 1 356 ? -4.636 0.003 -2.958 1.00 83.62 356 ASN A N 1
ATOM 2808 C CA . ASN A 1 356 ? -4.094 1.218 -2.369 1.00 83.62 356 ASN A CA 1
ATOM 2809 C C . ASN A 1 356 ? -5.218 2.111 -1.804 1.00 83.62 356 ASN A C 1
ATOM 2811 O O . ASN A 1 356 ? -5.779 2.950 -2.507 1.00 83.62 356 ASN A O 1
ATOM 2815 N N . TYR A 1 357 ? -5.507 1.967 -0.511 1.00 83.94 357 TYR A N 1
ATOM 2816 C CA . TYR A 1 357 ? -6.539 2.735 0.201 1.00 83.94 357 TYR A CA 1
ATOM 2817 C C . TYR A 1 357 ? -6.112 4.146 0.630 1.00 83.94 357 TYR A C 1
ATOM 2819 O O . TYR A 1 357 ? -6.896 4.852 1.258 1.00 83.94 357 TYR A O 1
ATOM 2827 N N . SER A 1 358 ? -4.890 4.590 0.316 1.00 75.62 358 SER A N 1
ATOM 2828 C CA . SER A 1 358 ? -4.360 5.872 0.810 1.00 75.62 358 SER A CA 1
ATOM 2829 C C . SER A 1 358 ? -4.972 7.118 0.157 1.00 75.62 358 SER A C 1
ATOM 2831 O O . SER A 1 358 ? -4.795 8.224 0.670 1.00 75.62 358 SER A O 1
ATOM 2833 N N . SER A 1 359 ? -5.682 6.973 -0.967 1.00 68.62 359 SER A N 1
ATOM 2834 C CA . SER A 1 359 ? -6.212 8.111 -1.721 1.00 68.62 359 SER A CA 1
ATOM 2835 C C . SER A 1 359 ? -7.601 7.855 -2.304 1.00 68.62 359 SER A C 1
ATOM 2837 O O . SER A 1 359 ? -7.921 6.746 -2.730 1.00 68.62 359 SER A O 1
ATOM 2839 N N . ASN A 1 360 ? -8.410 8.920 -2.351 1.00 68.12 360 ASN A N 1
ATOM 2840 C CA . ASN A 1 360 ? -9.730 8.955 -2.991 1.00 68.12 360 ASN A CA 1
ATOM 2841 C C . ASN A 1 360 ? -10.725 7.893 -2.474 1.00 68.12 360 ASN A C 1
ATOM 2843 O O . ASN A 1 360 ? -11.487 7.331 -3.258 1.00 68.12 360 ASN A O 1
ATOM 2847 N N . GLN A 1 361 ? -10.701 7.614 -1.166 1.00 77.62 361 GLN A N 1
ATOM 2848 C CA . GLN A 1 361 ? -11.587 6.653 -0.505 1.00 77.62 361 GLN A CA 1
ATOM 2849 C C . GLN A 1 361 ? -12.491 7.323 0.532 1.00 77.62 361 GLN A C 1
ATOM 2851 O O . GLN A 1 361 ? -12.216 8.427 0.999 1.00 77.62 361 GLN A O 1
ATOM 2856 N N . LEU A 1 362 ? -13.551 6.614 0.927 1.00 83.25 362 LEU A N 1
ATOM 2857 C CA . LEU A 1 362 ? -14.368 6.988 2.079 1.00 83.25 362 LEU A CA 1
ATOM 2858 C C . LEU A 1 362 ? -13.520 6.934 3.355 1.00 83.25 362 LEU A C 1
ATOM 2860 O O . LEU A 1 362 ? -12.836 5.938 3.601 1.00 83.25 362 LEU A O 1
ATOM 2864 N N . GLY A 1 363 ? -13.614 7.973 4.187 1.00 85.88 363 GLY A N 1
ATOM 2865 C CA . GLY A 1 363 ? -12.779 8.126 5.381 1.00 85.88 363 GLY A CA 1
ATOM 2866 C C . GLY A 1 363 ? -12.826 6.936 6.341 1.00 85.88 363 GLY A C 1
ATOM 2867 O O . GLY A 1 363 ? -11.792 6.465 6.812 1.00 85.88 363 GLY A O 1
ATOM 2868 N N . MET A 1 364 ? -14.020 6.366 6.533 1.00 89.06 364 MET A N 1
ATOM 2869 C CA . MET A 1 364 ? -14.240 5.154 7.329 1.00 89.06 364 MET A CA 1
ATOM 2870 C C . MET A 1 364 ? -13.464 3.940 6.786 1.00 89.06 364 MET A C 1
ATOM 2872 O O . MET A 1 364 ? -12.790 3.238 7.538 1.00 89.06 364 MET A O 1
ATOM 2876 N N . TYR A 1 365 ? -13.510 3.706 5.472 1.00 89.75 365 TYR A N 1
ATOM 2877 C CA . TYR A 1 365 ? -12.764 2.614 4.843 1.00 89.75 365 TYR A CA 1
ATOM 2878 C C . TYR A 1 365 ? -11.256 2.833 4.950 1.00 89.75 365 TYR A C 1
ATOM 2880 O O . TYR A 1 365 ? -10.524 1.927 5.348 1.00 89.75 365 TYR A O 1
ATOM 2888 N N . GLN A 1 366 ? -10.799 4.050 4.639 1.00 89.38 366 GLN A N 1
ATOM 2889 C CA . GLN A 1 366 ? -9.389 4.409 4.724 1.00 89.38 366 GLN A CA 1
ATOM 2890 C C . GLN A 1 366 ? -8.860 4.236 6.151 1.00 89.38 366 GLN A C 1
ATOM 2892 O O . GLN A 1 366 ? -7.755 3.728 6.327 1.00 89.38 366 GLN A O 1
ATOM 2897 N N . PHE A 1 367 ? -9.644 4.602 7.167 1.00 91.12 367 PHE A N 1
ATOM 2898 C CA . PHE A 1 367 ? -9.290 4.410 8.568 1.00 91.12 367 PHE A CA 1
ATOM 2899 C C . PHE A 1 367 ? -9.122 2.930 8.921 1.00 91.12 367 PHE A C 1
ATOM 2901 O O . PHE A 1 367 ? -8.061 2.537 9.401 1.00 91.12 367 PHE A O 1
ATOM 2908 N N . LEU A 1 368 ? -10.129 2.099 8.627 1.00 91.94 368 LEU A N 1
ATOM 2909 C CA . LEU A 1 368 ? -10.092 0.659 8.914 1.00 91.94 368 LEU A CA 1
ATOM 2910 C C . LEU A 1 368 ? -8.922 -0.042 8.228 1.00 91.94 368 LEU A C 1
ATOM 2912 O O . LEU A 1 368 ? -8.257 -0.868 8.847 1.00 91.94 368 LEU A O 1
ATOM 2916 N N . ALA A 1 369 ? -8.663 0.299 6.967 1.00 89.50 369 ALA A N 1
ATOM 2917 C CA . ALA A 1 369 ? -7.538 -0.254 6.233 1.00 89.50 369 ALA A CA 1
ATOM 2918 C C . ALA A 1 369 ? -6.201 0.240 6.807 1.00 89.50 369 ALA A C 1
ATOM 2920 O O . ALA A 1 369 ? -5.291 -0.555 6.983 1.00 89.50 369 ALA A O 1
ATOM 2921 N N . THR A 1 370 ? -6.091 1.513 7.204 1.00 88.06 370 THR A N 1
ATOM 2922 C CA . THR A 1 370 ? -4.859 2.047 7.818 1.00 88.06 370 THR A CA 1
ATOM 2923 C C . THR A 1 370 ? -4.582 1.442 9.200 1.00 88.06 370 THR A C 1
ATOM 2925 O O . THR A 1 370 ? -3.422 1.323 9.585 1.00 88.06 370 THR A O 1
ATOM 2928 N N . LEU A 1 371 ? -5.607 1.025 9.954 1.00 87.31 371 LEU A N 1
ATOM 2929 C CA . LEU A 1 371 ? -5.418 0.372 11.257 1.00 87.31 371 LEU A CA 1
ATOM 2930 C C . LEU A 1 371 ? -4.606 -0.923 11.172 1.00 87.31 371 LEU A C 1
ATOM 2932 O O . LEU A 1 371 ? -3.878 -1.232 12.113 1.00 87.31 371 LEU A O 1
ATOM 2936 N N . GLN A 1 372 ? -4.693 -1.666 10.065 1.00 82.00 372 GLN A N 1
ATOM 2937 C CA . GLN A 1 372 ? -3.893 -2.884 9.897 1.00 82.00 372 GLN A CA 1
ATOM 2938 C C . GLN A 1 372 ? -2.387 -2.582 9.814 1.00 82.00 372 GLN A C 1
ATOM 2940 O O . GLN A 1 372 ? -1.574 -3.440 10.159 1.00 82.00 372 GLN A O 1
ATOM 2945 N N . ASP A 1 373 ? -2.041 -1.358 9.401 1.00 76.06 373 ASP A N 1
ATOM 2946 C CA . ASP A 1 373 ? -0.676 -0.848 9.325 1.00 76.06 373 ASP A CA 1
ATOM 2947 C C . ASP A 1 373 ? -0.264 -0.108 10.602 1.00 76.06 373 ASP A C 1
ATOM 2949 O O . ASP A 1 373 ? 0.827 0.461 10.652 1.00 76.06 373 ASP A O 1
ATOM 2953 N N . ASP A 1 374 ? -1.107 -0.046 11.639 1.00 73.25 374 ASP A N 1
ATOM 2954 C CA . ASP A 1 374 ? -0.753 0.670 12.862 1.00 73.25 374 ASP A CA 1
ATOM 2955 C C . ASP A 1 374 ? 0.400 -0.037 13.583 1.00 73.25 374 ASP A C 1
ATOM 2957 O O . ASP A 1 374 ? 0.225 -1.043 14.267 1.00 73.25 374 ASP A O 1
ATOM 2961 N N . GLY A 1 375 ? 1.609 0.489 13.394 1.00 59.41 375 GLY A N 1
ATOM 2962 C CA . GLY A 1 375 ? 2.844 -0.140 13.847 1.00 59.41 375 GLY A CA 1
ATOM 2963 C C . GLY A 1 375 ? 3.551 -0.966 12.772 1.00 59.41 375 GLY A C 1
ATOM 2964 O O . GLY A 1 375 ? 4.707 -1.312 12.992 1.00 59.41 375 GLY A O 1
ATOM 2965 N N . SER A 1 376 ? 2.947 -1.213 11.606 1.00 61.16 376 SER A N 1
ATOM 2966 C CA . SER A 1 376 ? 3.634 -1.750 10.423 1.00 61.16 376 SER A CA 1
ATOM 2967 C C . SER A 1 376 ? 4.166 -0.621 9.551 1.00 61.16 376 SER A C 1
ATOM 2969 O O . SER A 1 376 ? 3.596 0.466 9.508 1.00 61.16 376 SER A O 1
ATOM 2971 N N . ALA A 1 377 ? 5.243 -0.860 8.812 1.00 56.38 377 ALA A N 1
ATOM 2972 C CA . ALA A 1 377 ? 5.620 0.056 7.747 1.00 56.38 377 ALA A CA 1
ATOM 2973 C C . ALA A 1 377 ? 5.953 -0.682 6.468 1.00 56.38 377 ALA A C 1
ATOM 2975 O O . ALA A 1 377 ? 6.596 -1.726 6.481 1.00 56.38 377 ALA A O 1
ATOM 2976 N N . LEU A 1 378 ? 5.598 -0.029 5.363 1.00 64.44 378 LEU A N 1
ATOM 2977 C CA . LEU A 1 378 ? 6.270 -0.221 4.093 1.00 64.44 378 LEU A CA 1
ATOM 2978 C C . LEU A 1 378 ? 7.758 0.095 4.291 1.00 64.44 378 LEU A C 1
ATOM 2980 O O . LEU A 1 378 ? 8.131 1.256 4.500 1.00 64.44 378 LEU A O 1
ATOM 2984 N N . LEU A 1 379 ? 8.592 -0.937 4.230 1.00 70.75 379 LEU A N 1
ATOM 2985 C CA . LEU A 1 379 ? 10.038 -0.799 4.238 1.00 70.75 379 LEU A CA 1
ATOM 2986 C C . LEU A 1 379 ? 10.490 -0.712 2.783 1.00 70.75 379 LEU A C 1
ATOM 2988 O O . LEU A 1 379 ? 10.414 -1.671 2.015 1.00 70.75 379 LEU A O 1
ATOM 2992 N N . ALA A 1 380 ? 10.937 0.476 2.404 1.00 72.50 380 ALA A N 1
ATOM 2993 C CA . ALA A 1 380 ? 11.561 0.733 1.121 1.00 72.50 380 ALA A CA 1
ATOM 2994 C C . ALA A 1 380 ? 12.789 1.601 1.365 1.00 72.50 380 ALA A C 1
ATOM 2996 O O . ALA A 1 380 ? 12.730 2.551 2.154 1.00 72.50 380 ALA A O 1
ATOM 2997 N N . PHE A 1 381 ? 13.887 1.281 0.687 1.00 82.25 381 PHE A N 1
ATOM 2998 C CA . PHE A 1 381 ? 15.076 2.114 0.727 1.00 82.25 381 PHE A CA 1
ATOM 2999 C C . PHE A 1 381 ? 14.754 3.506 0.173 1.00 82.25 381 PHE A C 1
ATOM 3001 O O . PHE A 1 381 ? 14.061 3.653 -0.837 1.00 82.25 381 PHE A O 1
ATOM 3008 N N . LYS A 1 382 ? 15.286 4.538 0.826 1.00 82.44 382 LYS A N 1
ATOM 3009 C CA . LYS A 1 382 ? 15.251 5.909 0.331 1.00 82.44 382 LYS A CA 1
ATOM 3010 C C . LYS A 1 382 ? 16.606 6.555 0.516 1.00 82.44 382 LYS A C 1
ATOM 3012 O O . LYS A 1 382 ? 17.239 6.403 1.557 1.00 82.44 382 LYS A O 1
ATOM 3017 N N . TRP A 1 383 ? 17.016 7.314 -0.491 1.00 87.88 383 TRP A N 1
ATOM 3018 C CA . TRP A 1 383 ? 18.141 8.219 -0.332 1.00 87.88 383 TRP A CA 1
ATOM 3019 C C . TRP A 1 383 ? 17.803 9.310 0.699 1.00 87.88 383 TRP A C 1
ATOM 3021 O O . TRP A 1 383 ? 16.634 9.684 0.817 1.00 87.88 383 TRP A O 1
ATOM 3031 N N . PRO A 1 384 ? 18.796 9.840 1.438 1.00 86.94 384 PRO A N 1
ATOM 3032 C CA . PRO A 1 384 ? 18.593 10.982 2.317 1.00 86.94 384 PRO A CA 1
ATOM 3033 C C . PRO A 1 384 ? 17.998 12.147 1.526 1.00 86.94 38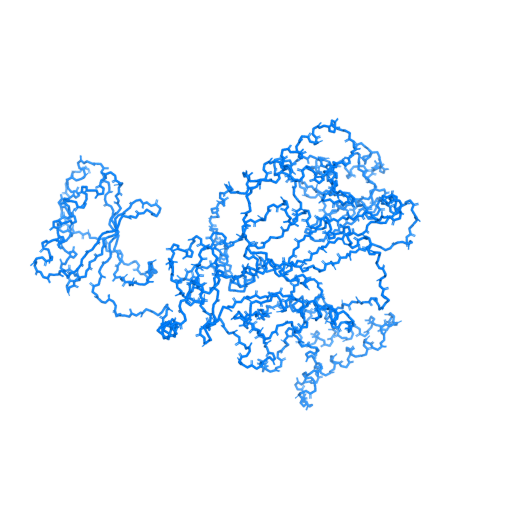4 PRO A C 1
ATOM 3035 O O . PRO A 1 384 ? 18.469 12.449 0.427 1.00 86.94 384 PRO A O 1
ATOM 3038 N N . GLN A 1 385 ? 17.011 12.834 2.101 1.00 84.25 385 GLN A N 1
ATOM 3039 C CA . GLN A 1 385 ? 16.291 13.918 1.424 1.00 84.25 385 GLN A CA 1
ATOM 3040 C C . GLN A 1 385 ? 17.232 15.015 0.898 1.00 84.25 385 GLN A C 1
ATOM 3042 O O . GLN A 1 385 ? 17.041 15.535 -0.197 1.00 84.25 385 GLN A O 1
ATOM 3047 N N . ALA A 1 386 ? 18.311 15.308 1.631 1.00 86.94 386 ALA A N 1
ATOM 3048 C CA . ALA A 1 386 ? 19.335 16.270 1.223 1.00 86.94 386 ALA A CA 1
ATOM 3049 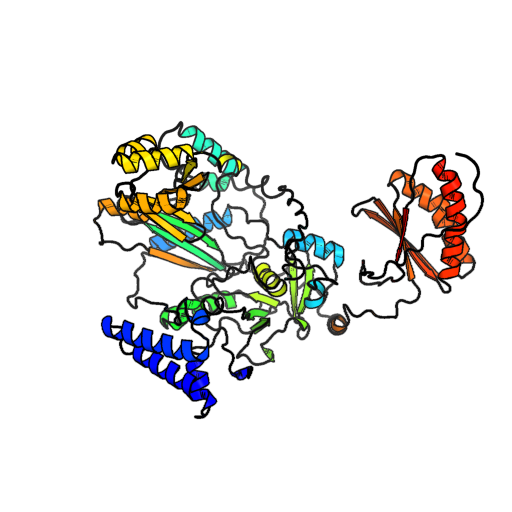C C . ALA A 1 386 ? 20.054 15.903 -0.094 1.00 86.94 386 ALA A C 1
ATOM 3051 O O . ALA A 1 386 ? 20.589 16.783 -0.765 1.00 86.94 386 ALA A O 1
ATOM 3052 N N . LEU A 1 387 ? 20.067 14.622 -0.473 1.00 89.56 387 LEU A N 1
ATOM 3053 C CA . LEU A 1 387 ? 20.705 14.116 -1.692 1.00 89.56 387 LEU A CA 1
ATOM 3054 C C . LEU A 1 387 ? 19.710 13.898 -2.843 1.00 89.56 387 LEU A C 1
ATOM 3056 O O . LEU A 1 387 ? 20.131 13.663 -3.976 1.00 89.56 387 LEU A O 1
ATOM 3060 N N . GLU A 1 388 ? 18.398 13.989 -2.594 1.00 86.38 388 GLU A N 1
ATOM 3061 C CA . GLU A 1 388 ? 17.364 13.654 -3.583 1.00 86.38 388 GLU A CA 1
ATOM 3062 C C . GLU A 1 388 ? 17.405 14.530 -4.842 1.00 86.38 388 GLU A C 1
ATOM 3064 O O . GLU A 1 388 ? 16.921 14.085 -5.880 1.00 86.38 388 GLU A O 1
ATOM 3069 N N . ASN A 1 389 ? 18.024 15.711 -4.791 1.00 89.94 389 ASN A N 1
ATOM 3070 C CA . ASN A 1 389 ? 18.141 16.631 -5.929 1.00 89.94 389 ASN A CA 1
ATOM 3071 C C . ASN A 1 389 ? 19.487 16.548 -6.669 1.00 89.94 389 ASN A C 1
ATOM 3073 O O . ASN A 1 389 ? 19.734 17.345 -7.575 1.00 89.94 389 ASN A O 1
ATOM 3077 N N . LEU A 1 390 ? 20.371 15.611 -6.308 1.00 91.88 390 LEU A N 1
ATOM 3078 C CA . LEU A 1 390 ? 21.623 15.422 -7.039 1.00 91.88 390 LEU A CA 1
ATOM 3079 C C . LEU A 1 390 ? 21.361 14.910 -8.468 1.00 91.88 390 LEU A C 1
ATOM 3081 O O . LEU A 1 390 ? 20.517 14.025 -8.649 1.00 91.88 390 LEU A O 1
ATOM 3085 N N . PRO A 1 391 ? 22.109 15.411 -9.477 1.00 92.38 391 PRO A N 1
ATOM 3086 C CA . PRO A 1 391 ? 21.911 15.053 -10.885 1.00 92.38 391 PRO A CA 1
ATOM 3087 C C . PRO A 1 391 ? 22.168 13.571 -11.161 1.00 92.38 391 PRO A C 1
ATOM 3089 O O . PRO A 1 391 ? 21.632 13.017 -12.116 1.00 92.38 391 PRO A O 1
ATOM 3092 N N . TYR A 1 392 ? 22.974 12.929 -10.319 1.00 93.06 392 TYR A N 1
ATOM 3093 C CA . TYR A 1 392 ? 23.254 11.508 -10.375 1.00 93.06 392 TYR A CA 1
ATOM 3094 C C . TYR A 1 392 ? 23.316 10.934 -8.961 1.00 93.06 392 TYR A C 1
ATOM 3096 O O . TYR A 1 392 ? 23.953 11.518 -8.082 1.00 93.06 392 TYR A O 1
ATOM 3104 N N . LEU A 1 393 ? 22.683 9.779 -8.764 1.00 94.38 393 LEU A N 1
ATOM 3105 C CA . LEU A 1 393 ? 22.886 8.919 -7.604 1.00 94.38 393 LEU A CA 1
ATOM 3106 C C . LEU A 1 393 ? 23.288 7.520 -8.084 1.00 94.38 393 LEU A C 1
ATOM 3108 O O . LEU A 1 393 ? 22.638 6.991 -8.989 1.00 94.38 393 LEU A O 1
ATOM 3112 N N . PRO A 1 394 ? 24.339 6.917 -7.505 1.00 94.25 394 PRO A N 1
ATOM 3113 C CA . PRO A 1 394 ? 24.776 5.582 -7.879 1.00 94.25 394 PRO A CA 1
ATOM 3114 C C . PRO A 1 394 ? 23.790 4.511 -7.415 1.00 94.25 394 PRO A C 1
ATOM 3116 O O . PRO A 1 394 ? 22.901 4.752 -6.598 1.00 94.25 394 PRO A O 1
ATOM 3119 N N . ARG A 1 395 ? 23.981 3.296 -7.927 1.00 94.00 395 ARG A N 1
ATOM 3120 C CA . ARG A 1 395 ? 23.301 2.111 -7.410 1.00 94.00 395 ARG A CA 1
ATOM 3121 C C . ARG A 1 395 ? 23.722 1.849 -5.962 1.00 94.00 395 ARG A C 1
ATOM 3123 O O . ARG A 1 395 ? 24.874 2.087 -5.613 1.00 94.00 395 ARG A O 1
ATOM 3130 N N . VAL A 1 396 ? 22.815 1.336 -5.137 1.00 93.62 396 VAL A N 1
ATOM 3131 C CA . VAL A 1 396 ? 23.099 0.890 -3.765 1.00 93.62 396 VAL A CA 1
ATOM 3132 C C . VAL A 1 396 ? 22.821 -0.600 -3.658 1.00 93.62 396 VAL A C 1
ATOM 3134 O O . VAL A 1 396 ? 21.739 -1.052 -4.034 1.00 93.62 396 VAL A O 1
ATOM 3137 N N . GLU A 1 397 ? 23.784 -1.348 -3.132 1.00 92.62 397 GLU A N 1
ATOM 3138 C CA . GLU A 1 397 ? 23.735 -2.803 -3.016 1.00 92.62 397 GLU A CA 1
ATOM 3139 C C . GLU A 1 397 ? 23.978 -3.257 -1.570 1.00 92.62 397 GLU A C 1
ATOM 3141 O O . GLU A 1 397 ? 24.861 -2.731 -0.895 1.00 92.62 397 GLU A O 1
ATOM 3146 N N . LEU A 1 398 ? 23.236 -4.267 -1.112 1.00 89.38 398 LEU A N 1
ATOM 3147 C CA . LEU A 1 398 ? 23.470 -4.999 0.138 1.00 89.38 398 LEU A CA 1
ATOM 3148 C C . LEU A 1 398 ? 23.442 -6.492 -0.161 1.00 89.38 398 LEU A C 1
ATOM 3150 O O . LEU A 1 398 ? 22.435 -6.989 -0.654 1.00 89.38 398 LEU A O 1
ATOM 3154 N N . SER A 1 399 ? 24.520 -7.209 0.154 1.00 85.50 399 SER A N 1
ATOM 3155 C CA . SER A 1 399 ? 24.587 -8.673 0.050 1.00 85.50 399 SER A CA 1
ATOM 3156 C C . SER A 1 399 ? 23.986 -9.216 -1.261 1.00 85.50 399 SER A C 1
ATOM 3158 O O . SER A 1 399 ? 23.116 -10.063 -1.197 1.00 85.50 399 SER A O 1
ATOM 3160 N N . ARG A 1 400 ? 24.391 -8.740 -2.452 1.00 85.31 400 ARG A N 1
ATOM 3161 C CA . ARG A 1 400 ? 23.820 -9.144 -3.772 1.00 85.31 400 ARG A CA 1
ATOM 3162 C C . ARG A 1 400 ? 22.337 -8.789 -3.992 1.00 85.31 400 ARG A C 1
ATOM 3164 O O . ARG A 1 400 ? 21.644 -9.422 -4.786 1.00 85.31 400 ARG A O 1
ATOM 3171 N N . CYS A 1 401 ? 21.847 -7.767 -3.304 1.00 90.44 401 CYS A N 1
ATOM 3172 C CA . CYS A 1 401 ? 20.534 -7.178 -3.517 1.00 90.44 401 CYS A CA 1
ATOM 3173 C C . CYS A 1 401 ? 20.675 -5.692 -3.859 1.00 90.44 401 CYS A C 1
ATOM 3175 O O . CYS A 1 401 ? 21.272 -4.933 -3.096 1.00 90.44 401 CYS A O 1
ATOM 3177 N N . ILE A 1 402 ? 20.117 -5.269 -4.992 1.00 92.44 402 ILE A N 1
ATOM 3178 C CA . ILE A 1 402 ? 19.978 -3.863 -5.359 1.00 92.44 402 ILE A CA 1
ATOM 3179 C C . ILE A 1 402 ? 18.858 -3.264 -4.514 1.00 92.44 402 ILE A C 1
ATOM 3181 O O . ILE A 1 402 ? 17.694 -3.642 -4.639 1.00 92.44 402 ILE A O 1
ATOM 3185 N N . LEU A 1 403 ? 19.218 -2.296 -3.680 1.00 91.12 403 LEU A N 1
ATOM 3186 C CA . LEU A 1 403 ? 18.292 -1.555 -2.825 1.00 91.12 403 LEU A CA 1
ATOM 3187 C C . LEU A 1 403 ? 17.772 -0.299 -3.518 1.00 91.12 403 LEU A C 1
ATOM 3189 O O . LEU A 1 403 ? 16.656 0.152 -3.277 1.00 91.12 403 LEU A O 1
ATOM 3193 N N . SER A 1 404 ? 18.612 0.288 -4.366 1.00 93.00 404 SER A N 1
ATOM 3194 C CA . SER A 1 404 ? 18.304 1.481 -5.141 1.00 93.00 404 SER A CA 1
ATOM 3195 C C . SER A 1 404 ? 19.067 1.423 -6.446 1.00 93.00 404 SER A C 1
ATOM 3197 O O . SER A 1 404 ? 20.283 1.241 -6.434 1.00 93.00 404 SER A O 1
ATOM 3199 N N . ARG A 1 405 ? 18.363 1.571 -7.564 1.00 94.00 405 ARG A N 1
ATOM 3200 C CA . ARG A 1 405 ? 18.971 1.670 -8.894 1.00 94.00 405 ARG A CA 1
ATOM 3201 C C . ARG A 1 405 ? 19.703 3.000 -9.047 1.00 94.00 405 ARG A C 1
ATOM 3203 O O . ARG A 1 405 ? 19.279 4.013 -8.487 1.00 94.00 405 ARG A O 1
ATOM 3210 N N . ALA A 1 406 ? 20.760 3.006 -9.854 1.00 94.56 406 ALA A N 1
ATOM 3211 C CA . ALA A 1 406 ? 21.379 4.243 -10.301 1.00 94.56 406 ALA A CA 1
ATOM 3212 C C . ALA A 1 406 ? 20.335 5.145 -10.975 1.00 94.56 406 ALA A C 1
ATOM 3214 O O . ALA A 1 406 ? 19.476 4.673 -11.726 1.00 94.56 406 ALA A O 1
ATOM 3215 N N . ARG A 1 407 ? 20.403 6.443 -10.681 1.00 94.88 407 ARG A N 1
ATOM 3216 C CA . ARG A 1 407 ? 19.382 7.430 -11.036 1.00 94.88 407 ARG A CA 1
ATOM 3217 C C . ARG A 1 407 ? 20.028 8.685 -11.602 1.00 94.88 407 ARG A C 1
ATOM 3219 O O . ARG A 1 407 ? 20.953 9.220 -10.997 1.00 94.88 407 ARG A O 1
ATOM 3226 N N . TRP A 1 408 ? 19.474 9.199 -12.694 1.00 96.00 408 TRP A N 1
ATOM 3227 C CA . TRP A 1 408 ? 19.851 10.456 -13.330 1.00 96.00 408 TRP A CA 1
ATOM 3228 C C . TRP A 1 408 ? 18.673 11.422 -13.314 1.00 96.00 408 TRP A C 1
ATOM 3230 O O . TRP A 1 408 ? 17.560 11.060 -13.689 1.00 96.00 408 TRP A O 1
ATOM 3240 N N . ILE A 1 409 ? 18.922 12.662 -12.907 1.00 96.19 409 ILE A N 1
ATOM 3241 C CA . ILE A 1 409 ? 17.967 13.758 -13.043 1.00 96.19 409 ILE A CA 1
ATOM 3242 C C . ILE A 1 409 ? 18.371 14.572 -14.268 1.00 96.19 409 ILE A C 1
ATOM 3244 O O . ILE A 1 409 ? 19.437 15.183 -14.290 1.00 96.19 409 ILE A O 1
ATOM 3248 N N . LEU A 1 410 ? 17.504 14.589 -15.274 1.00 96.50 410 LEU A N 1
ATOM 3249 C CA . LEU A 1 410 ? 17.635 15.429 -16.453 1.00 96.50 410 LEU A CA 1
ATOM 3250 C C . LEU A 1 410 ? 16.907 16.743 -16.206 1.00 96.50 410 LEU A C 1
ATOM 3252 O O . LEU A 1 410 ? 15.690 16.758 -16.027 1.00 96.50 410 LEU A O 1
ATOM 3256 N N . GLN A 1 411 ? 17.649 17.844 -16.220 1.00 96.50 411 GLN A N 1
ATOM 3257 C CA . GLN A 1 411 ? 17.065 19.180 -16.223 1.00 96.50 411 GLN A CA 1
ATOM 3258 C C . GLN A 1 411 ? 16.615 19.545 -17.640 1.00 96.50 411 GLN A C 1
ATOM 3260 O O . GLN A 1 411 ? 17.044 18.944 -18.625 1.00 96.50 411 GLN A O 1
ATOM 3265 N N . LYS A 1 412 ? 15.819 20.604 -17.778 1.00 96.56 412 LYS A N 1
ATOM 3266 C CA . LYS A 1 412 ? 15.360 21.128 -19.075 1.00 96.56 412 LYS A CA 1
ATOM 3267 C C . LYS A 1 412 ? 16.465 21.276 -20.128 1.00 96.56 412 LYS A C 1
ATOM 3269 O O . LYS A 1 412 ? 16.257 20.959 -21.297 1.00 96.56 412 LYS A O 1
ATOM 3274 N N . ALA A 1 413 ? 17.652 21.727 -19.717 1.00 96.38 413 ALA A N 1
ATOM 3275 C CA . ALA A 1 413 ? 18.812 21.838 -20.602 1.00 96.38 413 ALA A CA 1
ATOM 3276 C C . ALA A 1 413 ? 19.325 20.463 -21.073 1.00 96.38 413 ALA A C 1
ATOM 3278 O O . ALA A 1 413 ? 19.676 20.303 -22.243 1.00 96.38 413 ALA A O 1
ATOM 3279 N N . ASP A 1 414 ? 19.320 19.458 -20.194 1.00 96.06 414 ASP A N 1
ATOM 3280 C CA . ASP A 1 414 ? 19.679 18.084 -20.541 1.00 96.06 414 ASP A CA 1
ATOM 3281 C C . ASP A 1 414 ? 18.670 17.480 -21.514 1.00 96.06 414 ASP A C 1
ATOM 3283 O O . ASP A 1 414 ? 19.079 16.900 -22.517 1.00 96.06 414 ASP A O 1
ATOM 3287 N N . ILE A 1 415 ? 17.373 17.682 -21.273 1.00 97.06 415 ILE A N 1
ATOM 3288 C CA . ILE A 1 415 ? 16.289 17.210 -22.146 1.00 97.06 415 ILE A CA 1
ATOM 3289 C C . ILE A 1 415 ? 16.407 17.844 -23.540 1.00 97.06 415 ILE A C 1
ATOM 3291 O O . ILE A 1 415 ? 16.359 17.145 -24.552 1.00 97.06 415 ILE A O 1
ATOM 3295 N N . ALA A 1 416 ? 16.652 19.156 -23.612 1.00 96.62 416 ALA A N 1
ATOM 3296 C CA . ALA A 1 416 ? 16.896 19.840 -24.880 1.00 96.62 416 ALA A CA 1
ATOM 3297 C C . ALA A 1 416 ? 18.146 19.298 -25.597 1.00 96.62 416 ALA A C 1
ATOM 3299 O O . ALA A 1 416 ? 18.134 19.117 -26.815 1.00 96.62 416 ALA A O 1
ATOM 3300 N N . SER A 1 417 ? 19.213 18.997 -24.848 1.00 96.00 417 SER A N 1
ATOM 3301 C CA . SER A 1 417 ? 20.429 18.403 -25.411 1.00 96.00 417 SER A CA 1
ATOM 3302 C C . SER A 1 417 ? 20.221 16.966 -25.905 1.00 96.00 417 SER A C 1
ATOM 3304 O O . SER A 1 417 ? 20.804 16.603 -26.922 1.00 96.00 417 SER A O 1
ATOM 3306 N N . LEU A 1 418 ? 19.362 16.176 -25.247 1.00 95.88 418 LEU A N 1
ATOM 3307 C CA . LEU A 1 418 ? 18.966 14.840 -25.700 1.00 95.88 418 LEU A CA 1
ATOM 3308 C C . LEU A 1 418 ? 18.162 14.924 -26.998 1.00 95.88 418 LEU A C 1
ATOM 3310 O O . LEU A 1 418 ? 18.455 14.200 -27.943 1.00 95.88 418 LEU A O 1
ATOM 3314 N N . ASN A 1 419 ? 17.192 15.842 -27.072 1.00 96.31 419 ASN A N 1
ATOM 3315 C CA . ASN A 1 419 ? 16.420 16.071 -28.293 1.00 96.31 419 ASN A CA 1
ATOM 3316 C C . ASN A 1 419 ? 17.333 16.453 -29.465 1.00 96.31 419 ASN A C 1
ATOM 3318 O O . ASN A 1 419 ? 17.239 15.881 -30.549 1.00 96.31 419 ASN A O 1
ATOM 3322 N N . LYS A 1 420 ? 18.286 17.362 -29.226 1.00 95.88 420 LYS A N 1
ATOM 3323 C CA . LYS A 1 420 ? 19.300 17.724 -30.219 1.00 95.88 420 LYS A CA 1
ATOM 3324 C C . LYS A 1 420 ? 20.127 16.507 -30.656 1.00 95.88 420 LYS A C 1
ATOM 3326 O O . LYS A 1 420 ? 20.232 16.261 -31.852 1.00 95.88 420 LYS A O 1
ATOM 3331 N N . ALA A 1 421 ? 20.649 15.726 -29.709 1.00 93.94 421 ALA A N 1
ATOM 3332 C CA . ALA A 1 421 ? 21.424 14.520 -30.006 1.00 93.94 421 ALA A CA 1
ATOM 3333 C C . ALA A 1 421 ? 20.607 13.471 -30.781 1.00 93.94 421 ALA A C 1
ATOM 3335 O O . ALA A 1 421 ? 21.146 12.792 -31.650 1.00 93.94 421 ALA A O 1
ATOM 3336 N N . SER A 1 422 ? 19.301 13.367 -30.515 1.00 93.44 422 SER A N 1
ATOM 3337 C CA . SER A 1 422 ? 18.392 12.490 -31.256 1.00 93.44 422 SER A CA 1
ATOM 3338 C C . SER A 1 422 ? 18.207 12.935 -32.708 1.00 93.44 422 SER A C 1
ATOM 3340 O O . SER A 1 422 ? 18.179 12.090 -33.598 1.00 93.44 422 SER A O 1
ATOM 3342 N N . VAL A 1 423 ? 18.102 14.244 -32.961 1.00 93.06 423 VAL A N 1
ATOM 3343 C CA . VAL A 1 423 ? 18.002 14.808 -34.320 1.00 93.06 423 VAL A CA 1
ATOM 3344 C C . VAL A 1 423 ? 19.324 14.671 -35.081 1.00 93.06 423 VAL A C 1
ATOM 3346 O O . VAL A 1 423 ? 19.320 14.385 -36.275 1.00 93.06 423 VAL A O 1
ATOM 3349 N N . GLU A 1 424 ? 20.452 14.842 -34.393 1.00 93.69 424 GLU A N 1
ATOM 3350 C CA . GLU A 1 424 ? 21.805 14.731 -34.960 1.00 93.69 424 GLU A CA 1
ATOM 3351 C C . GLU A 1 424 ? 22.306 13.277 -35.067 1.00 93.69 424 GLU A C 1
ATOM 3353 O O . GLU A 1 424 ? 23.388 13.048 -35.602 1.00 93.69 424 GLU A O 1
ATOM 3358 N N . LEU A 1 425 ? 21.516 12.297 -34.608 1.00 90.31 425 LEU A N 1
ATOM 3359 C CA . LEU A 1 425 ? 21.855 10.866 -34.575 1.00 90.31 425 LEU A CA 1
ATOM 3360 C C . LEU A 1 425 ? 23.120 10.546 -33.747 1.00 90.31 425 LEU A C 1
ATOM 3362 O O . LEU A 1 425 ? 23.808 9.564 -34.018 1.00 90.31 425 LEU A O 1
ATOM 3366 N N . ASP A 1 426 ? 23.402 11.341 -32.710 1.00 91.31 426 ASP A N 1
ATOM 3367 C CA . ASP A 1 426 ? 24.592 11.241 -31.844 1.00 91.31 426 ASP A CA 1
ATOM 3368 C C . ASP A 1 426 ? 24.238 10.943 -30.369 1.00 91.31 426 ASP A C 1
ATOM 3370 O O . ASP A 1 426 ? 24.859 11.413 -29.411 1.00 91.31 426 ASP A O 1
ATOM 3374 N N . ILE A 1 427 ? 23.191 10.140 -30.156 1.00 93.12 427 ILE A N 1
ATOM 3375 C CA . ILE A 1 427 ? 22.713 9.784 -28.808 1.00 93.12 427 ILE A CA 1
ATOM 3376 C C . ILE A 1 427 ? 23.778 8.990 -28.030 1.00 93.12 427 ILE A C 1
ATOM 3378 O O . ILE A 1 427 ? 23.914 9.152 -26.816 1.00 93.12 427 ILE A O 1
ATOM 3382 N N . GLY A 1 428 ? 24.589 8.180 -28.720 1.00 90.75 428 GLY A N 1
ATOM 3383 C CA . GLY A 1 428 ? 25.659 7.389 -28.105 1.00 90.75 428 GLY A CA 1
ATOM 3384 C C . GLY A 1 428 ? 26.716 8.249 -27.402 1.00 90.75 428 GLY A C 1
ATOM 3385 O O . GLY A 1 428 ? 27.107 7.945 -26.269 1.00 90.75 428 GLY A O 1
ATOM 3386 N N . SER A 1 429 ? 27.134 9.360 -28.018 1.00 91.38 429 SER A N 1
ATOM 3387 C CA . SER A 1 429 ? 28.061 10.310 -27.391 1.00 91.38 429 SER A CA 1
ATOM 3388 C C . SER A 1 429 ? 27.400 11.013 -26.209 1.00 91.38 429 SER A C 1
ATOM 3390 O O . SER A 1 429 ? 27.973 11.045 -25.118 1.00 91.38 429 SER A O 1
ATOM 3392 N N . TRP A 1 430 ? 26.155 11.480 -26.383 1.00 93.69 430 TRP A N 1
ATOM 3393 C CA . TRP A 1 430 ? 25.369 12.109 -25.315 1.00 93.69 430 TRP A CA 1
ATOM 3394 C C . TRP A 1 430 ? 25.256 11.215 -24.070 1.00 93.69 430 TRP A C 1
ATOM 3396 O O . TRP A 1 430 ? 25.461 11.678 -22.940 1.00 93.69 430 TRP A O 1
ATOM 3406 N N . ARG A 1 431 ? 24.989 9.921 -24.287 1.00 92.69 431 ARG A N 1
ATOM 3407 C CA . ARG A 1 431 ? 24.900 8.875 -23.262 1.00 92.69 431 ARG A CA 1
ATOM 3408 C C . ARG A 1 431 ? 26.242 8.658 -22.565 1.00 92.69 431 ARG A C 1
ATOM 3410 O O . ARG A 1 431 ? 26.304 8.625 -21.334 1.00 92.69 431 ARG A O 1
ATOM 3417 N N . THR A 1 432 ? 27.318 8.540 -23.343 1.00 90.88 432 THR A N 1
ATOM 3418 C CA . THR A 1 432 ? 28.674 8.269 -22.840 1.00 90.88 432 THR A CA 1
ATOM 3419 C C . THR A 1 432 ? 29.187 9.409 -21.961 1.00 90.88 432 THR A C 1
ATOM 3421 O O . THR A 1 432 ? 29.707 9.153 -20.875 1.00 90.88 432 THR A O 1
ATOM 3424 N N . THR A 1 433 ? 28.964 10.670 -22.352 1.00 90.69 433 THR A N 1
ATOM 3425 C CA . THR A 1 433 ? 29.334 11.846 -21.542 1.00 90.69 433 THR A CA 1
ATOM 3426 C C . THR A 1 433 ? 28.661 11.844 -20.167 1.00 90.69 433 THR A C 1
ATOM 3428 O O . THR A 1 433 ? 29.257 12.288 -19.187 1.00 90.69 433 THR A O 1
ATOM 3431 N N . ARG A 1 434 ? 27.439 11.308 -20.070 1.00 90.56 434 ARG A N 1
ATOM 3432 C CA . ARG A 1 434 ? 26.665 11.215 -18.820 1.00 90.56 434 ARG A CA 1
ATOM 3433 C C . ARG A 1 434 ? 26.831 9.886 -18.082 1.00 90.56 434 ARG A C 1
ATOM 3435 O O . ARG A 1 434 ? 26.197 9.687 -17.046 1.00 90.56 434 ARG A O 1
ATOM 3442 N N . LYS A 1 435 ? 27.681 8.988 -18.595 1.00 90.50 435 LYS A N 1
ATOM 3443 C CA . LYS A 1 435 ? 27.913 7.636 -18.059 1.00 90.50 435 LYS A CA 1
ATOM 3444 C C . LYS A 1 435 ? 26.612 6.836 -17.879 1.00 90.50 435 LYS A C 1
ATOM 3446 O O . LYS A 1 435 ? 26.472 6.084 -16.919 1.00 90.50 435 LYS A O 1
ATOM 3451 N N . MET A 1 436 ? 25.650 7.021 -18.781 1.00 92.81 436 MET A N 1
ATOM 3452 C CA . MET A 1 436 ? 24.366 6.320 -18.725 1.00 92.81 436 MET A CA 1
ATOM 3453 C C . MET A 1 436 ? 24.462 4.943 -19.412 1.00 92.81 436 MET A C 1
ATOM 3455 O O . MET A 1 436 ? 25.116 4.822 -20.456 1.00 92.81 436 MET A O 1
ATOM 3459 N N . PRO A 1 437 ? 23.822 3.891 -18.870 1.00 92.25 437 PRO A N 1
ATOM 3460 C CA . PRO A 1 437 ? 23.742 2.594 -19.539 1.00 92.25 437 PRO A CA 1
ATOM 3461 C C . PRO A 1 437 ? 22.839 2.675 -20.776 1.00 92.25 437 PRO A C 1
ATOM 3463 O O . PRO A 1 437 ? 22.085 3.633 -20.930 1.00 92.25 437 PRO A O 1
ATOM 3466 N N . ARG A 1 438 ? 22.911 1.676 -21.665 1.00 91.88 438 ARG A N 1
ATOM 3467 C CA . ARG A 1 438 ? 22.072 1.631 -22.875 1.00 91.88 438 ARG A CA 1
ATOM 3468 C C . ARG A 1 438 ? 20.584 1.600 -22.525 1.00 91.88 438 ARG A C 1
ATOM 3470 O O . ARG A 1 438 ? 19.819 2.377 -23.086 1.00 91.88 438 ARG A O 1
ATOM 3477 N N . PHE A 1 439 ? 20.189 0.732 -21.594 1.00 93.19 439 PHE A N 1
ATOM 3478 C CA . PHE A 1 439 ? 18.797 0.619 -21.173 1.00 93.19 439 PHE A CA 1
ATOM 3479 C C . PHE A 1 439 ? 18.550 1.372 -19.871 1.00 93.19 439 PHE A C 1
ATOM 3481 O O . PHE A 1 439 ? 19.204 1.131 -18.850 1.00 93.19 439 PHE A O 1
ATOM 3488 N N . VAL A 1 440 ? 17.562 2.256 -19.911 1.00 96.12 440 VAL A N 1
ATOM 3489 C CA . VAL A 1 440 ? 17.074 3.027 -18.765 1.00 96.12 440 VAL A CA 1
ATOM 3490 C C . VAL A 1 440 ? 15.570 2.849 -18.633 1.00 96.12 440 VAL A C 1
ATOM 3492 O O . VAL A 1 440 ? 14.922 2.321 -19.534 1.00 96.12 440 VAL A O 1
ATOM 3495 N N . THR A 1 441 ? 14.999 3.276 -17.516 1.00 96.56 441 THR A N 1
ATOM 3496 C CA . THR A 1 441 ? 13.551 3.383 -17.362 1.00 96.56 441 THR A CA 1
ATOM 3497 C C . THR A 1 441 ? 13.153 4.797 -16.970 1.00 96.56 441 THR A C 1
ATOM 3499 O O . THR A 1 441 ? 13.864 5.476 -16.222 1.00 96.56 441 THR A O 1
ATOM 3502 N N . TRP A 1 442 ? 12.015 5.244 -17.494 1.00 96.19 442 TRP A N 1
ATOM 3503 C CA . TRP A 1 442 ? 11.297 6.400 -16.977 1.00 96.19 442 TRP A CA 1
ATOM 3504 C C . TRP A 1 442 ? 10.106 5.894 -16.168 1.00 96.19 442 TRP A C 1
ATOM 3506 O O . TRP A 1 442 ? 9.227 5.216 -16.703 1.00 96.19 442 TRP A O 1
ATOM 3516 N N . ASP A 1 443 ? 10.122 6.177 -14.869 1.00 92.56 443 ASP A N 1
ATOM 3517 C CA . ASP A 1 443 ? 9.191 5.573 -13.922 1.00 92.56 443 ASP A CA 1
ATOM 3518 C C . ASP A 1 443 ? 8.183 6.606 -13.423 1.00 92.56 443 ASP A C 1
ATOM 3520 O O . ASP A 1 443 ? 8.560 7.659 -12.900 1.00 92.56 443 ASP A O 1
ATOM 3524 N N . ILE A 1 444 ? 6.897 6.271 -13.520 1.00 88.12 444 ILE A N 1
ATOM 3525 C CA . ILE A 1 444 ? 5.803 7.012 -12.893 1.00 88.12 444 ILE A CA 1
ATOM 3526 C C . ILE A 1 444 ? 5.052 6.052 -11.978 1.00 88.12 444 ILE A C 1
ATOM 3528 O O . ILE A 1 444 ? 4.309 5.185 -12.439 1.00 88.12 444 ILE A O 1
ATOM 3532 N N . ALA A 1 445 ? 5.211 6.256 -10.670 1.00 84.06 445 ALA A N 1
ATOM 3533 C CA . ALA A 1 445 ? 4.681 5.362 -9.645 1.00 84.06 445 ALA A CA 1
ATOM 3534 C C . ALA A 1 445 ? 5.147 3.908 -9.872 1.00 84.06 445 ALA A C 1
ATOM 3536 O O . ALA A 1 445 ? 6.342 3.637 -9.792 1.00 84.06 445 ALA A O 1
ATOM 3537 N N . ASP A 1 446 ? 4.221 2.987 -10.123 1.00 80.38 446 ASP A N 1
ATOM 3538 C CA . ASP A 1 446 ? 4.466 1.572 -10.407 1.00 80.38 446 ASP A CA 1
ATOM 3539 C C . ASP A 1 446 ? 4.701 1.277 -11.898 1.00 80.38 446 ASP A C 1
ATOM 3541 O O . ASP A 1 446 ? 5.168 0.194 -12.246 1.00 80.38 446 ASP A O 1
ATOM 3545 N N . ASN A 1 447 ? 4.436 2.240 -12.786 1.00 87.50 447 ASN A N 1
ATOM 3546 C CA . ASN A 1 447 ? 4.647 2.076 -14.218 1.00 87.50 447 ASN A CA 1
ATOM 3547 C C . ASN A 1 447 ? 6.093 2.397 -14.583 1.00 87.50 447 ASN A C 1
ATOM 3549 O O . ASN A 1 447 ? 6.587 3.492 -14.311 1.00 87.50 447 ASN A O 1
ATOM 3553 N N . ARG A 1 448 ? 6.753 1.448 -15.248 1.00 90.38 448 ARG A N 1
ATOM 3554 C CA . ARG A 1 448 ? 8.116 1.600 -15.758 1.00 90.38 448 ARG A CA 1
ATOM 3555 C C . ARG A 1 448 ? 8.098 1.555 -17.273 1.00 90.38 448 ARG A C 1
ATOM 3557 O O . ARG A 1 448 ? 7.698 0.545 -17.849 1.00 90.38 448 ARG A O 1
ATOM 3564 N N . LEU A 1 449 ? 8.555 2.626 -17.912 1.00 93.00 449 LEU A N 1
ATOM 3565 C CA . LEU A 1 449 ? 8.738 2.670 -19.357 1.00 93.00 449 LEU A CA 1
ATOM 3566 C C . LEU A 1 449 ? 10.205 2.353 -19.688 1.00 93.00 449 LEU A C 1
ATOM 3568 O O . LEU A 1 449 ? 11.058 3.218 -19.474 1.00 93.00 449 LEU A O 1
ATOM 3572 N N . PRO A 1 450 ? 10.539 1.138 -20.167 1.00 93.31 450 PRO A N 1
ATOM 3573 C CA . PRO A 1 450 ? 11.897 0.818 -20.587 1.00 93.31 450 PRO A CA 1
ATOM 3574 C C . PRO A 1 450 ? 12.246 1.558 -21.879 1.00 93.31 450 PRO A C 1
ATOM 3576 O O . PRO A 1 450 ? 11.490 1.524 -22.849 1.00 93.31 450 PRO A O 1
ATOM 3579 N N . ILE A 1 451 ? 13.413 2.195 -21.894 1.00 95.75 451 ILE A N 1
ATOM 3580 C CA . ILE A 1 451 ? 13.932 2.970 -23.018 1.00 95.75 451 ILE A CA 1
ATOM 3581 C C . ILE A 1 451 ? 15.288 2.405 -23.430 1.00 95.75 451 ILE A C 1
ATOM 3583 O O . ILE A 1 451 ? 16.201 2.293 -22.608 1.00 95.75 451 ILE A O 1
ATOM 3587 N N . ASP A 1 452 ? 15.425 2.089 -24.716 1.00 94.12 452 ASP A N 1
ATOM 3588 C CA . ASP A 1 452 ? 16.711 1.803 -25.350 1.00 94.12 452 ASP A CA 1
ATOM 3589 C C . ASP A 1 452 ? 17.306 3.114 -25.876 1.00 94.12 452 ASP A C 1
ATOM 3591 O O . ASP A 1 452 ? 16.852 3.642 -26.891 1.00 94.12 452 ASP A O 1
ATOM 3595 N N . LEU A 1 453 ? 18.317 3.652 -25.191 1.00 94.81 453 LEU A N 1
ATOM 3596 C CA . LEU A 1 453 ? 18.957 4.910 -25.584 1.00 94.81 453 LEU A CA 1
ATOM 3597 C C . LEU A 1 453 ? 19.752 4.802 -26.893 1.00 94.81 453 LEU A C 1
ATOM 3599 O O . LEU A 1 453 ? 20.067 5.831 -27.483 1.00 94.81 453 LEU A O 1
ATOM 3603 N N . ASP A 1 454 ? 20.047 3.594 -27.379 1.00 90.38 454 ASP A N 1
ATOM 3604 C CA . ASP A 1 454 ? 20.679 3.409 -28.689 1.00 90.38 454 ASP A CA 1
ATOM 3605 C C . ASP A 1 454 ? 19.625 3.305 -29.821 1.00 90.38 454 ASP A C 1
ATOM 3607 O O . ASP A 1 454 ? 19.975 3.287 -31.002 1.00 90.38 454 ASP A O 1
ATOM 3611 N N . ASN A 1 455 ? 18.324 3.276 -29.492 1.00 91.62 455 ASN A N 1
ATOM 3612 C CA . ASN A 1 455 ? 17.221 3.254 -30.453 1.00 91.62 455 ASN A CA 1
ATOM 3613 C C . ASN A 1 455 ? 16.506 4.613 -30.510 1.00 91.62 455 ASN A C 1
ATOM 3615 O O . ASN A 1 455 ? 15.752 4.986 -29.613 1.00 91.62 455 ASN A O 1
ATOM 3619 N N . ILE A 1 456 ? 16.661 5.318 -31.630 1.00 91.94 456 ILE A N 1
ATOM 3620 C CA . ILE A 1 456 ? 16.082 6.654 -31.845 1.00 91.94 456 ILE A CA 1
ATOM 3621 C C . ILE A 1 456 ? 14.554 6.667 -31.711 1.00 91.94 456 ILE A C 1
ATOM 3623 O O . ILE A 1 456 ? 14.008 7.627 -31.180 1.00 91.94 456 ILE A O 1
ATOM 3627 N N . ALA A 1 457 ? 13.848 5.615 -32.140 1.00 93.50 457 ALA A N 1
ATOM 3628 C CA . ALA A 1 457 ? 12.395 5.550 -31.972 1.00 93.50 457 ALA A CA 1
ATOM 3629 C C . ALA A 1 457 ? 12.011 5.430 -30.489 1.00 93.50 457 ALA A C 1
ATOM 3631 O O . ALA A 1 457 ? 11.070 6.079 -30.039 1.00 93.50 457 ALA A O 1
ATOM 3632 N N . SER A 1 458 ? 12.777 4.656 -29.713 1.00 95.69 458 SER A N 1
ATOM 3633 C CA . SER A 1 458 ? 12.588 4.552 -28.263 1.00 95.69 458 SER A CA 1
ATOM 3634 C C . SER A 1 458 ? 12.879 5.877 -27.557 1.00 95.69 458 SER A C 1
ATOM 3636 O O . SER A 1 458 ? 12.163 6.243 -26.628 1.00 95.69 458 SER A O 1
ATOM 3638 N N . VAL A 1 459 ? 13.901 6.612 -28.001 1.00 96.50 459 VAL A N 1
ATOM 3639 C CA . VAL A 1 459 ? 14.219 7.947 -27.475 1.00 96.50 459 VAL A CA 1
ATOM 3640 C C . VAL A 1 459 ? 13.161 8.973 -27.878 1.00 96.50 459 VAL A C 1
ATOM 3642 O O . VAL A 1 459 ? 12.804 9.812 -27.058 1.00 96.50 459 VAL A O 1
ATOM 3645 N N . GLY A 1 460 ? 12.603 8.878 -29.087 1.00 95.56 460 GLY A N 1
ATOM 3646 C CA . GLY A 1 460 ? 11.467 9.692 -29.522 1.00 95.56 460 GLY A CA 1
ATOM 3647 C C . GLY A 1 460 ? 10.257 9.534 -28.598 1.00 95.56 460 GLY A C 1
ATOM 3648 O O . GLY A 1 460 ? 9.734 10.535 -28.122 1.00 95.56 46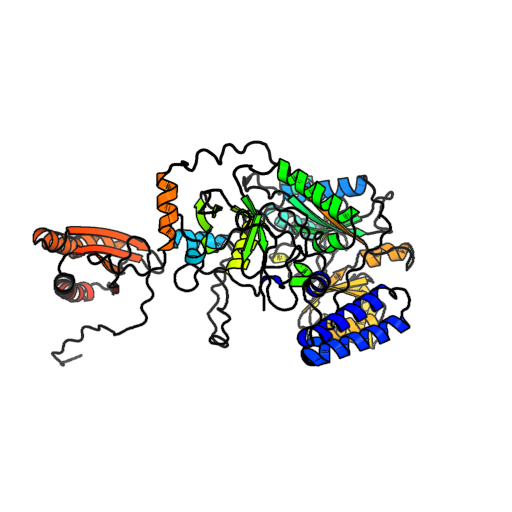0 GLY A O 1
ATOM 3649 N N . LEU A 1 461 ? 9.896 8.292 -28.247 1.00 95.12 461 LEU A N 1
ATOM 3650 C CA . LEU A 1 461 ? 8.826 8.013 -27.276 1.00 95.12 461 LEU A CA 1
ATOM 3651 C C . LEU A 1 461 ? 9.105 8.628 -25.902 1.00 95.12 461 LEU A C 1
ATOM 3653 O O . LEU A 1 461 ? 8.210 9.201 -25.290 1.00 95.12 461 LEU A O 1
ATOM 3657 N N . LEU A 1 462 ? 10.348 8.538 -25.418 1.00 96.62 462 LEU A N 1
ATOM 3658 C CA . LEU A 1 462 ? 10.730 9.194 -24.170 1.00 96.62 462 LEU A CA 1
ATOM 3659 C C . LEU A 1 462 ? 10.562 10.716 -24.274 1.00 96.62 462 LEU A C 1
ATOM 3661 O O . LEU A 1 462 ? 10.008 11.337 -23.371 1.00 96.62 462 LEU A O 1
ATOM 3665 N N . LEU A 1 463 ? 11.050 11.321 -25.359 1.00 96.81 463 LEU A N 1
ATOM 3666 C CA . LEU A 1 463 ? 10.984 12.765 -25.576 1.00 96.81 463 LEU A CA 1
ATOM 3667 C C . LEU A 1 463 ? 9.539 13.261 -25.660 1.00 96.81 463 LEU A C 1
ATOM 3669 O O . LEU A 1 463 ? 9.246 14.288 -25.058 1.00 96.81 463 LEU A O 1
ATOM 3673 N N . ASP A 1 464 ? 8.632 12.537 -26.314 1.00 95.31 464 ASP A N 1
ATOM 3674 C CA . ASP A 1 464 ? 7.211 12.907 -26.372 1.00 95.31 464 ASP A CA 1
ATOM 3675 C C . ASP A 1 464 ? 6.597 13.081 -24.972 1.00 95.31 464 ASP A C 1
ATOM 3677 O O . ASP A 1 464 ? 5.806 14.004 -24.746 1.00 95.31 464 ASP A O 1
ATOM 3681 N N . GLU A 1 465 ? 7.027 12.255 -24.017 1.00 94.38 465 GLU A N 1
ATOM 3682 C CA . GLU A 1 465 ? 6.586 12.305 -22.625 1.00 94.38 465 GLU A CA 1
ATOM 3683 C C . GLU A 1 465 ? 7.300 13.394 -21.803 1.00 94.38 465 GLU A C 1
ATOM 3685 O O . GLU A 1 465 ? 6.670 14.093 -21.004 1.00 94.38 465 GLU A O 1
ATOM 3690 N N . ILE A 1 466 ? 8.615 13.580 -21.992 1.00 96.12 466 ILE A N 1
ATOM 3691 C CA . ILE A 1 466 ? 9.426 14.427 -21.099 1.00 96.12 466 ILE A CA 1
ATOM 3692 C C . ILE A 1 466 ? 9.753 15.825 -21.638 1.00 96.12 466 ILE A C 1
ATOM 3694 O O . ILE A 1 466 ? 10.149 16.684 -20.854 1.00 96.12 466 ILE A O 1
ATOM 3698 N N . ILE A 1 467 ? 9.591 16.106 -22.939 1.00 96.12 467 ILE A N 1
ATOM 3699 C CA . ILE A 1 467 ? 10.066 17.358 -23.576 1.00 96.12 467 ILE A CA 1
ATOM 3700 C C . ILE A 1 467 ? 9.436 18.624 -22.977 1.00 96.12 467 ILE A C 1
ATOM 3702 O O . ILE A 1 467 ? 10.033 19.700 -23.015 1.00 96.12 467 ILE A O 1
ATOM 3706 N N . LYS A 1 468 ? 8.223 18.505 -22.424 1.00 95.50 468 LYS A N 1
ATOM 3707 C CA . LYS A 1 468 ? 7.485 19.609 -21.789 1.00 95.50 468 LYS A CA 1
ATOM 3708 C C . LYS A 1 468 ? 7.763 19.740 -20.291 1.00 95.50 468 LYS A C 1
ATOM 3710 O O . LYS A 1 468 ? 7.333 20.726 -19.696 1.00 95.50 468 LYS A O 1
ATOM 3715 N N . LEU A 1 469 ? 8.429 18.760 -19.683 1.00 95.25 469 LEU A N 1
ATOM 3716 C CA . LEU A 1 469 ? 8.750 18.767 -18.262 1.00 95.25 469 LEU A CA 1
ATOM 3717 C C . LEU A 1 469 ? 9.978 19.645 -18.009 1.00 95.25 469 LEU A C 1
ATOM 3719 O O . LEU A 1 469 ? 10.907 19.690 -18.814 1.00 95.25 469 LEU A O 1
ATOM 3723 N N . ASP A 1 470 ? 10.006 20.323 -16.864 1.00 95.19 470 ASP A N 1
ATOM 3724 C CA . ASP A 1 470 ? 11.211 21.046 -16.443 1.00 95.19 470 ASP A CA 1
ATOM 3725 C C . ASP A 1 470 ? 12.304 20.086 -15.946 1.00 95.19 470 ASP A C 1
ATOM 3727 O O . ASP A 1 470 ? 13.493 20.377 -16.094 1.00 95.19 470 ASP A O 1
ATOM 3731 N N . THR A 1 471 ? 11.895 18.924 -15.427 1.00 95.12 471 THR A N 1
ATOM 3732 C CA . THR A 1 471 ? 12.782 17.880 -14.913 1.00 95.12 471 THR A CA 1
ATOM 3733 C C . THR A 1 471 ? 12.216 16.494 -15.214 1.00 95.12 471 THR A C 1
ATOM 3735 O O . THR A 1 471 ? 11.021 16.261 -15.033 1.00 95.12 471 THR A O 1
ATOM 3738 N N . ALA A 1 472 ? 13.079 15.553 -15.600 1.00 95.88 472 ALA A N 1
ATOM 3739 C CA . ALA A 1 472 ? 12.751 14.136 -15.741 1.00 95.88 472 ALA A CA 1
ATOM 3740 C C . ALA A 1 472 ? 13.755 13.269 -14.975 1.00 95.88 472 ALA A C 1
ATOM 3742 O O . ALA A 1 472 ? 14.946 13.567 -14.948 1.00 95.88 472 ALA A O 1
ATOM 3743 N N . ILE A 1 473 ? 13.286 12.189 -14.350 1.00 95.94 473 ILE A N 1
ATOM 3744 C CA . ILE A 1 473 ? 14.137 11.264 -13.596 1.00 95.94 473 ILE A CA 1
ATOM 3745 C C . ILE A 1 473 ? 14.190 9.936 -14.341 1.00 95.94 473 ILE A C 1
ATOM 3747 O O . ILE A 1 473 ? 13.154 9.317 -14.571 1.00 95.94 473 ILE A O 1
ATOM 3751 N N . LEU A 1 474 ? 15.396 9.504 -14.694 1.00 97.12 474 LEU A N 1
ATOM 3752 C CA . LEU A 1 474 ? 15.655 8.216 -15.323 1.00 97.12 474 LEU A CA 1
ATOM 3753 C C . LEU A 1 474 ? 16.405 7.305 -14.360 1.00 97.12 474 LEU A C 1
ATOM 3755 O O . LEU A 1 474 ? 17.251 7.761 -13.590 1.00 97.12 474 LEU A O 1
ATOM 3759 N N . TYR A 1 475 ? 16.133 6.013 -14.443 1.00 96.06 475 TYR A N 1
ATOM 3760 C CA . TYR A 1 475 ? 16.822 4.982 -13.676 1.00 96.06 475 TYR A CA 1
ATOM 3761 C C . TYR A 1 475 ? 17.520 4.016 -14.622 1.00 96.06 475 TYR A C 1
ATOM 3763 O O . TYR A 1 475 ? 17.096 3.842 -15.760 1.00 96.06 475 TYR A O 1
ATOM 3771 N N . GLU A 1 476 ? 18.578 3.347 -14.174 1.00 93.88 476 GLU A N 1
ATOM 3772 C CA . GLU A 1 476 ? 19.105 2.214 -14.938 1.00 93.88 476 GLU A CA 1
ATOM 3773 C C . GLU A 1 476 ? 18.041 1.108 -15.051 1.00 93.88 476 GLU A C 1
ATOM 3775 O O . GLU A 1 476 ? 17.140 0.994 -14.214 1.00 93.88 476 GLU A O 1
ATOM 3780 N N . CYS A 1 477 ? 18.149 0.271 -16.085 1.00 91.81 477 CYS A N 1
ATOM 3781 C CA . CYS A 1 477 ? 17.318 -0.919 -16.252 1.00 91.81 477 CYS A CA 1
ATOM 3782 C C . CYS A 1 477 ? 18.179 -2.191 -16.132 1.00 91.81 477 CYS A C 1
ATOM 3784 O O . CYS A 1 477 ? 18.617 -2.724 -17.156 1.00 91.81 477 CYS A O 1
ATOM 3786 N N . PRO A 1 478 ? 18.483 -2.686 -14.913 1.00 86.69 478 PRO A N 1
ATOM 3787 C CA . PRO A 1 478 ? 19.355 -3.850 -14.738 1.00 86.69 478 PRO A CA 1
ATOM 3788 C C . PRO A 1 478 ? 18.829 -5.092 -15.465 1.00 86.69 478 PRO A C 1
ATOM 3790 O O . PRO A 1 478 ? 19.611 -5.819 -16.071 1.00 86.69 478 PRO A O 1
ATOM 3793 N N . ALA A 1 479 ? 17.505 -5.278 -15.482 1.00 82.81 479 ALA A N 1
ATOM 3794 C CA . ALA A 1 479 ? 16.840 -6.405 -16.132 1.00 82.81 479 ALA A CA 1
ATOM 3795 C C . ALA A 1 479 ? 17.084 -6.486 -17.645 1.00 82.81 479 ALA A C 1
ATOM 3797 O O . ALA A 1 479 ? 17.072 -7.579 -18.194 1.00 82.81 479 ALA A O 1
ATOM 3798 N N . LEU A 1 480 ? 17.334 -5.361 -18.325 1.00 84.06 480 LEU A N 1
ATOM 3799 C CA . LEU A 1 480 ? 17.696 -5.362 -19.747 1.00 84.06 480 LEU A CA 1
ATOM 3800 C C . LEU A 1 480 ? 19.205 -5.268 -19.959 1.00 84.06 480 LEU A C 1
ATOM 3802 O O . LEU A 1 480 ? 19.717 -5.889 -20.884 1.00 84.06 480 LEU A O 1
ATOM 3806 N N . ASN A 1 481 ? 19.924 -4.542 -19.100 1.00 80.75 481 ASN A N 1
ATOM 3807 C CA . ASN A 1 481 ? 21.371 -4.384 -19.236 1.00 80.75 481 ASN A CA 1
ATOM 3808 C C . ASN A 1 481 ? 22.146 -5.682 -18.933 1.00 80.75 481 ASN A C 1
ATOM 3810 O O . ASN A 1 481 ? 23.147 -5.933 -19.594 1.00 80.75 481 ASN A O 1
ATOM 3814 N N . ALA A 1 482 ? 21.698 -6.513 -17.982 1.00 69.19 482 ALA A N 1
ATOM 3815 C CA . ALA A 1 482 ? 22.404 -7.741 -17.594 1.00 69.19 482 ALA A CA 1
ATOM 3816 C C . ALA A 1 482 ? 22.272 -8.911 -18.600 1.00 69.19 482 ALA A C 1
ATOM 3818 O O . ALA A 1 482 ? 23.272 -9.596 -18.835 1.00 69.19 482 ALA A O 1
ATOM 3819 N N . PRO A 1 483 ? 21.106 -9.154 -19.244 1.00 61.44 483 PRO A N 1
ATOM 3820 C CA . PRO A 1 483 ? 20.947 -10.244 -20.213 1.00 61.44 483 PRO A CA 1
ATOM 3821 C C . PRO A 1 483 ? 21.469 -9.956 -21.626 1.00 61.44 483 PRO A C 1
ATOM 3823 O O . PRO A 1 483 ? 21.534 -10.884 -22.430 1.00 61.44 483 PRO A O 1
ATOM 3826 N N . LEU A 1 484 ? 21.853 -8.719 -21.971 1.00 55.94 484 LEU A N 1
ATOM 3827 C CA . LEU A 1 484 ? 22.481 -8.432 -23.276 1.00 55.94 484 LEU A CA 1
ATOM 3828 C C . LEU A 1 484 ? 23.753 -9.244 -23.522 1.00 55.94 484 LEU A C 1
ATOM 3830 O O . LEU A 1 484 ? 24.095 -9.486 -24.676 1.00 55.94 484 LEU A O 1
ATOM 3834 N N . GLU A 1 485 ? 24.411 -9.703 -22.459 1.00 52.88 485 GLU A N 1
ATOM 3835 C CA . GLU A 1 485 ? 25.557 -10.607 -22.550 1.00 52.88 485 GLU A CA 1
ATOM 3836 C C . GLU A 1 485 ? 25.149 -12.068 -22.842 1.00 52.88 485 GLU A C 1
ATOM 3838 O O . GLU A 1 485 ? 25.961 -12.841 -23.340 1.00 52.88 485 GLU A O 1
ATOM 3843 N N . ALA A 1 486 ? 23.883 -12.441 -22.599 1.00 50.94 486 ALA A N 1
ATOM 3844 C CA . ALA A 1 486 ? 23.344 -13.800 -22.751 1.00 50.94 486 ALA A CA 1
ATOM 3845 C C . ALA A 1 486 ? 22.485 -14.018 -24.022 1.00 50.94 486 ALA A C 1
ATOM 3847 O O . ALA A 1 486 ? 22.227 -15.162 -24.394 1.00 50.94 486 ALA A O 1
ATOM 3848 N N . GLY A 1 487 ? 22.060 -12.948 -24.708 1.00 50.62 487 GLY A N 1
ATOM 3849 C CA . GLY A 1 487 ? 21.272 -12.997 -25.950 1.00 50.62 487 GLY A CA 1
ATOM 3850 C C . GLY A 1 487 ? 19.771 -12.707 -25.772 1.00 50.62 487 GLY A C 1
ATOM 3851 O O . GLY A 1 487 ? 19.132 -13.120 -24.805 1.00 50.62 487 GLY A O 1
ATOM 3852 N N . LEU A 1 488 ? 19.187 -11.974 -26.730 1.00 51.28 488 LEU A N 1
ATOM 3853 C CA . LEU A 1 488 ? 17.784 -11.529 -26.700 1.00 51.28 488 LEU A CA 1
ATOM 3854 C C . LEU A 1 488 ? 16.798 -12.712 -26.740 1.00 51.28 488 LEU A C 1
ATOM 3856 O O . LEU A 1 488 ? 16.881 -13.569 -27.616 1.00 51.28 488 LEU A O 1
ATOM 3860 N N . GLY A 1 489 ? 15.819 -12.717 -25.828 1.00 56.09 489 GLY A N 1
ATOM 3861 C CA . GLY A 1 489 ? 14.701 -13.673 -25.813 1.00 56.09 489 GLY A CA 1
ATOM 3862 C C . GLY A 1 489 ? 14.959 -14.999 -25.085 1.00 56.09 489 GLY A C 1
ATOM 3863 O O . GLY A 1 489 ? 14.019 -15.771 -24.909 1.00 56.09 489 GLY A O 1
ATOM 3864 N N . ALA A 1 490 ? 16.188 -15.252 -24.620 1.00 57.47 490 ALA A N 1
ATOM 3865 C CA . ALA A 1 490 ? 16.523 -16.446 -23.836 1.00 57.47 490 ALA A CA 1
ATOM 3866 C C . ALA A 1 490 ? 15.996 -16.388 -22.389 1.00 57.47 490 ALA A C 1
ATOM 3868 O O . ALA A 1 490 ? 15.793 -17.423 -21.758 1.00 57.47 490 ALA A O 1
ATOM 3869 N N . VAL A 1 491 ? 15.750 -15.181 -21.871 1.00 67.69 491 VAL A N 1
ATOM 3870 C CA . VAL A 1 491 ? 15.326 -14.935 -20.490 1.00 67.69 491 VAL A CA 1
ATOM 3871 C C . VAL A 1 491 ? 14.091 -14.038 -20.474 1.00 67.69 491 VAL A C 1
ATOM 3873 O O . VAL A 1 491 ? 14.002 -13.069 -21.229 1.00 67.69 491 VAL A O 1
ATOM 3876 N N . ARG A 1 492 ? 13.130 -14.362 -19.605 1.00 74.88 492 ARG A N 1
ATOM 3877 C CA . ARG A 1 492 ? 11.979 -13.504 -19.293 1.00 74.88 492 ARG A CA 1
ATOM 3878 C C . ARG A 1 492 ? 12.284 -12.703 -18.031 1.00 74.88 492 ARG A C 1
ATOM 3880 O O . ARG A 1 492 ? 12.844 -13.265 -17.094 1.00 74.88 492 ARG A O 1
ATOM 3887 N N . ASN A 1 493 ? 11.869 -11.438 -17.980 1.00 79.56 493 ASN A N 1
ATOM 3888 C CA . ASN A 1 493 ? 11.887 -10.683 -16.726 1.00 79.56 493 ASN A CA 1
ATOM 3889 C C . ASN A 1 493 ? 10.955 -11.368 -15.722 1.00 79.56 493 ASN A C 1
ATOM 3891 O O . ASN A 1 493 ? 9.840 -11.757 -16.078 1.00 79.56 493 ASN A O 1
ATOM 3895 N N . GLN A 1 494 ? 11.428 -11.542 -14.491 1.00 83.00 494 GLN A N 1
ATOM 3896 C CA . GLN A 1 494 ? 10.687 -12.222 -13.437 1.00 83.00 494 GLN A CA 1
ATOM 3897 C C . GLN A 1 494 ? 10.611 -11.332 -12.208 1.00 83.00 494 GLN A C 1
ATOM 3899 O O . GLN A 1 494 ? 11.631 -10.858 -11.710 1.00 83.00 494 GLN A O 1
ATOM 3904 N N . GLU A 1 495 ? 9.400 -11.164 -11.696 1.00 89.31 495 GLU A N 1
ATOM 3905 C CA . GLU A 1 495 ? 9.164 -10.584 -10.383 1.00 89.31 495 GLU A CA 1
ATOM 3906 C C . GLU A 1 495 ? 8.578 -11.659 -9.476 1.00 89.31 495 GLU A C 1
ATOM 3908 O O . GLU A 1 495 ? 7.672 -12.395 -9.872 1.00 89.31 495 GLU A O 1
ATOM 3913 N N . TRP A 1 496 ? 9.115 -11.773 -8.267 1.00 90.25 496 TRP A N 1
ATOM 3914 C CA . TRP A 1 496 ? 8.649 -12.713 -7.262 1.00 90.25 496 TRP A CA 1
ATOM 3915 C C . TRP A 1 496 ? 8.012 -11.955 -6.106 1.00 90.25 496 TRP A C 1
ATOM 3917 O O . TRP A 1 496 ? 8.554 -10.968 -5.604 1.00 90.25 496 TRP A O 1
ATOM 3927 N N . ILE A 1 497 ? 6.863 -12.465 -5.671 1.00 92.25 497 ILE A N 1
ATOM 3928 C CA . ILE A 1 497 ? 6.210 -12.075 -4.427 1.00 92.25 497 ILE A CA 1
ATOM 3929 C C . ILE A 1 497 ? 6.443 -13.206 -3.436 1.00 92.25 497 ILE A C 1
ATOM 3931 O O . ILE A 1 497 ? 5.930 -14.309 -3.619 1.00 92.25 497 ILE A O 1
ATOM 3935 N N . VAL A 1 498 ? 7.236 -12.937 -2.403 1.00 91.56 498 VAL A N 1
ATOM 3936 C CA . VAL A 1 498 ? 7.591 -13.920 -1.379 1.00 91.56 498 VAL A CA 1
ATOM 3937 C C . VAL A 1 498 ? 6.817 -13.593 -0.101 1.00 91.56 498 VAL A C 1
ATOM 3939 O O . VAL A 1 498 ? 7.194 -12.643 0.589 1.00 91.56 498 VAL A O 1
ATOM 3942 N N . PRO A 1 499 ? 5.731 -14.323 0.218 1.00 92.31 499 PRO A N 1
ATOM 3943 C CA . PRO A 1 499 ? 5.014 -14.156 1.476 1.00 92.31 499 PRO A CA 1
ATOM 3944 C C . PRO A 1 499 ? 5.857 -14.710 2.632 1.00 92.31 499 PRO A C 1
ATOM 3946 O O . PRO A 1 499 ? 6.456 -15.779 2.525 1.00 92.31 499 PRO A O 1
ATOM 3949 N N . LEU A 1 500 ? 5.910 -13.980 3.742 1.00 88.56 500 LEU A N 1
ATOM 3950 C CA . LEU A 1 500 ? 6.721 -14.300 4.913 1.00 88.56 500 LEU A CA 1
ATOM 3951 C C . LEU A 1 500 ? 5.885 -14.137 6.182 1.00 88.56 500 LEU A C 1
ATOM 3953 O O . LEU A 1 500 ? 5.174 -13.149 6.363 1.00 88.56 500 LEU A O 1
ATOM 3957 N N . THR A 1 501 ? 5.993 -15.109 7.080 1.00 87.75 501 THR A N 1
ATOM 3958 C CA . THR A 1 501 ? 5.377 -15.068 8.409 1.00 87.75 501 THR A CA 1
ATOM 3959 C C . THR A 1 501 ? 6.376 -14.533 9.422 1.00 87.75 501 THR A C 1
ATOM 3961 O O . THR A 1 501 ? 7.540 -14.940 9.405 1.00 87.75 501 THR A O 1
ATOM 3964 N N . ILE A 1 502 ? 5.929 -13.680 10.338 1.00 81.00 502 ILE A N 1
ATOM 3965 C CA . ILE A 1 502 ? 6.785 -13.182 11.415 1.00 81.00 502 ILE A CA 1
ATOM 3966 C C . ILE A 1 502 ? 6.486 -13.998 12.665 1.00 81.00 502 ILE A C 1
ATOM 3968 O O . ILE A 1 502 ? 5.395 -13.904 13.219 1.00 81.00 502 ILE A O 1
ATOM 3972 N N . GLN A 1 503 ? 7.464 -14.781 13.125 1.00 74.50 503 GLN A N 1
ATOM 3973 C CA . GLN A 1 503 ? 7.331 -15.495 14.392 1.00 74.50 503 GLN A CA 1
ATOM 3974 C C . GLN A 1 503 ? 7.339 -14.486 15.539 1.00 74.50 503 GLN A C 1
ATOM 3976 O O . GLN A 1 503 ? 8.353 -13.838 15.810 1.00 74.50 503 GLN A O 1
ATOM 3981 N N . LYS A 1 504 ? 6.202 -14.345 16.219 1.00 65.44 504 LYS A N 1
ATOM 3982 C CA . LYS A 1 504 ? 6.142 -13.582 17.464 1.00 65.44 504 LYS A CA 1
ATOM 3983 C C . LYS A 1 504 ? 6.737 -14.426 18.595 1.00 65.44 504 LYS A C 1
ATOM 3985 O O . LYS A 1 504 ? 6.418 -15.613 18.685 1.00 65.44 504 LYS A O 1
ATOM 3990 N N . PRO A 1 505 ? 7.570 -13.847 19.480 1.00 53.66 505 PRO A N 1
ATOM 3991 C CA . PRO A 1 505 ? 7.824 -14.465 20.772 1.00 53.66 505 PRO A CA 1
ATOM 3992 C C . PRO A 1 505 ? 6.472 -14.712 21.445 1.00 53.66 505 PRO A C 1
ATOM 3994 O O . PRO A 1 505 ? 5.625 -13.818 21.451 1.00 53.66 505 PRO A O 1
ATOM 3997 N N . ILE A 1 506 ? 6.264 -15.918 21.972 1.00 45.28 506 ILE A N 1
ATOM 3998 C CA . ILE A 1 506 ? 5.089 -16.264 22.778 1.00 45.28 506 ILE A CA 1
ATOM 3999 C C . ILE A 1 506 ? 5.224 -15.505 24.101 1.00 45.28 506 ILE A C 1
ATOM 4001 O O . ILE A 1 506 ? 5.692 -16.054 25.092 1.00 45.28 506 ILE A O 1
ATOM 4005 N N . ASP A 1 507 ? 4.914 -14.217 24.100 1.00 42.62 507 ASP A N 1
ATOM 4006 C CA . ASP A 1 507 ? 4.868 -13.411 25.314 1.00 42.62 507 ASP A CA 1
ATOM 4007 C C . ASP A 1 507 ? 3.750 -12.375 25.176 1.00 42.62 507 ASP A C 1
ATOM 4009 O O . ASP A 1 507 ? 3.967 -11.175 25.019 1.00 42.62 507 ASP A O 1
ATOM 4013 N N . ASP A 1 508 ? 2.519 -12.887 25.152 1.00 44.31 508 ASP A N 1
ATOM 4014 C CA . ASP A 1 508 ? 1.286 -12.104 25.025 1.00 44.31 508 ASP A CA 1
ATOM 4015 C C . ASP A 1 508 ? 0.517 -12.065 26.360 1.00 44.31 508 ASP A C 1
ATOM 4017 O O . ASP A 1 508 ? -0.706 -12.108 26.406 1.00 44.31 508 ASP A O 1
ATOM 4021 N N . GLN A 1 509 ? 1.233 -11.949 27.487 1.00 43.91 509 GLN A N 1
ATOM 4022 C CA . GLN A 1 509 ? 0.602 -11.684 28.792 1.00 43.91 509 GLN A CA 1
ATOM 4023 C C . GLN A 1 509 ? 0.187 -10.213 28.980 1.00 43.91 509 GLN A C 1
ATOM 4025 O O . GLN A 1 509 ? -0.453 -9.875 29.971 1.00 43.91 509 GLN A O 1
ATOM 4030 N N . ARG A 1 510 ? 0.502 -9.313 28.035 1.00 46.22 510 ARG A N 1
ATOM 4031 C CA . ARG A 1 510 ? 0.116 -7.892 28.142 1.00 46.22 510 ARG A CA 1
ATOM 4032 C C . ARG A 1 510 ? -1.379 -7.632 27.929 1.00 46.22 510 ARG A C 1
ATOM 4034 O O . ARG A 1 510 ? -1.858 -6.588 28.359 1.00 46.22 510 ARG A O 1
ATOM 4041 N N . ALA A 1 511 ? -2.107 -8.532 27.268 1.00 45.78 511 ALA A N 1
ATOM 4042 C CA . ALA A 1 511 ? -3.491 -8.274 26.866 1.00 45.78 511 ALA A CA 1
ATOM 4043 C C . ALA A 1 511 ? -4.526 -8.533 27.979 1.00 45.78 511 ALA A C 1
ATOM 4045 O O . ALA A 1 511 ? -5.566 -7.873 28.002 1.00 45.78 511 ALA A O 1
ATOM 4046 N N . ASP A 1 512 ? -4.239 -9.441 28.917 1.00 41.59 512 ASP A N 1
ATOM 4047 C CA . ASP A 1 512 ? -5.239 -9.907 29.889 1.00 41.59 512 ASP A CA 1
ATOM 4048 C C . ASP A 1 512 ? -5.377 -9.007 31.134 1.00 41.59 512 ASP A C 1
ATOM 4050 O O . ASP A 1 512 ? -6.437 -8.985 31.760 1.00 41.59 512 ASP A O 1
ATOM 4054 N N . GLU A 1 513 ? -4.361 -8.212 31.491 1.00 42.69 513 GLU A N 1
ATOM 4055 C CA . GLU A 1 513 ? -4.390 -7.412 32.732 1.00 42.69 513 GLU A CA 1
ATOM 4056 C C . GLU A 1 513 ? -5.020 -6.014 32.582 1.00 42.69 513 GLU A C 1
ATOM 4058 O O . GLU A 1 513 ? -5.433 -5.413 33.575 1.00 42.69 513 GLU A O 1
ATOM 4063 N N . LEU A 1 514 ? -5.146 -5.480 31.361 1.00 45.69 514 LEU A N 1
ATOM 4064 C CA . LEU A 1 514 ? -5.500 -4.066 31.146 1.00 45.69 514 LEU A CA 1
ATOM 4065 C C . LEU A 1 514 ? -7.001 -3.779 30.991 1.00 45.69 514 LEU A C 1
ATOM 4067 O O . LEU A 1 514 ? -7.384 -2.610 30.886 1.00 45.69 514 LEU A O 1
ATOM 4071 N N . TRP A 1 515 ? -7.880 -4.789 31.004 1.00 48.16 515 TRP A N 1
ATOM 4072 C CA . TRP A 1 515 ? -9.320 -4.522 30.936 1.00 48.16 515 TRP A CA 1
ATOM 4073 C C . TRP A 1 515 ? -10.197 -5.563 31.649 1.00 48.16 515 TRP A C 1
ATOM 4075 O O . TRP A 1 515 ? -10.381 -6.666 31.137 1.00 48.16 515 TRP A O 1
ATOM 4085 N N . PRO A 1 516 ? -10.845 -5.226 32.781 1.00 42.34 516 PRO A N 1
ATOM 4086 C CA . PRO A 1 516 ? -11.723 -6.167 33.458 1.00 42.34 516 PRO A CA 1
ATOM 4087 C C . PRO A 1 516 ? -12.962 -6.473 32.605 1.00 42.34 516 PRO A C 1
ATOM 4089 O O . PRO A 1 516 ? -13.752 -5.585 32.269 1.00 42.34 516 PRO A O 1
ATOM 4092 N N . GLY A 1 517 ? -13.166 -7.757 32.301 1.00 43.59 517 GLY A N 1
ATOM 4093 C CA . GLY A 1 517 ? -14.374 -8.326 31.691 1.00 43.59 517 GLY A CA 1
ATOM 4094 C C . GLY A 1 517 ? -15.592 -8.309 32.624 1.00 43.59 517 GLY A C 1
ATOM 4095 O O . GLY A 1 517 ? -16.264 -9.321 32.798 1.00 43.59 517 GLY A O 1
ATOM 4096 N N . SER A 1 518 ? -15.868 -7.176 33.270 1.00 50.03 518 SER A N 1
ATOM 4097 C CA . SER A 1 518 ? -17.030 -7.013 34.143 1.00 50.03 518 SER A CA 1
ATOM 4098 C C . SER A 1 518 ? -18.316 -6.860 33.326 1.00 50.03 518 SER A C 1
ATOM 4100 O O . SER A 1 518 ? -18.349 -6.136 32.327 1.00 50.03 518 SER A O 1
ATOM 4102 N N . SER A 1 519 ? -19.414 -7.459 33.797 1.00 50.88 519 SER A N 1
ATOM 4103 C CA . SER A 1 519 ? -20.760 -7.282 33.232 1.00 50.88 519 SER A CA 1
ATOM 4104 C C . SER A 1 519 ? -21.198 -5.809 33.174 1.00 50.88 519 SER A C 1
ATOM 4106 O O . SER A 1 519 ? -21.934 -5.422 32.268 1.00 50.88 519 SER A O 1
ATOM 4108 N N . THR A 1 520 ? -20.682 -4.954 34.067 1.00 50.34 520 THR A N 1
ATOM 4109 C CA . THR A 1 520 ? -20.928 -3.501 34.049 1.00 50.34 520 THR A CA 1
ATOM 4110 C C . THR A 1 520 ? -20.362 -2.809 32.806 1.00 50.34 520 THR A C 1
ATOM 4112 O O . THR A 1 520 ? -20.954 -1.846 32.318 1.00 50.34 520 THR A O 1
ATOM 4115 N N . ALA A 1 521 ? -19.263 -3.317 32.240 1.00 54.59 521 ALA A N 1
ATOM 4116 C CA . ALA A 1 521 ? -18.654 -2.763 31.034 1.00 54.59 521 ALA A CA 1
ATOM 4117 C C . ALA A 1 521 ? -19.457 -3.108 29.764 1.00 54.59 521 ALA A C 1
ATOM 4119 O O . ALA A 1 521 ? -19.439 -2.349 28.801 1.00 54.59 521 ALA A O 1
ATOM 4120 N N . LEU A 1 522 ? -20.195 -4.225 29.740 1.00 54.94 522 LEU A N 1
ATOM 4121 C CA . LEU A 1 522 ? -21.085 -4.578 28.622 1.00 54.94 522 LEU A CA 1
ATOM 4122 C C . LEU A 1 522 ? -22.310 -3.654 28.559 1.00 54.94 522 LEU A C 1
ATOM 4124 O O . LEU A 1 522 ? -22.639 -3.146 27.488 1.00 54.94 522 LEU A O 1
ATOM 4128 N N . THR A 1 523 ? -22.934 -3.362 29.703 1.00 54.91 523 THR A N 1
ATOM 4129 C CA . THR A 1 523 ? -24.081 -2.441 29.773 1.00 54.91 523 THR A CA 1
ATOM 4130 C C . THR A 1 523 ? -23.690 -1.013 29.372 1.00 54.91 523 THR A C 1
ATOM 4132 O O . THR A 1 523 ? -24.409 -0.373 28.607 1.00 54.91 523 THR A O 1
ATOM 4135 N N . ALA A 1 524 ? -22.517 -0.531 29.805 1.00 57.53 524 ALA A N 1
ATOM 4136 C CA . ALA A 1 524 ? -21.982 0.768 29.381 1.00 57.53 524 ALA A CA 1
ATOM 4137 C C . ALA A 1 524 ? -21.711 0.828 27.862 1.00 57.53 524 ALA A C 1
ATOM 4139 O O . ALA A 1 524 ? -21.976 1.841 27.220 1.00 57.53 524 ALA A O 1
ATOM 4140 N N . ARG A 1 525 ? -21.265 -0.276 27.245 1.00 62.09 525 ARG A N 1
ATOM 4141 C CA . ARG A 1 525 ? -21.041 -0.354 25.787 1.00 62.09 525 ARG A CA 1
ATOM 4142 C C . ARG A 1 525 ? -22.324 -0.357 24.973 1.00 62.09 525 ARG A C 1
ATOM 4144 O O . ARG A 1 525 ? -22.354 0.195 23.871 1.00 62.09 525 ARG A O 1
ATOM 4151 N N . GLN A 1 526 ? -23.394 -0.950 25.494 1.00 59.06 526 GLN A N 1
ATOM 4152 C CA . GLN A 1 526 ? -24.708 -0.897 24.850 1.00 59.06 526 GLN A CA 1
ATOM 4153 C C . GLN A 1 526 ? -25.256 0.541 24.814 1.00 59.06 526 GLN A C 1
ATOM 4155 O O . GLN A 1 526 ? -25.857 0.933 23.814 1.00 59.06 526 GLN A O 1
ATOM 4160 N N . GLN A 1 527 ? -24.944 1.362 25.825 1.00 61.84 527 GLN A N 1
ATOM 4161 C CA . GLN A 1 527 ? -25.342 2.777 25.900 1.00 61.84 527 GLN A CA 1
ATOM 4162 C C . GLN A 1 527 ? -24.640 3.688 24.875 1.00 61.84 527 GLN A C 1
ATOM 4164 O O . GLN A 1 527 ? -25.168 4.755 24.564 1.00 61.84 527 GLN A O 1
ATOM 4169 N N . LEU A 1 528 ? -23.522 3.258 24.271 1.00 62.91 528 LEU A N 1
ATOM 4170 C CA . LEU A 1 528 ? -22.811 4.030 23.236 1.00 62.91 528 LEU A CA 1
ATOM 4171 C C . LEU A 1 528 ? -23.651 4.310 21.973 1.00 62.91 528 LEU A C 1
ATOM 4173 O O . LEU A 1 528 ? -23.282 5.168 21.182 1.00 62.91 528 LEU A O 1
ATOM 4177 N N . HIS A 1 529 ? -24.793 3.636 21.775 1.00 59.53 529 HIS A N 1
ATOM 4178 C CA . HIS A 1 529 ? -25.712 3.950 20.668 1.00 59.53 529 HIS A CA 1
ATOM 4179 C C . HIS A 1 529 ? -26.277 5.376 20.727 1.00 59.53 529 HIS A C 1
ATOM 4181 O O . HIS A 1 529 ? -26.733 5.881 19.706 1.00 59.53 529 HIS A O 1
ATOM 4187 N N . ALA A 1 530 ? -26.277 5.999 21.908 1.00 58.38 530 ALA A N 1
ATOM 4188 C CA . ALA A 1 530 ? -26.778 7.354 22.094 1.00 58.38 530 ALA A CA 1
ATOM 4189 C C . ALA A 1 530 ? -25.702 8.441 21.905 1.00 58.38 530 ALA A C 1
ATOM 4191 O O . ALA A 1 530 ? -26.021 9.626 21.993 1.00 58.38 530 ALA A O 1
ATOM 4192 N N . GLU A 1 531 ? -24.435 8.080 21.662 1.00 66.06 531 GLU A N 1
ATOM 4193 C CA . GLU A 1 531 ? -23.380 9.066 21.405 1.00 66.06 531 GLU A CA 1
ATOM 4194 C C . GLU A 1 531 ? -23.637 9.810 20.085 1.00 66.06 531 GLU A C 1
ATOM 4196 O O . GLU A 1 531 ? -23.975 9.206 19.072 1.00 66.06 531 GLU A O 1
ATOM 4201 N N . GLY A 1 532 ? -23.519 11.141 20.110 1.00 52.88 532 GLY A N 1
ATOM 4202 C CA . GLY A 1 532 ? -23.870 12.013 18.979 1.00 52.88 532 GLY A CA 1
ATOM 4203 C C . GLY A 1 532 ? -25.335 12.466 18.946 1.00 52.88 532 GLY A C 1
ATOM 4204 O O . GLY A 1 532 ? -25.665 13.424 18.246 1.00 52.88 532 GLY A O 1
ATOM 4205 N N . LEU A 1 533 ? -26.216 11.869 19.759 1.00 50.91 533 LEU A N 1
ATOM 4206 C CA . LEU A 1 533 ? -27.539 12.440 20.003 1.00 50.91 533 LEU A CA 1
ATOM 4207 C C . LEU A 1 533 ? -27.391 13.656 20.922 1.00 50.91 533 LEU A C 1
ATOM 4209 O O . LEU A 1 533 ? -26.793 13.577 21.997 1.00 50.91 533 LEU A O 1
ATOM 4213 N N . ILE A 1 534 ? -27.957 14.793 20.507 1.00 48.53 534 ILE A N 1
ATOM 4214 C CA . ILE A 1 534 ? -28.127 15.950 21.387 1.00 48.53 534 ILE A CA 1
ATOM 4215 C C . ILE A 1 534 ? -29.128 15.529 22.464 1.00 48.53 534 ILE A C 1
ATOM 4217 O O . ILE A 1 534 ? -30.340 15.595 22.269 1.00 48.53 534 ILE A O 1
ATOM 4221 N N . LEU A 1 535 ? -28.619 15.052 23.597 1.00 44.91 535 LEU A N 1
ATOM 4222 C CA . LEU A 1 535 ? -29.423 14.887 24.796 1.00 44.91 535 LEU A CA 1
ATOM 4223 C C . LEU A 1 535 ? -29.782 16.293 25.269 1.00 44.91 535 LEU A C 1
ATOM 4225 O O . LEU A 1 535 ? -28.919 17.049 25.711 1.00 44.91 535 LEU A O 1
ATOM 4229 N N . SER A 1 536 ? -31.057 16.648 25.169 1.00 46.97 536 SER A N 1
ATOM 4230 C CA . SER A 1 536 ? -31.613 17.920 25.633 1.00 46.97 536 SER A CA 1
ATOM 4231 C C . SER A 1 536 ? -31.645 18.032 27.167 1.00 46.97 536 SER A C 1
ATOM 4233 O O . SER A 1 536 ? -32.556 18.647 27.696 1.00 46.97 536 SER A O 1
ATOM 4235 N N . SER A 1 537 ? -30.753 17.348 27.895 1.00 45.16 537 SER A N 1
ATOM 4236 C CA . SER A 1 537 ? -30.930 17.072 29.328 1.00 45.16 537 SER A CA 1
ATOM 4237 C C . SER A 1 537 ? -29.682 17.270 30.195 1.00 45.16 537 SER A C 1
ATOM 4239 O O . SER A 1 537 ? -29.569 16.651 31.251 1.00 45.16 537 SER A O 1
ATOM 4241 N N . THR A 1 538 ? -28.745 18.135 29.809 1.00 48.06 538 THR A N 1
ATOM 4242 C CA . THR A 1 538 ? -27.745 18.688 30.747 1.00 48.06 538 THR A CA 1
ATOM 4243 C C . THR A 1 538 ? -28.086 20.140 31.080 1.00 48.06 538 THR A C 1
ATOM 4245 O O . THR A 1 538 ? -27.270 21.044 30.929 1.00 48.06 538 THR A O 1
ATOM 4248 N N . ASP A 1 539 ? -29.318 20.358 31.538 1.00 54.72 539 ASP A N 1
ATOM 4249 C CA . ASP A 1 539 ? -29.976 21.671 31.599 1.00 54.72 539 ASP A CA 1
ATOM 4250 C C . ASP A 1 539 ? -29.424 22.683 32.617 1.00 54.72 539 ASP A C 1
ATOM 4252 O O . ASP A 1 539 ? -29.885 23.820 32.629 1.00 54.72 539 ASP A O 1
ATOM 4256 N N . ASN A 1 540 ? -28.412 22.367 33.433 1.00 62.75 540 ASN A N 1
ATOM 4257 C CA . ASN A 1 540 ? -28.017 23.291 34.509 1.00 62.75 540 ASN A CA 1
ATOM 4258 C C . ASN A 1 540 ? -26.578 23.817 34.441 1.00 62.75 540 ASN A C 1
ATOM 4260 O O . ASN A 1 540 ? -26.247 24.698 35.227 1.00 62.75 540 ASN A O 1
ATOM 4264 N N . TYR A 1 541 ? -25.723 23.345 33.523 1.00 65.31 541 TYR A N 1
ATOM 4265 C CA . TYR A 1 541 ? -24.321 23.787 33.456 1.00 65.31 541 TYR A CA 1
ATOM 4266 C C . TYR A 1 541 ? -24.074 24.853 32.386 1.00 65.31 541 TYR A C 1
ATOM 4268 O O . TYR A 1 541 ? -24.290 24.622 31.198 1.00 65.31 541 TYR A O 1
ATOM 4276 N N . MET A 1 542 ? -23.482 25.975 32.797 1.00 70.12 542 MET A N 1
ATOM 4277 C CA . MET A 1 542 ? -22.914 26.975 31.896 1.00 70.12 542 MET A CA 1
ATOM 4278 C C . MET A 1 542 ? -21.404 26.819 31.746 1.00 70.12 542 MET A C 1
ATOM 4280 O O . MET A 1 542 ? -20.690 26.428 32.675 1.00 70.12 542 MET A O 1
ATOM 4284 N N . TYR A 1 543 ? -20.911 27.173 30.557 1.00 70.19 543 TYR A N 1
ATOM 4285 C CA . TYR A 1 543 ? -19.505 27.083 30.190 1.00 70.19 543 TYR A CA 1
ATOM 4286 C C . TYR A 1 543 ? -18.990 28.394 29.589 1.00 70.19 543 TYR A C 1
ATOM 4288 O O . TYR A 1 543 ? -19.525 28.903 28.603 1.00 70.19 543 TYR A O 1
ATOM 4296 N N . LEU A 1 544 ? -17.904 28.911 30.167 1.00 71.94 544 LEU A N 1
ATOM 4297 C CA . LEU A 1 544 ? -17.234 30.131 29.729 1.00 71.94 544 LEU A CA 1
ATOM 4298 C C . LEU A 1 544 ? -15.763 29.876 29.403 1.00 71.94 544 LEU A C 1
ATOM 4300 O O . LEU A 1 544 ? -15.039 29.221 30.163 1.00 71.94 544 LEU A O 1
ATOM 4304 N N . ARG A 1 545 ? -15.310 30.465 28.291 1.00 72.88 545 ARG A N 1
ATOM 4305 C CA . ARG A 1 545 ? -13.886 30.620 27.972 1.00 72.88 545 ARG A CA 1
ATOM 4306 C C . ARG A 1 545 ? -13.459 32.054 28.216 1.00 72.88 545 ARG A C 1
ATOM 4308 O O . ARG A 1 545 ? -14.029 32.977 27.634 1.00 72.88 545 ARG A O 1
ATOM 4315 N N . ILE A 1 546 ? -12.453 32.215 29.066 1.00 75.56 546 ILE A N 1
ATOM 4316 C CA . ILE A 1 546 ? -11.895 33.509 29.452 1.00 75.56 546 ILE A CA 1
ATOM 4317 C C . ILE A 1 546 ? -10.437 33.517 29.000 1.00 75.56 546 ILE A C 1
ATOM 4319 O O . ILE A 1 546 ? -9.581 32.925 29.656 1.00 75.56 546 ILE A O 1
ATOM 4323 N N . TYR A 1 547 ? -10.165 34.139 27.854 1.00 72.19 547 TYR A N 1
ATOM 4324 C CA . TYR A 1 547 ? -8.810 34.222 27.308 1.00 72.19 547 TYR A CA 1
ATOM 4325 C C . TYR A 1 547 ? -7.968 35.186 28.146 1.00 72.19 547 TYR A C 1
ATOM 4327 O O . TYR A 1 547 ? -8.362 36.331 28.377 1.00 72.19 547 TYR A O 1
ATOM 4335 N N . THR A 1 548 ? -6.836 34.694 28.651 1.00 74.50 548 THR A N 1
ATOM 4336 C CA . THR A 1 548 ? -5.922 35.441 29.522 1.00 74.50 548 THR A CA 1
ATOM 4337 C C . THR A 1 548 ? -4.541 34.784 29.515 1.00 74.50 548 THR A C 1
ATOM 4339 O O . THR A 1 548 ? -4.437 33.562 29.433 1.00 74.50 548 THR A O 1
ATOM 4342 N N . GLY A 1 549 ? -3.476 35.586 29.589 1.00 72.31 549 GLY A N 1
ATOM 4343 C CA . GLY A 1 549 ? -2.114 35.057 29.675 1.00 72.31 549 GLY A CA 1
ATOM 4344 C C . GLY A 1 549 ? -1.842 34.385 31.024 1.00 72.31 549 GLY A C 1
ATOM 4345 O O . GLY A 1 549 ? -2.402 34.778 32.051 1.00 72.31 549 GLY A O 1
ATOM 4346 N N . CYS A 1 550 ? -0.936 33.409 31.044 1.00 78.94 550 CYS A N 1
ATOM 4347 C CA . CYS A 1 550 ? -0.586 32.608 32.218 1.00 78.94 550 CYS A CA 1
ATOM 4348 C C . CYS A 1 550 ? -0.211 33.451 33.448 1.00 78.94 550 CYS A C 1
ATOM 4350 O O . CYS A 1 550 ? -0.610 33.106 34.560 1.00 78.94 550 CYS A O 1
ATOM 4352 N N . GLY A 1 551 ? 0.471 34.585 33.250 1.00 77.25 551 GLY A N 1
ATOM 4353 C CA . GLY A 1 551 ? 0.847 35.515 34.321 1.00 77.25 551 GLY A CA 1
ATOM 4354 C C . GLY A 1 551 ? -0.317 36.306 34.936 1.00 77.25 551 GLY A C 1
ATOM 4355 O O . GLY A 1 551 ? -0.196 36.774 36.063 1.00 77.25 551 GLY A O 1
ATOM 4356 N N . TYR A 1 552 ? -1.449 36.434 34.236 1.00 76.88 552 TYR A N 1
ATOM 4357 C CA . TYR A 1 552 ? -2.637 37.157 34.712 1.00 76.88 552 TYR A CA 1
ATOM 4358 C C . TYR A 1 552 ? -3.763 36.228 35.178 1.00 76.88 552 TYR A C 1
ATOM 4360 O O . TYR A 1 552 ? -4.676 36.677 35.870 1.00 76.88 552 TYR A O 1
ATOM 4368 N N . ALA A 1 553 ? -3.696 34.934 34.851 1.00 79.38 553 ALA A N 1
ATOM 4369 C CA . ALA A 1 553 ? -4.710 33.946 35.205 1.00 79.38 553 ALA A CA 1
ATOM 4370 C C . ALA A 1 553 ? -4.997 33.878 36.716 1.00 79.38 553 ALA A C 1
ATOM 4372 O O . ALA A 1 553 ? -6.157 33.777 37.114 1.00 79.38 553 ALA A O 1
ATOM 4373 N N . ASP A 1 554 ? -3.965 33.986 37.559 1.00 83.19 554 ASP A N 1
ATOM 4374 C CA . ASP A 1 554 ? -4.114 33.995 39.020 1.00 83.19 554 ASP A CA 1
ATOM 4375 C C . ASP A 1 554 ? -4.871 35.223 39.529 1.00 83.19 554 ASP A C 1
ATOM 4377 O O . ASP A 1 554 ? -5.790 35.091 40.341 1.00 83.19 554 ASP A O 1
ATOM 4381 N N . SER A 1 555 ? -4.548 36.410 39.010 1.00 78.25 555 SER A N 1
ATOM 4382 C CA . SER A 1 555 ? -5.281 37.638 39.328 1.00 78.25 555 SER A CA 1
ATOM 4383 C C . SER A 1 555 ? -6.724 37.555 38.837 1.00 78.25 555 SER A C 1
ATOM 4385 O O . SER A 1 555 ? -7.642 37.901 39.576 1.00 78.25 555 SER A O 1
ATOM 4387 N N . VAL A 1 556 ? -6.950 37.017 37.632 1.00 77.62 556 VAL A N 1
ATOM 4388 C CA . VAL A 1 556 ? -8.301 36.812 37.087 1.00 77.62 556 VAL A CA 1
ATOM 4389 C C . VAL A 1 556 ? -9.140 35.913 38.005 1.00 77.62 556 VAL A C 1
ATOM 4391 O O . VAL A 1 556 ? -10.292 36.229 38.319 1.00 77.62 556 VAL A O 1
ATOM 4394 N N . LEU A 1 557 ? -8.554 34.815 38.486 1.00 83.50 557 LEU A N 1
ATOM 4395 C CA . LEU A 1 557 ? -9.222 33.880 39.388 1.00 83.50 557 LEU A CA 1
ATOM 4396 C C . LEU A 1 557 ? -9.495 34.484 40.764 1.00 83.50 557 LEU A C 1
ATOM 4398 O O . LEU A 1 557 ? -10.607 34.358 41.274 1.00 83.50 557 LEU A O 1
ATOM 4402 N N . ARG A 1 558 ? -8.498 35.141 41.359 1.00 83.69 558 ARG A N 1
ATOM 4403 C CA . ARG A 1 558 ? -8.574 35.668 42.725 1.00 83.69 558 ARG A CA 1
ATOM 4404 C C . ARG A 1 558 ? -9.456 36.906 42.837 1.00 83.69 558 ARG A C 1
ATOM 4406 O O . ARG A 1 558 ? -10.180 37.045 43.817 1.00 83.69 558 ARG A O 1
ATOM 4413 N N . GLU A 1 559 ? -9.363 37.817 41.877 1.00 79.38 559 GLU A N 1
ATOM 4414 C CA . GLU A 1 559 ? -9.981 39.142 41.983 1.00 79.38 559 GLU A CA 1
ATOM 4415 C C . GLU A 1 559 ? -11.370 39.201 41.345 1.00 79.38 559 GLU A C 1
ATOM 4417 O O . GLU A 1 559 ? -12.167 40.062 41.716 1.00 79.38 559 GLU A O 1
ATOM 4422 N N . TYR A 1 560 ? -11.688 38.286 40.420 1.00 74.31 560 TYR A N 1
ATOM 4423 C CA . TYR A 1 560 ? -12.917 38.379 39.626 1.00 74.31 560 TYR A CA 1
ATOM 4424 C C . TYR A 1 560 ? -13.772 37.118 39.674 1.00 74.31 560 TYR A C 1
ATOM 4426 O O . TYR A 1 560 ? -14.930 37.197 40.081 1.00 74.31 560 TYR A O 1
ATOM 4434 N N . ILE A 1 561 ? -13.228 35.959 39.290 1.00 82.12 561 ILE A N 1
ATOM 4435 C CA . ILE A 1 561 ? -14.026 34.723 39.213 1.00 82.12 561 ILE A CA 1
ATOM 4436 C C . ILE A 1 561 ? -14.402 34.238 40.616 1.00 82.12 561 ILE A C 1
ATOM 4438 O O . ILE A 1 561 ? -15.581 34.056 40.905 1.00 82.12 561 ILE A O 1
ATOM 4442 N N . GLY A 1 562 ? -13.417 34.071 41.501 1.00 83.88 562 GLY A N 1
ATOM 4443 C CA . GLY A 1 562 ? -13.614 33.534 42.848 1.00 83.88 562 GLY A CA 1
ATOM 4444 C C . GLY A 1 562 ? -14.656 34.299 43.671 1.00 83.88 562 GLY A C 1
ATOM 4445 O O . GLY A 1 562 ? -15.594 33.669 44.156 1.00 83.88 562 GLY A O 1
ATOM 4446 N N . PRO A 1 563 ? -14.560 35.638 43.799 1.00 84.38 563 PRO A N 1
ATOM 4447 C CA . PRO A 1 563 ? -15.526 36.419 44.569 1.00 84.38 563 PRO A CA 1
ATOM 4448 C C . PRO A 1 563 ? -16.963 36.290 44.059 1.00 84.38 563 PRO A C 1
ATOM 4450 O O . PRO A 1 563 ? -17.878 36.182 44.866 1.00 84.38 563 PRO A O 1
ATOM 4453 N N . VAL A 1 564 ? -17.173 36.272 42.735 1.00 79.62 564 VAL A N 1
ATOM 4454 C CA . VAL A 1 564 ? -18.520 36.126 42.157 1.00 79.62 564 VAL A CA 1
ATOM 4455 C C . VAL A 1 564 ? -19.061 34.723 42.383 1.00 79.62 564 VAL A C 1
ATOM 4457 O O . VAL A 1 564 ? -20.186 34.576 42.842 1.00 79.62 564 VAL A O 1
ATOM 4460 N N . MET A 1 565 ? -18.267 33.690 42.095 1.00 83.44 565 MET A N 1
ATOM 4461 C CA . MET A 1 565 ? -18.738 32.312 42.229 1.00 83.44 565 MET A CA 1
ATOM 4462 C C . MET A 1 565 ? -19.054 31.957 43.688 1.00 83.44 565 MET A C 1
ATOM 4464 O O . MET A 1 565 ? -20.057 31.303 43.943 1.00 83.44 565 MET A O 1
ATOM 4468 N N . LEU A 1 566 ? -18.249 32.424 44.650 1.00 85.69 566 LEU A N 1
ATOM 4469 C CA . LEU A 1 566 ? -18.493 32.188 46.078 1.00 85.69 566 LEU A CA 1
ATOM 4470 C C . LEU A 1 566 ? -19.733 32.924 46.601 1.00 85.69 566 LEU A C 1
ATOM 4472 O O . LEU A 1 566 ? -20.483 32.360 47.393 1.00 85.69 566 LEU A O 1
ATOM 4476 N N . GLU A 1 567 ? -19.959 34.165 46.170 1.00 83.12 567 GLU A N 1
ATOM 4477 C CA . GLU A 1 567 ? -21.141 34.944 46.554 1.00 83.12 567 GLU A CA 1
ATOM 4478 C C . GLU A 1 567 ? -22.424 34.333 45.991 1.00 83.12 567 GLU A C 1
ATOM 4480 O O . GLU A 1 567 ? -23.390 34.135 46.721 1.00 83.12 567 GLU A O 1
ATOM 4485 N N . GLU A 1 568 ? -22.421 33.957 44.714 1.00 78.88 568 GLU A N 1
ATOM 4486 C CA . GLU A 1 568 ? -23.580 33.334 44.078 1.00 78.88 568 GLU A CA 1
ATOM 4487 C C . GLU A 1 568 ? -23.847 31.916 44.603 1.00 78.88 568 GLU A C 1
ATOM 4489 O O . GLU A 1 568 ? -25.002 31.500 44.708 1.00 78.88 568 GLU A O 1
ATOM 4494 N N . GLN A 1 569 ? -22.800 31.190 45.004 1.00 83.06 569 GLN A N 1
ATOM 4495 C CA . GLN A 1 569 ? -22.939 29.919 45.711 1.00 83.06 569 GLN A CA 1
ATOM 4496 C C . GLN A 1 569 ? -23.535 30.119 47.115 1.00 83.06 569 GLN A C 1
ATOM 4498 O O . GLN A 1 569 ? -24.408 29.357 47.523 1.00 83.06 569 GLN A O 1
ATOM 4503 N N . ALA A 1 570 ? -23.136 31.169 47.843 1.00 83.38 570 ALA A N 1
ATOM 4504 C CA . ALA A 1 570 ? -23.731 31.513 49.138 1.00 83.38 570 ALA A CA 1
ATOM 4505 C C . ALA A 1 570 ? -25.199 31.966 49.018 1.00 83.38 570 ALA A C 1
ATOM 4507 O O . ALA A 1 570 ? -26.003 31.682 49.904 1.00 83.38 570 ALA A O 1
ATOM 4508 N N . ASN A 1 571 ? -25.556 32.619 47.908 1.00 80.81 571 ASN A N 1
ATOM 4509 C CA . ASN A 1 571 ? -26.926 33.032 47.594 1.00 80.81 571 ASN A CA 1
ATOM 4510 C C . ASN A 1 571 ? -27.817 31.873 47.101 1.00 80.81 571 ASN A C 1
ATOM 4512 O O . ASN A 1 571 ? -29.010 32.080 46.892 1.00 80.81 571 ASN A O 1
ATOM 4516 N N . GLY A 1 572 ? -27.265 30.665 46.921 1.00 78.75 572 GLY A N 1
ATOM 4517 C CA . GLY A 1 572 ? -27.998 29.479 46.462 1.00 78.75 572 GLY A CA 1
ATOM 4518 C C . GLY A 1 572 ? -28.259 29.430 44.952 1.00 78.75 572 GLY A C 1
ATOM 4519 O O . GLY A 1 572 ? -29.040 28.599 44.495 1.00 78.75 572 GLY A O 1
ATOM 4520 N N . ASN A 1 573 ? -27.617 30.301 44.169 1.00 76.62 573 ASN A N 1
ATOM 4521 C CA . ASN A 1 573 ? -27.802 30.371 42.718 1.00 76.62 573 ASN A CA 1
ATOM 4522 C C . ASN A 1 573 ? -26.900 29.383 41.962 1.00 76.62 573 ASN A C 1
ATOM 4524 O O . ASN A 1 573 ? -27.254 28.957 40.862 1.00 76.62 573 ASN A O 1
ATOM 4528 N N . ILE A 1 574 ? -25.751 29.019 42.546 1.00 78.25 574 ILE A N 1
ATOM 4529 C CA . ILE A 1 574 ? -24.799 28.037 42.009 1.00 78.25 574 ILE A CA 1
ATOM 4530 C C . ILE A 1 574 ? -24.688 26.854 42.970 1.00 78.25 574 ILE A C 1
ATOM 4532 O O . ILE A 1 574 ? -24.350 27.042 44.136 1.00 78.25 574 ILE A O 1
ATOM 4536 N N . ASP A 1 575 ? -24.860 25.638 42.460 1.00 77.62 575 ASP A N 1
ATOM 4537 C CA . ASP A 1 575 ? -24.629 24.413 43.231 1.00 77.62 575 ASP A CA 1
ATOM 4538 C C . ASP A 1 575 ? -23.133 24.079 43.281 1.00 77.62 575 ASP A C 1
ATOM 4540 O O . ASP A 1 575 ? -22.534 23.875 44.342 1.00 77.62 575 ASP A O 1
ATOM 4544 N N . HIS A 1 576 ? -22.504 24.049 42.103 1.00 81.38 576 HIS A N 1
ATOM 4545 C CA . HIS A 1 576 ? -21.123 23.617 41.913 1.00 81.38 576 HIS A CA 1
ATOM 4546 C C . HIS A 1 576 ? -20.442 24.435 40.823 1.00 81.38 576 HIS A C 1
ATOM 4548 O O . HIS A 1 576 ? -21.049 24.726 39.795 1.00 81.38 576 HIS A O 1
ATOM 4554 N N . TRP A 1 577 ? -19.157 24.739 40.996 1.00 85.19 577 TRP A N 1
ATOM 4555 C CA . TRP A 1 577 ? -18.338 25.355 39.957 1.00 85.19 577 TRP A CA 1
ATOM 4556 C C . TRP A 1 577 ? -16.888 24.889 40.039 1.00 85.19 577 TRP A C 1
ATOM 4558 O O . TRP A 1 577 ? -16.410 24.458 41.086 1.00 85.19 577 TRP A O 1
ATOM 4568 N N . PHE A 1 578 ? -16.184 24.973 38.916 1.00 85.62 578 PHE A N 1
ATOM 4569 C CA . PHE A 1 578 ? -14.756 24.699 38.845 1.00 85.62 578 PHE A CA 1
ATOM 4570 C C . PHE A 1 578 ? -14.114 25.428 37.667 1.00 85.62 578 PHE A C 1
ATOM 4572 O O . PHE A 1 578 ? -14.779 25.818 36.701 1.00 85.62 578 PHE A O 1
ATOM 4579 N N . VAL A 1 579 ? -12.794 25.593 37.742 1.00 85.62 579 VAL A N 1
ATOM 4580 C CA . VAL A 1 579 ? -11.990 26.195 36.677 1.00 85.62 579 VAL A CA 1
ATOM 4581 C C . VAL A 1 579 ? -10.867 25.256 36.271 1.00 85.62 579 VAL A C 1
ATOM 4583 O O . VAL A 1 579 ? -10.224 24.639 37.115 1.00 85.62 579 VAL A O 1
ATOM 4586 N N . VAL A 1 580 ? -10.602 25.197 34.968 1.00 85.94 580 VAL A N 1
ATOM 4587 C CA . VAL A 1 580 ? -9.442 24.510 34.394 1.00 85.94 580 VAL A CA 1
ATOM 4588 C C . VAL A 1 580 ? -8.621 25.514 33.586 1.00 85.94 580 VAL A C 1
ATOM 4590 O O . VAL A 1 580 ? -9.183 26.265 32.786 1.00 85.94 580 VAL A O 1
ATOM 4593 N N . ARG A 1 581 ? -7.298 25.535 33.780 1.00 85.25 581 ARG A N 1
ATOM 4594 C CA . ARG A 1 581 ? -6.377 26.254 32.883 1.00 85.25 581 ARG A CA 1
ATOM 4595 C C . ARG A 1 581 ? -6.192 25.438 31.616 1.00 85.25 581 ARG A C 1
ATOM 4597 O O . ARG A 1 581 ? -6.005 24.228 31.697 1.00 85.25 581 ARG A O 1
ATOM 4604 N N . TYR A 1 582 ? -6.261 26.083 30.463 1.00 75.50 582 TYR A N 1
ATOM 4605 C CA . TYR A 1 582 ? -6.181 25.399 29.183 1.00 75.50 582 TYR A CA 1
ATOM 4606 C C . TYR A 1 582 ? -5.396 26.235 28.176 1.00 75.50 582 TYR A C 1
ATOM 4608 O O . TYR A 1 582 ? -5.376 27.463 28.245 1.00 75.50 582 TYR A O 1
ATOM 4616 N N . GLN A 1 583 ? -4.765 25.561 27.224 1.00 72.06 583 GLN A N 1
ATOM 4617 C CA . GLN A 1 583 ? -4.036 26.188 26.131 1.00 72.06 583 GLN A CA 1
ATOM 4618 C C . GLN A 1 583 ? -4.379 25.418 24.858 1.00 72.06 583 GLN A C 1
ATOM 4620 O O . GLN A 1 583 ? -4.008 24.257 24.720 1.00 72.06 583 GLN A O 1
ATOM 4625 N N . ASP A 1 584 ? -5.170 26.037 23.982 1.00 70.44 584 ASP A N 1
ATOM 4626 C CA . ASP A 1 584 ? -5.395 25.539 22.623 1.00 70.44 584 ASP A CA 1
ATOM 4627 C C . ASP A 1 584 ? -4.551 26.366 21.641 1.00 70.44 584 ASP A C 1
ATOM 4629 O O . ASP A 1 584 ? -3.325 26.316 21.698 1.00 70.44 584 ASP A O 1
ATOM 4633 N N . SER A 1 585 ? -5.173 27.176 20.785 1.00 67.88 585 SER A N 1
ATOM 4634 C CA . SER A 1 585 ? -4.480 28.219 20.029 1.00 67.88 585 SER A CA 1
ATOM 4635 C C . SER A 1 585 ? -4.035 29.378 20.928 1.00 67.88 585 SER A C 1
ATOM 4637 O O . SER A 1 585 ? -3.035 30.023 20.624 1.00 67.88 585 SER A O 1
ATOM 4639 N N . PHE A 1 586 ? -4.748 29.631 22.036 1.00 66.62 586 PHE A N 1
ATOM 4640 C CA . PHE A 1 586 ? -4.416 30.680 23.005 1.00 66.62 586 PHE A CA 1
ATOM 4641 C C . PHE A 1 586 ? -4.628 30.202 24.450 1.00 66.62 586 PHE A C 1
ATOM 4643 O O . PHE A 1 586 ? -5.479 29.353 24.736 1.00 66.62 586 PHE A O 1
ATOM 4650 N N . GLU A 1 587 ? -3.866 30.770 25.383 1.00 75.19 587 GLU A N 1
ATOM 4651 C CA . GLU A 1 587 ? -4.037 30.514 26.816 1.00 75.19 587 GLU A CA 1
ATOM 4652 C C . GLU A 1 587 ? -5.382 31.066 27.317 1.00 75.19 587 GLU A C 1
ATOM 4654 O O . GLU A 1 587 ? -5.780 32.195 27.006 1.00 75.19 587 GLU A O 1
ATOM 4659 N N . HIS A 1 588 ? -6.117 30.250 28.075 1.00 80.06 588 HIS A N 1
ATOM 4660 C CA . HIS A 1 588 ? -7.421 30.625 28.609 1.00 80.06 588 HIS A CA 1
ATOM 4661 C C . HIS A 1 588 ? -7.817 29.840 29.865 1.00 80.06 588 HIS A C 1
ATOM 4663 O O . HIS A 1 588 ? -7.310 28.760 30.170 1.00 80.06 588 HIS A O 1
ATOM 4669 N N . LEU A 1 589 ? -8.794 30.383 30.588 1.00 79.50 589 LEU A N 1
ATOM 4670 C CA . LEU A 1 589 ? -9.495 29.720 31.680 1.00 79.50 589 LEU A CA 1
ATOM 4671 C C . LEU A 1 589 ? -10.826 29.155 31.176 1.00 79.50 589 LEU A C 1
ATOM 4673 O O . LEU A 1 589 ? -11.580 29.825 30.467 1.00 79.50 589 LEU A O 1
ATOM 4677 N N . ARG A 1 590 ? -11.123 27.916 31.567 1.00 83.06 590 ARG A N 1
ATOM 4678 C CA . ARG A 1 590 ? -12.394 27.227 31.327 1.00 83.06 590 ARG A CA 1
ATOM 4679 C C . ARG A 1 590 ? -13.185 27.202 32.625 1.00 83.06 590 ARG A C 1
ATOM 4681 O O . ARG A 1 590 ? -12.927 26.347 33.469 1.00 83.06 590 ARG A O 1
ATOM 4688 N N . LEU A 1 591 ? -14.118 28.136 32.779 1.00 80.69 591 LEU A N 1
ATOM 4689 C CA . LEU A 1 591 ? -15.017 28.204 33.929 1.00 80.69 591 LEU A CA 1
ATOM 4690 C C . LEU A 1 591 ? -16.296 27.427 33.620 1.00 80.69 591 LEU A C 1
ATOM 4692 O O . LEU A 1 591 ? -16.914 27.629 32.572 1.00 80.69 591 LEU A O 1
ATOM 4696 N N . ARG A 1 592 ? -16.683 26.538 34.533 1.00 81.00 592 ARG A N 1
ATOM 4697 C CA . ARG A 1 592 ? -17.935 25.783 34.468 1.00 81.00 592 ARG A CA 1
ATOM 4698 C C . ARG A 1 592 ? -18.662 25.888 35.788 1.00 81.00 592 ARG A C 1
ATOM 4700 O O . ARG A 1 592 ? -18.028 25.761 36.832 1.00 81.00 592 ARG A O 1
ATOM 4707 N N . PHE A 1 593 ? -19.968 26.090 35.734 1.00 77.44 593 PHE A N 1
ATOM 4708 C CA . PHE A 1 593 ? -20.792 26.179 36.931 1.00 77.44 593 PHE A CA 1
ATOM 4709 C C . PHE A 1 593 ? -22.222 25.716 36.660 1.00 77.44 593 PHE A C 1
ATOM 4711 O O . PHE A 1 593 ? -22.717 25.869 35.546 1.00 77.44 593 PHE A O 1
ATOM 4718 N N . CYS A 1 594 ? -22.842 25.122 37.676 1.00 77.94 594 CYS A N 1
ATOM 4719 C CA . CYS A 1 594 ? -24.201 24.594 37.664 1.00 77.94 594 CYS A CA 1
ATOM 4720 C C . CYS A 1 594 ? -25.117 25.517 38.462 1.00 77.94 594 CYS A C 1
ATOM 4722 O O . CYS A 1 594 ? -24.788 25.806 39.610 1.00 77.94 594 CYS A O 1
ATOM 4724 N N . GLY A 1 595 ? -26.231 25.977 37.891 1.00 72.00 595 GLY A N 1
ATOM 4725 C CA . GLY A 1 595 ? -27.149 26.880 38.588 1.00 72.00 595 GLY A CA 1
ATOM 4726 C C . GLY A 1 595 ? -28.575 26.876 38.041 1.00 72.00 595 GLY A C 1
ATOM 4727 O O . GLY A 1 595 ? -28.812 26.487 36.899 1.00 72.00 595 GLY A O 1
ATOM 4728 N N . HIS A 1 596 ? -29.514 27.327 38.877 1.00 64.88 596 HIS A N 1
ATOM 4729 C CA . HIS A 1 596 ? -30.963 27.249 38.641 1.00 64.88 596 HIS A CA 1
ATOM 4730 C C . HIS A 1 596 ? -31.522 28.388 37.763 1.00 64.88 596 HIS A C 1
ATOM 4732 O O . HIS A 1 596 ? -32.526 28.193 37.082 1.00 64.88 596 HIS A O 1
ATOM 4738 N N . ASP A 1 597 ? -30.877 29.563 37.751 1.00 65.94 597 ASP A N 1
ATOM 4739 C CA . ASP A 1 597 ? -31.229 30.707 36.892 1.00 65.94 597 ASP A CA 1
ATOM 4740 C C . ASP A 1 597 ? -29.988 31.218 36.154 1.00 65.94 597 ASP A C 1
ATOM 4742 O O . ASP A 1 597 ? -29.189 32.021 36.650 1.00 65.94 597 ASP A O 1
ATOM 4746 N N . GLN A 1 598 ? -29.822 30.721 34.931 1.00 62.62 598 GLN A N 1
ATOM 4747 C CA . GLN A 1 598 ? -28.644 31.000 34.126 1.00 62.62 598 GLN A CA 1
ATOM 4748 C C . GLN A 1 598 ? -28.543 32.475 33.698 1.00 62.62 598 GLN A C 1
ATOM 4750 O O . GLN A 1 598 ? -27.443 33.019 33.580 1.00 62.62 598 GLN A O 1
ATOM 4755 N N . ALA A 1 599 ? -29.676 33.154 33.506 1.00 61.16 599 ALA A N 1
ATOM 4756 C CA . ALA A 1 599 ? -29.710 34.536 33.040 1.00 61.16 599 ALA A CA 1
ATOM 4757 C C . ALA A 1 599 ? -29.308 35.523 34.148 1.00 61.16 599 ALA A C 1
ATOM 4759 O O . ALA A 1 599 ? -28.551 36.464 33.890 1.00 61.16 599 ALA A O 1
ATOM 4760 N N . ALA A 1 600 ? -29.751 35.294 35.388 1.00 59.84 600 ALA A N 1
ATOM 4761 C CA . ALA A 1 600 ? -29.380 36.122 36.537 1.00 59.84 600 ALA A CA 1
ATOM 4762 C C . ALA A 1 600 ? -27.867 36.079 36.825 1.00 59.84 600 ALA A C 1
ATOM 4764 O O . ALA A 1 600 ? -27.236 37.118 37.044 1.00 59.84 600 ALA A O 1
ATOM 4765 N N . LEU A 1 601 ? -27.267 34.891 36.723 1.00 60.97 601 LEU A N 1
ATOM 4766 C CA . LEU A 1 601 ? -25.832 34.655 36.899 1.00 60.97 601 LEU A CA 1
ATOM 4767 C C . LEU A 1 601 ? -24.967 35.336 35.830 1.00 60.97 601 LEU A C 1
ATOM 4769 O O . LEU A 1 601 ? -23.924 35.922 36.139 1.00 60.97 601 LEU A O 1
ATOM 4773 N N . LEU A 1 602 ? -25.419 35.323 34.573 1.00 62.28 602 LEU A N 1
ATOM 4774 C CA . LEU A 1 602 ? -24.761 36.048 33.482 1.00 62.28 602 LEU A CA 1
ATOM 4775 C C . LEU A 1 602 ? -24.794 37.564 33.702 1.00 62.28 602 LEU A C 1
ATOM 4777 O O . LEU A 1 602 ? -23.798 38.249 33.462 1.00 62.28 602 LEU A O 1
ATOM 4781 N N . VAL A 1 603 ? -25.910 38.097 34.205 1.00 61.44 603 VAL A N 1
ATOM 4782 C CA . VAL A 1 603 ? -26.035 39.521 34.543 1.00 61.44 603 VAL A CA 1
ATOM 4783 C C . VAL A 1 603 ? -25.136 39.894 35.727 1.00 61.44 603 VAL A C 1
ATOM 4785 O O . VAL A 1 603 ? -24.517 40.961 35.696 1.00 61.44 603 VAL A O 1
ATOM 4788 N N . ALA A 1 604 ? -25.011 39.037 36.745 1.00 59.28 604 ALA A N 1
ATOM 4789 C CA . ALA A 1 604 ? -24.115 39.252 37.885 1.00 59.28 604 ALA A CA 1
ATOM 4790 C C . ALA A 1 604 ? -22.636 39.299 37.455 1.00 59.28 604 ALA A C 1
ATOM 4792 O O . ALA A 1 604 ? -21.912 40.238 37.810 1.00 59.28 604 ALA A O 1
ATOM 4793 N N . MET A 1 605 ? -22.207 38.358 36.604 1.00 61.75 605 MET A N 1
ATOM 4794 C CA . MET A 1 605 ? -20.861 38.369 36.021 1.00 61.75 605 MET A CA 1
ATOM 4795 C C . MET A 1 605 ? -20.639 39.576 35.100 1.00 61.75 605 MET A C 1
ATOM 4797 O O . MET A 1 605 ? -19.635 40.271 35.248 1.00 61.75 605 MET A O 1
ATOM 4801 N N . GLY A 1 606 ? -21.591 39.898 34.217 1.00 58.53 606 GLY A N 1
ATOM 4802 C CA . GLY A 1 606 ? -21.499 41.038 33.298 1.00 58.53 606 GLY A CA 1
ATOM 4803 C C . GLY A 1 606 ? -21.406 42.395 34.007 1.00 58.53 606 GLY A C 1
ATOM 4804 O O . GLY A 1 606 ? -20.586 43.238 33.633 1.00 58.53 606 GLY A O 1
ATOM 4805 N N . LYS A 1 607 ? -22.181 42.596 35.084 1.00 57.22 607 LYS A N 1
ATOM 4806 C CA . LYS A 1 607 ? -22.141 43.820 35.908 1.00 57.22 607 LYS A CA 1
ATOM 4807 C C . LYS A 1 607 ? -20.783 44.031 36.576 1.00 57.22 607 LYS A C 1
ATOM 4809 O O . LYS A 1 607 ? -20.330 45.171 36.675 1.00 57.22 607 LYS A O 1
ATOM 4814 N N . ARG A 1 608 ? -20.107 42.961 37.012 1.00 54.16 608 ARG A N 1
ATOM 4815 C CA . ARG A 1 608 ? -18.744 43.074 37.550 1.00 54.16 608 ARG A CA 1
ATOM 4816 C C . ARG A 1 608 ? -17.693 43.178 36.449 1.00 54.16 608 ARG A C 1
ATOM 4818 O O . ARG A 1 608 ? -16.815 44.019 36.601 1.00 54.16 608 ARG A O 1
ATOM 4825 N N . SER A 1 609 ? -17.820 42.464 35.324 1.00 48.97 609 SER A N 1
ATOM 4826 C CA . SER A 1 609 ? -16.929 42.583 34.152 1.00 48.97 609 SER A CA 1
ATOM 4827 C C . SER A 1 609 ? -16.832 44.008 33.593 1.00 48.97 609 SER A C 1
ATOM 4829 O O . SER A 1 609 ? -15.749 44.408 33.170 1.00 48.97 609 SER A O 1
ATOM 4831 N N . TYR A 1 610 ? -17.904 44.805 33.655 1.00 42.25 610 TYR A N 1
ATOM 4832 C CA . TYR A 1 610 ? -17.877 46.225 33.271 1.00 42.25 610 TYR A CA 1
ATOM 4833 C C . TYR A 1 610 ? -16.951 47.064 34.174 1.00 42.25 610 TYR A C 1
ATOM 4835 O O . TYR A 1 610 ? -16.161 47.872 33.685 1.00 42.25 610 TYR A O 1
ATOM 4843 N N . ASN A 1 611 ? -16.959 46.807 35.488 1.00 42.75 611 ASN A N 1
ATOM 4844 C CA . ASN A 1 611 ? -16.025 47.434 36.433 1.00 42.75 611 ASN A CA 1
ATOM 4845 C C . ASN A 1 611 ? -14.572 46.968 36.226 1.00 42.75 611 ASN A C 1
ATOM 4847 O O . ASN A 1 611 ? -13.639 47.693 36.571 1.00 42.75 611 ASN A O 1
ATOM 4851 N N . VAL A 1 612 ? -14.374 45.781 35.640 1.00 41.66 612 VAL A N 1
ATOM 4852 C CA . VAL A 1 612 ? -13.049 45.252 35.289 1.00 41.66 612 VAL A CA 1
ATOM 4853 C C . VAL A 1 612 ? -12.516 45.882 34.021 1.00 41.66 612 VAL A C 1
ATOM 4855 O O . VAL A 1 612 ? -11.395 46.364 34.058 1.00 41.66 612 VAL A O 1
ATOM 4858 N N . HIS A 1 613 ? -13.284 45.924 32.925 1.00 42.94 613 HIS A N 1
ATOM 4859 C CA . HIS A 1 613 ? -12.849 46.557 31.670 1.00 42.94 613 HIS A CA 1
ATOM 4860 C C . HIS A 1 613 ? -12.488 48.031 31.889 1.00 42.94 613 HIS A C 1
ATOM 4862 O O . HIS A 1 613 ? -11.469 48.493 31.383 1.00 42.94 613 HIS A O 1
ATOM 4868 N N . ALA A 1 614 ? -13.242 48.738 32.739 1.00 37.06 614 ALA A N 1
ATOM 4869 C CA . ALA A 1 614 ? -12.915 50.102 33.151 1.00 37.06 614 ALA A CA 1
ATOM 4870 C C . ALA A 1 614 ? -11.586 50.218 33.937 1.00 37.06 614 ALA A C 1
ATOM 4872 O O . ALA A 1 614 ? -10.954 51.268 33.896 1.00 37.06 614 ALA A O 1
ATOM 4873 N N . ARG A 1 615 ? -11.133 49.157 34.628 1.00 37.00 615 ARG A N 1
ATOM 4874 C CA . ARG A 1 615 ? -9.853 49.111 35.373 1.00 37.00 615 ARG A CA 1
ATOM 4875 C C . ARG A 1 615 ? -8.689 48.473 34.599 1.00 37.00 615 ARG A C 1
ATOM 4877 O O . ARG A 1 615 ? -7.547 48.871 34.800 1.00 37.00 615 ARG A O 1
ATOM 4884 N N . THR A 1 616 ? -8.948 47.511 33.713 1.00 37.72 616 THR A N 1
ATOM 4885 C CA . THR A 1 616 ? -7.937 46.806 32.895 1.00 37.72 616 THR A CA 1
ATOM 4886 C C . THR A 1 616 ? -7.605 47.542 31.602 1.00 37.72 616 THR A C 1
ATOM 4888 O O . THR A 1 616 ? -6.476 47.424 31.138 1.00 37.72 616 THR A O 1
ATOM 4891 N N . ALA A 1 617 ? -8.490 48.407 31.088 1.00 36.34 617 ALA A N 1
ATOM 4892 C CA . ALA A 1 617 ? -8.125 49.373 30.046 1.00 36.34 617 ALA A CA 1
ATOM 4893 C C . ALA A 1 617 ? -7.009 50.341 30.503 1.00 36.34 617 ALA A C 1
ATOM 4895 O O . ALA A 1 617 ? -6.251 50.836 29.674 1.00 36.34 617 ALA A O 1
ATOM 4896 N N . CYS A 1 618 ? -6.837 50.550 31.816 1.00 34.50 618 CYS A N 1
ATOM 4897 C CA . CYS A 1 618 ? -5.696 51.284 32.378 1.00 34.50 618 CYS A CA 1
ATOM 4898 C C . CYS A 1 618 ? -4.396 50.455 32.459 1.00 34.50 618 CYS A C 1
ATOM 4900 O O . CYS A 1 618 ? -3.337 51.026 32.699 1.00 34.50 618 CYS A O 1
ATOM 4902 N N . TYR A 1 619 ? -4.454 49.135 32.241 1.00 35.31 619 TYR A N 1
ATOM 4903 C CA . TYR A 1 619 ? -3.330 48.193 32.342 1.00 35.31 619 TYR A CA 1
ATOM 4904 C C . TYR A 1 619 ? -3.318 47.172 31.184 1.00 35.31 619 TYR A C 1
ATOM 4906 O O . TYR A 1 619 ? -3.179 45.980 31.421 1.00 35.31 619 TYR A O 1
ATOM 4914 N N . GLY A 1 620 ? -3.483 47.612 29.931 1.00 33.03 620 GLY A N 1
ATOM 4915 C CA . GLY A 1 620 ? -3.025 46.923 28.702 1.00 33.03 620 GLY A CA 1
ATOM 4916 C C . GLY A 1 620 ? -3.451 45.468 28.403 1.00 33.03 620 GLY A C 1
ATOM 4917 O O . GLY A 1 620 ? -3.033 44.936 27.377 1.00 33.03 620 GLY A O 1
ATOM 4918 N N . GLY A 1 621 ? -4.244 44.802 29.244 1.00 37.00 621 GLY A N 1
ATOM 4919 C CA . GLY A 1 621 ? -4.641 43.403 29.083 1.00 37.00 621 GLY A CA 1
ATOM 4920 C C . GLY A 1 621 ? -6.033 43.275 28.471 1.00 37.00 621 GLY A C 1
ATOM 4921 O O . GLY A 1 621 ? -7.020 43.662 29.092 1.00 37.00 621 GLY A O 1
ATOM 4922 N N . TYR A 1 622 ? -6.125 42.706 27.268 1.00 44.47 622 TYR A N 1
ATOM 4923 C CA . TYR A 1 622 ? -7.402 42.389 26.627 1.00 44.47 622 TYR A CA 1
ATOM 4924 C C . TYR A 1 622 ? -7.985 41.105 27.230 1.00 44.47 622 TYR A C 1
ATOM 4926 O O . TYR A 1 622 ? -7.389 40.037 27.111 1.00 44.47 622 TYR A O 1
ATOM 4934 N N . LEU A 1 623 ? -9.153 41.201 27.871 1.00 43.44 623 LEU A N 1
ATOM 4935 C CA . LEU A 1 623 ? -9.901 40.050 28.381 1.00 43.44 623 LEU A CA 1
ATOM 4936 C C . LEU A 1 623 ? -11.071 39.765 27.433 1.00 43.44 623 LEU A C 1
ATOM 4938 O O . LEU A 1 623 ? -12.026 40.536 27.381 1.00 43.44 623 LEU A O 1
ATOM 4942 N N . GLN A 1 624 ? -10.999 38.673 26.671 1.00 44.94 624 GLN A N 1
ATOM 4943 C CA . GLN A 1 624 ? -12.052 38.285 25.727 1.00 44.94 624 GLN A CA 1
ATOM 4944 C C . GLN A 1 624 ? -12.851 37.104 26.287 1.00 44.94 624 GLN A C 1
ATOM 4946 O O . GLN A 1 624 ? -12.281 36.076 26.659 1.00 44.94 624 GLN A O 1
ATOM 4951 N N . MET A 1 625 ? -14.177 37.259 26.354 1.00 47.16 625 MET A N 1
ATOM 4952 C CA . MET A 1 625 ? -15.097 36.259 26.898 1.00 47.16 625 MET A CA 1
ATOM 4953 C C . MET A 1 625 ? -16.014 35.741 25.786 1.00 47.16 625 MET A C 1
ATOM 4955 O O . MET A 1 625 ? -16.669 36.533 25.110 1.00 47.16 625 MET A O 1
ATOM 4959 N N . ILE A 1 626 ? -16.046 34.423 25.582 1.00 45.78 626 ILE A N 1
ATOM 4960 C CA . ILE A 1 626 ? -16.887 33.768 24.565 1.00 45.78 626 ILE A CA 1
ATOM 4961 C C . ILE A 1 626 ? -17.788 32.745 25.265 1.00 45.78 626 ILE A C 1
ATOM 4963 O O . ILE A 1 626 ? -17.306 31.934 26.061 1.00 45.78 626 ILE A O 1
ATOM 4967 N N . MET A 1 627 ? -19.093 32.808 24.980 1.00 45.47 627 MET A N 1
ATOM 4968 C CA . MET A 1 627 ? -20.130 32.014 25.649 1.00 45.47 627 MET A CA 1
ATOM 4969 C C . MET A 1 627 ? -20.664 30.896 24.757 1.00 45.47 627 MET A C 1
ATOM 4971 O O . MET A 1 627 ? -20.860 31.100 23.559 1.00 45.47 627 MET A O 1
ATOM 4975 N N . PHE A 1 628 ? -20.977 29.750 25.368 1.00 46.34 628 PHE A N 1
ATOM 4976 C CA . PHE A 1 628 ? -21.684 28.649 24.717 1.00 46.34 628 PHE A CA 1
ATOM 4977 C C . PHE A 1 628 ? -22.826 28.161 25.626 1.00 46.34 628 PHE A C 1
ATOM 4979 O O . PHE A 1 628 ? -22.556 27.827 26.780 1.00 46.34 628 PHE A O 1
ATOM 4986 N N . PRO A 1 629 ? -24.080 28.103 25.136 1.00 35.41 629 PRO A N 1
ATOM 4987 C CA . PRO A 1 629 ? -25.245 27.748 25.954 1.00 35.41 629 PRO A CA 1
ATOM 4988 C C . PRO A 1 629 ? -25.344 26.256 26.308 1.00 35.41 629 PRO A C 1
ATOM 4990 O O . PRO A 1 629 ? -26.178 25.885 27.120 1.00 35.41 629 PRO A O 1
ATOM 4993 N N . ASN A 1 630 ? -24.492 25.396 25.744 1.00 41.44 630 ASN A N 1
ATOM 4994 C CA . ASN A 1 630 ? -24.627 23.950 25.888 1.00 41.44 630 ASN A CA 1
ATOM 4995 C C . ASN A 1 630 ? -23.337 23.330 26.441 1.00 41.44 630 ASN A C 1
ATOM 4997 O O . ASN A 1 630 ? -22.293 23.336 25.779 1.00 41.44 630 ASN A O 1
ATOM 5001 N N . TYR A 1 631 ? -23.422 22.750 27.639 1.00 38.53 631 TYR A N 1
ATOM 5002 C CA . TYR A 1 631 ? -22.396 21.877 28.204 1.00 38.53 631 TYR A CA 1
ATOM 5003 C C . TYR A 1 631 ? -22.824 20.417 28.039 1.00 38.53 631 TYR A C 1
ATOM 5005 O O . TYR A 1 631 ? -23.778 19.974 28.669 1.00 38.53 631 TYR A O 1
ATOM 5013 N N . SER A 1 632 ? -22.106 19.647 27.220 1.00 35.88 632 SER A N 1
ATOM 5014 C CA . SER A 1 632 ? -22.138 18.187 27.310 1.00 35.88 632 SER A CA 1
ATOM 5015 C C . SER A 1 632 ? -21.056 17.765 28.300 1.00 35.88 632 SER A C 1
ATOM 5017 O O . SER A 1 632 ? -19.881 18.075 28.091 1.00 35.88 632 SER A O 1
ATOM 5019 N N . ALA A 1 633 ? -21.429 17.026 29.349 1.00 34.97 633 ALA A N 1
ATOM 5020 C CA . ALA A 1 633 ? -20.474 16.392 30.264 1.00 34.97 633 ALA A CA 1
ATOM 5021 C C . ALA A 1 633 ? -19.547 15.383 29.550 1.00 34.97 633 ALA A C 1
ATOM 5023 O O . ALA A 1 633 ? -18.603 14.874 30.147 1.00 34.97 633 ALA A O 1
ATOM 5024 N N . THR A 1 634 ? -19.797 15.115 28.265 1.00 31.38 634 THR A N 1
ATOM 5025 C CA . THR A 1 634 ? -19.140 14.069 27.488 1.00 31.38 634 THR A CA 1
ATOM 5026 C C . THR A 1 634 ? -18.594 14.537 26.134 1.00 31.38 634 THR A C 1
ATOM 5028 O O . THR A 1 634 ? -18.008 13.724 25.433 1.00 31.38 634 THR A O 1
ATOM 5031 N N . VAL A 1 635 ? -18.694 15.809 25.733 1.00 28.84 635 VAL A N 1
ATOM 5032 C CA . VAL A 1 635 ? -18.091 16.280 24.467 1.00 28.84 635 VAL A CA 1
ATOM 5033 C C . VAL A 1 635 ? -17.685 17.753 24.561 1.00 28.84 635 VAL A C 1
ATOM 5035 O O . VAL A 1 635 ? -18.519 18.652 24.671 1.00 28.84 635 VAL A O 1
ATOM 5038 N N . GLY A 1 636 ? -16.383 18.024 24.467 1.00 29.19 636 GLY A N 1
ATOM 5039 C CA . GLY A 1 636 ? -15.852 19.373 24.304 1.00 29.19 636 GLY A CA 1
ATOM 5040 C C . GLY A 1 636 ? -15.932 19.828 22.849 1.00 29.19 636 GLY A C 1
ATOM 5041 O O . GLY A 1 636 ? -14.998 19.555 22.111 1.00 29.19 636 GLY A O 1
ATOM 5042 N N . PHE A 1 637 ? -17.014 20.541 22.507 1.00 27.42 637 PHE A N 1
ATOM 5043 C CA . PHE A 1 637 ? -17.330 21.380 21.326 1.00 27.42 637 PHE A CA 1
ATOM 5044 C C . PHE A 1 637 ? -18.577 20.929 20.555 1.00 27.42 637 PHE A C 1
ATOM 5046 O O . PHE A 1 637 ? -18.595 19.854 19.954 1.00 27.42 637 PHE A O 1
ATOM 5053 N N . LEU A 1 638 ? -19.552 21.843 20.541 1.00 25.38 638 LEU A N 1
ATOM 5054 C CA . LEU A 1 638 ? -20.729 21.912 19.684 1.00 25.38 638 LEU A CA 1
ATOM 5055 C C . LEU A 1 638 ? -20.466 22.867 18.516 1.00 25.38 638 LEU A C 1
ATOM 5057 O O . LEU A 1 638 ? -19.906 23.950 18.706 1.00 25.38 638 LEU A O 1
ATOM 5061 N N . ALA A 1 639 ? -20.944 22.478 17.337 1.00 22.08 639 ALA A N 1
ATOM 5062 C CA . ALA A 1 639 ? -21.258 23.395 16.257 1.00 22.08 639 ALA A CA 1
ATOM 5063 C C . ALA A 1 639 ? -22.415 24.311 16.692 1.00 22.08 639 ALA A C 1
ATOM 5065 O O . ALA A 1 639 ? -23.423 23.839 17.214 1.00 22.08 639 ALA A O 1
ATOM 5066 N N . CYS A 1 640 ? -22.279 25.616 16.460 1.00 24.17 640 CYS A N 1
ATOM 5067 C CA . CYS A 1 640 ? -23.385 26.564 16.546 1.00 24.17 640 CYS A CA 1
ATOM 5068 C C . CYS A 1 640 ? -23.513 27.272 15.195 1.00 24.17 640 CYS A C 1
ATOM 5070 O O . CYS A 1 640 ? -22.870 28.291 14.944 1.00 24.17 640 CYS A O 1
ATOM 5072 N N . VAL A 1 641 ? -24.359 26.728 14.318 1.00 23.41 641 VAL A N 1
ATOM 5073 C CA . VAL A 1 641 ? -24.969 27.494 13.227 1.00 23.41 641 VAL A CA 1
ATOM 5074 C C . VAL A 1 641 ? -26.163 28.235 13.822 1.00 23.41 641 VAL A C 1
ATOM 5076 O O . VAL A 1 641 ? -27.273 27.728 13.844 1.00 23.41 641 VAL A O 1
ATOM 5079 N N . SER A 1 642 ? -25.894 29.418 14.369 1.00 23.56 642 SER A N 1
ATOM 5080 C CA . SER A 1 642 ? -26.760 30.605 14.322 1.00 23.56 642 SER A CA 1
ATOM 5081 C C . SER A 1 642 ? -26.073 31.694 15.143 1.00 23.56 642 SER A C 1
ATOM 5083 O O . SER A 1 642 ? -26.314 31.861 16.340 1.00 23.56 642 SER A O 1
ATOM 5085 N N . ALA A 1 643 ? -25.167 32.425 14.500 1.00 24.05 643 ALA A N 1
ATOM 5086 C CA . ALA A 1 643 ? -24.630 33.658 15.046 1.00 24.05 643 ALA A CA 1
ATOM 5087 C C . ALA A 1 643 ? -25.723 34.735 15.008 1.00 24.05 643 ALA A C 1
ATOM 5089 O O . ALA A 1 643 ? -25.772 35.548 14.091 1.00 24.05 643 ALA A O 1
ATOM 5090 N N . ASN A 1 644 ? -26.590 34.762 16.018 1.00 22.45 644 ASN A N 1
ATOM 5091 C CA . ASN A 1 644 ? -27.145 36.037 16.444 1.00 22.45 644 ASN A CA 1
ATOM 5092 C C . ASN A 1 644 ? -26.160 36.624 17.449 1.00 22.45 644 ASN A C 1
ATOM 5094 O O . ASN A 1 644 ? -26.098 36.227 18.610 1.00 22.45 644 ASN A O 1
ATOM 5098 N N . ASN A 1 645 ? -25.335 37.533 16.933 1.00 24.58 645 ASN A N 1
ATOM 5099 C CA . ASN A 1 645 ? -24.426 38.372 17.692 1.00 24.58 645 ASN A CA 1
ATOM 5100 C C . ASN A 1 645 ? -25.163 39.036 18.864 1.00 24.58 645 ASN A C 1
ATOM 5102 O O . ASN A 1 645 ? -25.806 40.071 18.689 1.00 24.58 645 ASN A O 1
ATOM 5106 N N . CYS A 1 646 ? -25.000 38.515 20.076 1.00 25.66 646 CYS A N 1
ATOM 5107 C CA . CYS A 1 646 ? -25.246 39.294 21.283 1.00 25.66 646 CYS A CA 1
ATOM 5108 C C . CYS A 1 646 ? -24.042 40.215 21.525 1.00 25.66 646 CYS A C 1
ATOM 5110 O O . CYS A 1 646 ? -23.266 40.025 22.458 1.00 25.66 646 CYS A O 1
ATOM 5112 N N . PHE A 1 647 ? -23.879 41.235 20.676 1.00 25.05 647 PHE A N 1
ATOM 5113 C CA . PHE A 1 647 ? -23.205 42.453 21.113 1.00 25.05 647 PHE A CA 1
ATOM 5114 C C . PHE A 1 647 ? -24.141 43.123 22.116 1.00 25.05 647 PHE A C 1
ATOM 5116 O O . PHE A 1 647 ? -25.215 43.594 21.740 1.00 25.05 647 PHE A O 1
ATOM 5123 N N . VAL A 1 648 ? -23.750 43.193 23.387 1.00 27.14 648 VAL A N 1
ATOM 5124 C CA . VAL A 1 648 ? -24.414 44.094 24.333 1.00 27.14 648 VAL A CA 1
ATOM 5125 C C . VAL A 1 648 ? -24.046 45.522 23.923 1.00 27.14 648 VAL A C 1
ATOM 5127 O O . VAL A 1 648 ? -23.048 46.083 24.364 1.00 27.14 648 VAL A O 1
ATOM 5130 N N . ARG A 1 649 ? -24.829 46.098 23.008 1.00 25.14 649 ARG A N 1
ATOM 5131 C CA . ARG A 1 649 ? -24.849 47.532 22.711 1.00 25.14 649 ARG A CA 1
ATOM 5132 C C . ARG A 1 649 ? -25.956 48.138 23.570 1.00 25.14 649 ARG A C 1
ATOM 5134 O O . ARG A 1 649 ? -27.125 47.841 23.345 1.00 25.14 649 ARG A O 1
ATOM 5141 N N . ILE A 1 650 ? -25.601 48.976 24.543 1.00 24.73 650 ILE A N 1
ATOM 5142 C CA . ILE A 1 650 ? -26.565 49.778 25.315 1.00 24.73 650 ILE A CA 1
ATOM 5143 C C . ILE A 1 650 ? -26.161 51.260 25.181 1.00 24.73 650 ILE A C 1
ATOM 5145 O O . ILE A 1 650 ? -24.971 51.559 25.280 1.00 24.73 650 ILE A O 1
ATOM 5149 N N . PRO A 1 651 ? -27.102 52.176 24.870 1.00 27.69 651 PRO A N 1
ATOM 5150 C CA . PRO A 1 651 ? -26.799 53.505 24.344 1.00 27.69 651 PRO A CA 1
ATOM 5151 C C . PRO A 1 651 ? -26.646 54.564 25.444 1.00 27.69 651 PRO A C 1
ATOM 5153 O O . PRO A 1 651 ? -27.425 54.599 26.394 1.00 27.69 651 PRO A O 1
ATOM 5156 N N . GLY A 1 652 ? -25.700 55.489 25.263 1.00 26.08 652 GLY A N 1
ATOM 5157 C CA . GLY A 1 652 ? -25.637 56.723 26.045 1.00 26.08 652 GLY A CA 1
ATOM 5158 C C . GLY A 1 652 ? -24.274 57.410 26.007 1.00 26.08 652 GLY A C 1
ATOM 5159 O O . GLY A 1 652 ? -23.293 56.841 26.460 1.00 26.08 652 GLY A O 1
ATOM 5160 N N . ILE A 1 653 ? -24.277 58.668 25.550 1.00 24.41 653 ILE A N 1
ATOM 5161 C CA . IL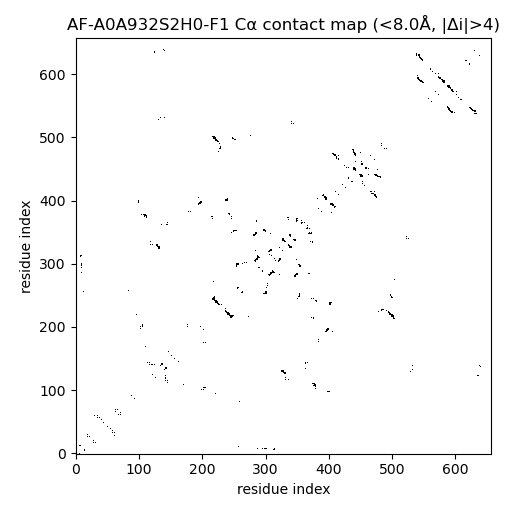E A 1 653 ? -23.195 59.671 25.588 1.00 24.41 653 ILE A CA 1
ATOM 5162 C C . ILE A 1 653 ? -22.177 59.586 24.435 1.00 24.41 653 ILE A C 1
ATOM 5164 O O . ILE A 1 653 ? -21.057 59.099 24.553 1.00 24.41 653 ILE A O 1
ATOM 5168 N N . CYS A 1 654 ? -22.573 60.192 23.310 1.00 30.75 654 CYS A N 1
ATOM 5169 C CA . CYS A 1 654 ? -21.652 60.953 22.474 1.00 30.75 654 CYS A CA 1
ATOM 5170 C C . CYS A 1 654 ? -21.142 62.167 23.262 1.00 30.75 654 CYS A C 1
ATOM 5172 O O . CYS A 1 654 ? -21.927 63.068 23.549 1.00 30.75 654 CYS A O 1
ATOM 5174 N N . SER A 1 655 ? -19.839 62.230 23.520 1.00 27.16 655 SER A N 1
ATOM 5175 C CA . SER A 1 655 ? -19.057 63.469 23.426 1.00 27.16 655 SER A CA 1
ATOM 5176 C C . SER A 1 655 ? -17.569 63.147 23.554 1.00 27.16 655 SER A C 1
ATOM 5178 O O . SER A 1 655 ? -17.148 62.615 24.578 1.00 27.16 655 SER A O 1
ATOM 5180 N N . SER A 1 656 ? -16.804 63.546 22.530 1.00 29.91 656 SER A N 1
ATOM 5181 C CA . SER A 1 656 ? -15.341 63.738 22.511 1.00 29.91 656 SER A CA 1
ATOM 5182 C C . SER A 1 656 ? -14.454 62.522 22.817 1.00 29.91 656 SER A C 1
ATOM 5184 O O . SER A 1 656 ? -14.139 62.266 23.975 1.00 29.91 656 SER A O 1
ATOM 5186 N N . PHE A 1 657 ? -13.980 61.830 21.777 1.00 28.14 657 PHE A N 1
ATOM 5187 C CA . PHE A 1 657 ? -12.632 61.992 21.203 1.00 28.14 657 PHE A CA 1
ATOM 5188 C C . PHE A 1 657 ? -12.525 61.226 19.880 1.00 28.14 657 PHE A C 1
ATOM 5190 O O . PHE A 1 657 ? -13.165 60.155 19.778 1.00 28.14 657 PHE A O 1
#

Foldseek 3Di:
DPQVLFDFLADPCSLVVNVVPDDDDPVCVLSVVLVVLVVVLVVCVPPVVVNVVSQVVSLVSVCVPPNNVLCVVHDDDDDDDDPDDDDDDPVLVVLLVVVVCLLVVQPDFDDFLCLVVLVVLCVWFNQDKFQQCQQCPPARHQNPPNDDQPPDPVCPPPDDDDDPPPPDDPQPLQVQVLVVQVVQQVVCVPPADAREDESVSSVVSGDPDDPPQDQAQWKKWKKWWADFDLDDPPHTFIATPWIGDRQLQAAQFLCCSVDVVSVVVSLVSLVVSVVVDDPLAAEAEEIADDDDDCSSFQRGHDSGQAHEYDHHHDPDDPVRYAYSRQWIWGQDPNAIWIARLVSRGTYQYHRSTPDDLPDDDRRSSSVNHSNSCRSNHIRADDRNPVCPPPQWDHFYDYPSYTRDFIKGKQFLVLLVVCVVCLVVVNLVVSCVVVVHAQWKWFDDPPDTQIARSNDSVSSVVVSVVPNPPRMTMIGHDSNVRRCVNVDPPPDDTDMDIGMTGDDDDPDPPPPPPPDDPDPVVSVVSVVSSCPPPPPPPPQFKWKKKKFFDPVCVVVCVPVAVVVLQVVCVVVQFWDDKDWDFDADVGTIIIIMTGGDDPVVSVVSSVVVVVVVCVVCVVPPTDIDMDTDNDDDPRGDDDDDPDPPDPPPDDDDDDDDD